Protein AF-A0A4T0W4V2-F1 (afdb_monomer_lite)

InterPro domains:
  IPR001117 Multicopper oxidase, second cupredoxin domain [PF00394] (11-134)
  IPR008972 Cupredoxin [G3DSA:2.60.40.420] (7-192)
  IPR008972 Cupredoxin [G3DSA:2.60.40.420] (193-337)
  IPR008972 Cupredoxin [SSF49503] (10-221)
  IPR008972 Cupredoxin [SSF49503] (209-334)
  IPR011706 Multicopper oxidase, C-terminal [PF07731] (234-331)
  IPR018811 MIOREX complex component 11 [PF10306] (399-484)
  IPR018811 MIOREX complex component 11 [PTHR28002] (367-562)

pLDDT: mean 78.16, std 19.05, range [27.28, 97.88]

Radius of gyration: 32.46 Å; chains: 1; bounding box: 94×59×92 Å

Organism: NCBI:txid80884

Sequence (573 aa):
MRSAEKSPRHIIVADWNDQPMDMYLIRFRDTGYIPTCANSLTLNGRGGTRCESARDIEDAGGPGRNERGCLWRIPGHEYTNVEYCTETRPELEIVQAEPGEEWVWINFIHSGAHHSLAISIDEHEFWVVAADGDILVKLDKPPGDYAIRLHSLRFEQMIQGAGILRYATNKALTEHSNRIVPNTKPWLHLNGSVINAADKAMDETKLAPYPHRPPPDKADFTLRFMVNKTGPSTNGSVVDLIIENGAQVDSSHPFHKHNHKVWIIAQGDGGFPWRDVNDAVRNGGAKHFNLVNPPFRDGFTLEAGEGKFVVVRYKIYFPAVSMLHCHMIHHFAGPSARDGPLGQILPELVTSIHEMLPSRAIGRARPFLRPRKPATTRTTTLRTTSTNSSPSTSRAAQRLLDRVPLRFQKYTAGLRKAPLSHVVAFLVLHEITAVVPLLGLFGLFHYTDFLPLGYVTGHWAGYVRDGVGMAERYFSRKGWFGFEAGDRGTMTGELDRSEGSEATGSTEDAADSTQDLMERWQKDAKYKVVVEVAMAWAITKALLPARILVSVWGTPWFAGVMGRARSVFRSRR

Secondary structure (DSSP, 8-state):
-TTGGGS-EEEEEEEE-SS-HHHHHHHHHHH-------SEEEETTB-------HHHHHHTT-TT--TTSB---STTGGGS----------PPPEEEPPTT--EEEEEEEE--SS--EEEEETTB-EEEEETTTEEEEE--SPSSEEEEEEEE--SSB--EEEEEEE----S-GGG--TTS------SB-TTS-BSSTTSPPP-GGG---SS--PPPSS-SEEEE-SSSPPPPPPTT-EEEEEEE--TT--S-EEEEESSS-EEEEEEESS---SSSHHHHHHTTGGGG---SS--EESEEEE-SSTT-EEEEEEE--S-EEEEEEESSHHHHH---TTT--SEEEEEE----SSS-S--------PPPP--------------------PPPPPHHHHHHHTTS-TTTHHHHGGGGG--HHHHHHHHHHHHHHHHHHHHHHHHHHHHSS---HHHHHHHHHHHHHHHHHHHHHHHHHHTGGG--GGGTTHHHHHHHHHHHT-TTS-TTHHHHHHHHHHHHHHTSTTTHHHHHHHHHHHHHHHTHHHHHHHHHHHHHHHHHHHHHHHHHHHTT-

Foldseek 3Di:
DVVQVVPAAEKEKAFAAPDDVVVQQVLCQPQVQHPQAGQAIAIVNDWKGAFADQVLCVVLVQPCAHRSQANQPDGRSVVDDDDDGDTDFTFAAEAEDDVPDQKHKYFYAYLYQHFDKQKDKFPWDWDDPDPRGIIMTGPPDDFAKIWIKIFGLDSRGQHMTIHIYGYDDPDPCVVPDSRDGDPGHDQARSNRDGPDPVDDDDDQFPDFDPVGDFDPPDFPEEDEDDPDADDAAAAFGKYKYKYWDAPPFFDKFKKFKPPWWKFFFAKDAPADPAPGVVRCVVVVNNVRTDRGTGDTGGIDMQHGDHRIMTMIMTHHNDFDFMKMAGSRNCLQSPCPPVRGRRIDTHGNHHPDPPPPDDDPDPDDDDDDDDDDDDDDDDDDDDDDDDDDDDDDDDPVVVVVLVPDDPVCCVLCVVVVRDPPLLVVLLVVLLVCLLPVLLVVQLCCVVVPVDDPLLVLLLPQVVLLLVLLLVLLVVCCVVCPLNHHVVSHCVLSVVLVVQVVVPPPDDSRVNSVSSSVSLVVLCPDSSSVSSSSSSRSRSVSVVCSVVSSSVSSVCSVVSSVVVVVVVVVVVVPD

Structure (mmCIF, N/CA/C/O backbone):
data_AF-A0A4T0W4V2-F1
#
_entry.id   AF-A0A4T0W4V2-F1
#
loop_
_atom_site.group_PDB
_atom_site.id
_atom_site.type_symbol
_atom_site.label_atom_id
_atom_site.label_alt_id
_atom_site.label_comp_id
_atom_site.label_asym_id
_atom_site.label_entity_id
_atom_site.label_seq_id
_atom_site.pdbx_PDB_ins_code
_atom_site.Cartn_x
_atom_site.Cartn_y
_atom_site.Cartn_z
_atom_site.occupancy
_atom_site.B_iso_or_equiv
_atom_site.auth_seq_id
_atom_site.auth_comp_id
_atom_site.auth_asym_id
_atom_site.auth_atom_id
_atom_site.pdbx_PDB_model_num
ATOM 1 N N . MET A 1 1 ? -22.626 -13.522 11.890 1.00 81.69 1 MET A N 1
ATOM 2 C CA . MET A 1 1 ? -21.922 -13.270 10.607 1.00 81.69 1 MET A CA 1
ATOM 3 C C . MET A 1 1 ? -22.827 -12.688 9.518 1.00 81.69 1 MET A C 1
ATOM 5 O O . MET A 1 1 ? -22.693 -11.505 9.268 1.00 81.69 1 MET A O 1
ATOM 9 N N . ARG A 1 2 ? -23.788 -13.418 8.914 1.00 87.06 2 ARG A N 1
ATOM 10 C CA . ARG A 1 2 ? -24.638 -12.874 7.814 1.00 87.06 2 ARG A CA 1
ATOM 11 C C . ARG A 1 2 ? -25.413 -11.592 8.155 1.00 87.06 2 ARG A C 1
ATOM 13 O O . ARG A 1 2 ? -25.722 -10.807 7.272 1.00 87.06 2 ARG A O 1
ATOM 20 N N . SER A 1 3 ? -25.760 -11.388 9.427 1.00 89.81 3 SER A N 1
ATOM 21 C CA . SER A 1 3 ? -26.384 -10.131 9.861 1.00 89.81 3 SER A CA 1
ATOM 22 C C . SER A 1 3 ? -25.413 -8.947 9.789 1.00 89.81 3 SER A C 1
ATOM 24 O O . SER A 1 3 ? -25.815 -7.869 9.371 1.00 89.81 3 SER A O 1
ATOM 26 N N . ALA A 1 4 ? -24.138 -9.162 10.130 1.00 91.25 4 ALA A N 1
ATOM 27 C CA . ALA A 1 4 ? -23.103 -8.127 10.133 1.00 91.25 4 ALA A CA 1
ATOM 28 C C . ALA A 1 4 ? -22.789 -7.617 8.717 1.00 91.25 4 ALA A C 1
ATOM 30 O O . ALA A 1 4 ? -22.539 -6.434 8.531 1.00 91.25 4 ALA A O 1
ATOM 31 N N . GLU A 1 5 ? -22.900 -8.483 7.704 1.00 90.19 5 GLU A N 1
ATOM 32 C CA . GLU A 1 5 ? -22.748 -8.118 6.285 1.00 90.19 5 GLU A CA 1
ATOM 33 C C . GLU A 1 5 ? -23.751 -7.041 5.832 1.00 90.19 5 GLU A C 1
ATOM 35 O O . GLU A 1 5 ? -23.474 -6.272 4.919 1.00 90.19 5 GLU A O 1
ATOM 40 N N . LYS A 1 6 ? -24.919 -6.943 6.481 1.00 92.12 6 LYS A N 1
ATOM 41 C CA . LYS A 1 6 ? -25.937 -5.935 6.142 1.00 92.12 6 LYS A CA 1
ATOM 42 C C . LYS A 1 6 ? -25.603 -4.539 6.665 1.00 92.12 6 LYS A C 1
ATOM 44 O O . LYS A 1 6 ? -26.256 -3.583 6.259 1.00 92.12 6 LYS A O 1
ATOM 49 N N . SER A 1 7 ? -24.653 -4.433 7.591 1.00 93.19 7 SER A N 1
ATOM 50 C CA . SER A 1 7 ? -24.299 -3.186 8.264 1.00 93.19 7 SER A CA 1
ATOM 51 C C . SER A 1 7 ? -22.781 -3.115 8.495 1.00 93.19 7 SER A C 1
ATOM 53 O O . SER A 1 7 ? -22.323 -3.156 9.637 1.00 93.19 7 SER A O 1
ATOM 55 N N . PRO A 1 8 ? -21.962 -3.059 7.429 1.00 94.12 8 PRO A N 1
ATOM 56 C CA . PRO A 1 8 ? -20.520 -2.906 7.573 1.00 94.12 8 PRO A CA 1
ATOM 57 C C . PRO A 1 8 ? -20.162 -1.523 8.134 1.00 94.12 8 PRO A C 1
ATOM 59 O O . PRO A 1 8 ? -20.767 -0.508 7.787 1.00 94.12 8 PRO A O 1
ATOM 62 N N . ARG A 1 9 ? -19.162 -1.480 9.016 1.00 96.25 9 ARG A N 1
ATOM 63 C CA . ARG A 1 9 ? -18.582 -0.250 9.567 1.00 96.25 9 ARG A CA 1
ATOM 64 C C . ARG A 1 9 ? -17.349 0.105 8.738 1.00 96.25 9 ARG A C 1
ATOM 66 O O . ARG A 1 9 ? -16.371 -0.637 8.737 1.00 96.25 9 ARG A O 1
ATOM 73 N N . HIS A 1 10 ? -17.406 1.211 8.005 1.00 95.94 10 HIS A N 1
ATOM 74 C CA . HIS A 1 10 ? -16.310 1.651 7.140 1.00 95.94 10 HIS A CA 1
ATOM 75 C C . HIS A 1 10 ? -15.393 2.622 7.882 1.00 95.94 10 HIS A C 1
ATOM 77 O O . HIS A 1 10 ? -15.858 3.608 8.457 1.00 95.94 10 HIS A O 1
ATOM 83 N N . ILE A 1 11 ? -14.093 2.342 7.858 1.00 96.94 11 ILE A N 1
ATOM 84 C CA . ILE A 1 11 ? -13.072 3.112 8.562 1.00 96.94 11 ILE A CA 1
ATOM 85 C C . ILE A 1 11 ? -11.968 3.468 7.582 1.00 96.94 11 ILE A C 1
ATOM 87 O O . ILE A 1 11 ? -11.237 2.602 7.111 1.00 96.94 11 ILE A O 1
ATOM 91 N N . ILE A 1 12 ? -11.811 4.756 7.312 1.00 96.56 12 ILE A N 1
ATOM 92 C CA . ILE A 1 12 ? -10.664 5.269 6.572 1.00 96.56 12 ILE A CA 1
ATOM 93 C C . ILE A 1 12 ? -9.524 5.483 7.561 1.00 96.56 12 ILE A C 1
ATOM 95 O O . ILE A 1 12 ? -9.669 6.255 8.507 1.00 96.56 12 ILE A O 1
ATOM 99 N N . VAL A 1 13 ? -8.398 4.814 7.344 1.00 96.38 13 VAL A N 1
ATOM 100 C CA . VAL A 1 13 ? -7.168 5.034 8.106 1.00 96.38 13 VAL A CA 1
ATOM 101 C C . VAL A 1 13 ? -6.190 5.852 7.278 1.00 96.38 13 VAL A C 1
ATOM 103 O O . VAL A 1 13 ? -6.019 5.605 6.083 1.00 96.38 13 VAL A O 1
ATOM 106 N N . ALA A 1 14 ? -5.563 6.840 7.904 1.00 94.62 14 ALA A N 1
ATOM 107 C CA . ALA A 1 14 ? -4.607 7.716 7.239 1.00 94.62 14 ALA A CA 1
ATOM 108 C C . ALA A 1 14 ? -3.583 8.267 8.229 1.00 94.62 14 ALA A C 1
ATOM 110 O O . ALA A 1 14 ? -3.898 8.502 9.399 1.00 94.62 14 ALA A O 1
ATOM 111 N N . ASP A 1 15 ? -2.378 8.517 7.732 1.00 94.12 15 ASP A N 1
ATOM 112 C CA . ASP A 1 15 ? -1.460 9.450 8.362 1.00 94.12 15 ASP A CA 1
ATOM 113 C C . ASP A 1 15 ? -1.964 10.888 8.177 1.00 94.12 15 ASP A C 1
ATOM 115 O O . ASP A 1 15 ? -2.644 11.232 7.207 1.00 94.12 15 ASP A O 1
ATOM 119 N N . TRP A 1 16 ? -1.673 11.736 9.154 1.00 93.56 16 TRP A N 1
ATOM 120 C CA . TRP A 1 16 ? -2.079 13.131 9.139 1.00 93.56 16 TRP A CA 1
ATOM 121 C C . TRP A 1 16 ? -0.922 14.021 9.566 1.00 93.56 16 TRP A C 1
ATOM 123 O O . TRP A 1 16 ? -0.173 13.679 10.483 1.00 93.56 16 TRP A O 1
ATOM 133 N N . ASN A 1 17 ? -0.807 15.172 8.908 1.00 90.88 17 ASN A N 1
ATOM 134 C CA . ASN A 1 17 ? 0.193 16.188 9.195 1.00 90.88 17 ASN A CA 1
ATOM 135 C C . ASN A 1 17 ? -0.453 17.544 9.460 1.00 90.88 17 ASN A C 1
ATOM 137 O O . ASN A 1 17 ? -1.504 17.857 8.901 1.00 90.88 17 ASN A O 1
ATOM 141 N N . ASP A 1 18 ? 0.213 18.365 10.271 1.00 88.44 18 ASP A N 1
ATOM 142 C CA . ASP A 1 18 ? -0.231 19.729 10.572 1.00 88.44 18 ASP A CA 1
ATOM 143 C C . ASP A 1 18 ? -0.019 20.698 9.401 1.00 88.44 18 ASP A C 1
ATOM 145 O O . ASP A 1 18 ? -0.695 21.724 9.320 1.00 88.44 18 ASP A O 1
ATOM 149 N N . GLN A 1 19 ? 0.882 20.354 8.477 1.00 89.00 19 GLN A N 1
ATOM 150 C CA . GLN A 1 19 ? 1.078 21.064 7.218 1.00 89.00 19 GLN A CA 1
ATOM 151 C C . GLN A 1 19 ? 0.486 20.275 6.041 1.00 89.00 19 GLN A C 1
ATOM 153 O O . GLN A 1 19 ? 0.468 19.040 6.048 1.00 89.00 19 GLN A O 1
ATOM 158 N N . PRO A 1 20 ? 0.010 20.962 4.994 1.00 89.69 20 PRO A N 1
ATOM 159 C CA . PRO A 1 20 ? -0.483 20.289 3.803 1.00 89.69 20 PRO A CA 1
ATOM 160 C C . PRO A 1 20 ? 0.671 19.650 3.006 1.00 89.69 20 PRO A C 1
ATOM 162 O O . PRO A 1 20 ? 1.829 20.066 3.071 1.00 89.69 20 PRO A O 1
ATOM 165 N N . MET A 1 21 ? 0.359 18.590 2.255 1.00 86.31 21 MET A N 1
ATOM 166 C CA . MET A 1 21 ? 1.364 17.774 1.556 1.00 86.31 21 MET A CA 1
ATOM 167 C C . MET A 1 21 ? 2.124 18.538 0.459 1.00 86.31 21 MET A C 1
ATOM 169 O O . MET A 1 21 ? 3.278 18.233 0.186 1.00 86.31 21 MET A O 1
ATOM 173 N N . ASP A 1 22 ? 1.518 19.551 -0.156 1.00 86.00 22 ASP A N 1
ATOM 174 C CA . ASP A 1 22 ? 2.187 20.439 -1.113 1.00 86.00 22 ASP A CA 1
ATOM 175 C C . ASP A 1 22 ? 3.382 21.170 -0.482 1.00 86.00 22 ASP A C 1
ATOM 177 O O . ASP A 1 22 ? 4.443 21.240 -1.101 1.00 86.00 22 ASP A O 1
ATOM 181 N N . MET A 1 23 ? 3.265 21.611 0.773 1.00 89.19 23 MET A N 1
ATOM 182 C CA . MET A 1 23 ? 4.377 22.206 1.520 1.00 89.19 23 MET A CA 1
ATOM 183 C C . MET A 1 23 ? 5.498 21.197 1.784 1.00 89.19 23 MET A C 1
ATOM 185 O O . MET A 1 23 ? 6.674 21.529 1.627 1.00 89.19 23 MET A O 1
ATOM 189 N N . TYR A 1 24 ? 5.159 19.955 2.138 1.00 87.06 24 TYR A N 1
ATOM 190 C CA . TYR A 1 24 ? 6.152 18.893 2.322 1.00 87.06 24 TYR A CA 1
ATOM 191 C C . TYR A 1 24 ? 6.850 18.505 1.019 1.00 87.06 24 TYR A C 1
ATOM 193 O O . TYR A 1 24 ? 8.058 18.289 1.019 1.00 87.06 24 TYR A O 1
ATOM 201 N N . LEU A 1 25 ? 6.123 18.450 -0.097 1.00 83.94 25 LEU A N 1
ATOM 202 C CA . LEU A 1 25 ? 6.702 18.145 -1.406 1.00 83.94 25 LEU A CA 1
ATOM 203 C C . LEU A 1 25 ? 7.602 19.279 -1.913 1.00 83.94 25 LEU A C 1
ATOM 205 O O . LEU A 1 25 ? 8.640 19.001 -2.511 1.00 83.94 25 LEU A O 1
ATOM 209 N N . ILE A 1 26 ? 7.249 20.542 -1.647 1.00 85.88 26 ILE A N 1
ATOM 210 C CA . ILE A 1 26 ? 8.120 21.694 -1.929 1.00 85.88 26 ILE A CA 1
ATOM 211 C C . ILE A 1 26 ? 9.388 21.617 -1.074 1.00 85.88 26 ILE A C 1
ATOM 213 O O . ILE A 1 26 ? 10.485 21.712 -1.619 1.00 85.88 26 ILE A O 1
ATOM 217 N N . ARG A 1 27 ? 9.251 21.365 0.238 1.00 86.25 27 ARG A N 1
ATOM 218 C CA . ARG A 1 27 ? 10.389 21.157 1.147 1.00 86.25 27 ARG A CA 1
ATOM 219 C C . ARG A 1 27 ? 11.296 20.041 0.630 1.00 86.25 27 ARG A C 1
ATOM 221 O O . ARG A 1 27 ? 12.495 20.245 0.510 1.00 86.25 27 ARG A O 1
ATOM 228 N N . PHE A 1 28 ? 10.722 18.902 0.251 1.00 86.62 28 PHE A N 1
ATOM 229 C CA . PHE A 1 28 ? 11.483 17.776 -0.273 1.00 86.62 28 PHE A CA 1
ATOM 230 C C . PHE A 1 28 ? 12.244 18.124 -1.555 1.00 86.62 28 PHE A C 1
ATOM 232 O O . PHE A 1 28 ? 13.428 17.820 -1.664 1.00 86.62 28 PHE A O 1
ATOM 239 N N . ARG A 1 29 ? 11.592 18.798 -2.509 1.00 83.56 29 ARG A N 1
ATOM 240 C CA . ARG A 1 29 ? 12.229 19.237 -3.758 1.00 83.56 29 ARG A CA 1
ATOM 241 C C . ARG A 1 29 ? 13.401 20.188 -3.504 1.00 83.56 29 ARG A C 1
ATOM 243 O O . ARG A 1 29 ? 14.420 20.059 -4.173 1.00 83.56 29 ARG A O 1
ATOM 250 N N . ASP A 1 30 ? 13.236 21.139 -2.588 1.00 86.94 30 ASP A N 1
ATOM 251 C CA . ASP A 1 30 ? 14.189 22.240 -2.410 1.00 86.94 30 ASP A CA 1
ATOM 252 C C . ASP A 1 30 ? 15.335 21.889 -1.450 1.00 86.94 30 ASP A C 1
ATOM 254 O O . ASP A 1 30 ? 16.436 22.409 -1.607 1.00 86.94 30 ASP A O 1
ATOM 258 N N . THR A 1 31 ? 15.103 21.006 -0.472 1.00 87.75 31 THR A N 1
ATOM 259 C CA . THR A 1 31 ? 16.099 20.671 0.562 1.00 87.75 31 THR A CA 1
ATOM 260 C C . THR A 1 31 ? 16.562 19.218 0.538 1.00 87.75 31 THR A C 1
ATOM 262 O O . THR A 1 31 ? 17.518 18.872 1.228 1.00 87.75 31 THR A O 1
ATOM 265 N N . GLY A 1 32 ? 15.877 18.343 -0.202 1.00 84.19 32 GLY A N 1
ATOM 266 C CA . GLY A 1 32 ? 16.093 16.897 -0.148 1.00 84.19 32 GLY A CA 1
ATOM 267 C C . GLY A 1 32 ? 15.502 16.214 1.092 1.00 84.19 32 GLY A C 1
ATOM 268 O O . GLY A 1 32 ? 15.628 14.998 1.216 1.00 84.19 32 GLY A O 1
ATOM 269 N N . TYR A 1 33 ? 14.822 16.950 1.984 1.00 87.25 33 TYR A N 1
ATOM 270 C CA . TYR A 1 33 ? 14.225 16.386 3.197 1.00 87.25 33 TYR A CA 1
ATOM 271 C C . TYR A 1 33 ? 12.950 15.591 2.893 1.00 87.25 33 TYR A C 1
ATOM 273 O O . TYR A 1 33 ? 11.905 16.162 2.565 1.00 87.25 33 TYR A O 1
ATOM 281 N N . ILE A 1 34 ? 13.033 14.266 3.001 1.00 85.50 34 ILE A N 1
ATOM 282 C CA . ILE A 1 34 ? 11.941 13.351 2.648 1.00 85.50 34 ILE A CA 1
ATOM 283 C C . ILE A 1 34 ? 10.836 13.409 3.723 1.00 85.50 34 ILE A C 1
ATOM 285 O O . ILE A 1 34 ? 11.139 13.276 4.908 1.00 85.50 34 ILE A O 1
ATOM 289 N N . PRO A 1 35 ? 9.546 13.554 3.355 1.00 87.06 35 PRO A N 1
ATOM 290 C CA . PRO A 1 35 ? 8.447 13.620 4.316 1.00 87.06 35 PRO A CA 1
ATOM 291 C C . PRO A 1 35 ? 8.029 12.216 4.777 1.00 87.06 35 PRO A C 1
ATOM 293 O O . PRO A 1 35 ? 6.995 11.689 4.365 1.00 87.06 35 PRO A O 1
ATOM 296 N N . THR A 1 36 ? 8.869 11.591 5.600 1.00 86.62 36 THR A N 1
ATOM 297 C CA . THR A 1 36 ? 8.682 10.218 6.103 1.00 86.62 36 THR A CA 1
ATOM 298 C C . THR A 1 36 ? 7.944 10.138 7.438 1.00 86.62 36 THR A C 1
ATOM 300 O O . THR A 1 36 ? 7.598 9.045 7.878 1.00 86.62 36 THR A O 1
ATOM 303 N N . CYS A 1 37 ? 7.697 11.277 8.086 1.00 90.75 37 CYS A N 1
ATOM 304 C CA . CYS A 1 37 ? 7.097 11.330 9.413 1.00 90.75 37 CYS A CA 1
ATOM 305 C C . CYS A 1 37 ? 5.738 12.036 9.408 1.00 90.75 37 CYS A C 1
ATOM 307 O O . CYS A 1 37 ? 5.580 13.095 8.801 1.00 90.75 37 CYS A O 1
ATOM 309 N N . ALA A 1 38 ? 4.784 11.444 10.127 1.00 93.00 38 ALA A N 1
ATOM 310 C CA . ALA A 1 38 ? 3.425 11.913 10.349 1.00 93.00 38 ALA A CA 1
ATOM 311 C C . ALA A 1 38 ? 3.230 12.543 11.742 1.00 93.00 38 ALA A C 1
ATOM 313 O O . ALA A 1 38 ? 3.987 12.264 12.680 1.00 93.00 38 ALA A O 1
ATOM 314 N N . ASN A 1 39 ? 2.224 13.404 11.928 1.00 92.88 39 ASN A N 1
ATOM 315 C CA . ASN A 1 39 ? 1.829 13.932 13.249 1.00 92.88 39 ASN A CA 1
ATOM 316 C C . ASN A 1 39 ? 0.934 12.954 14.005 1.00 92.88 39 ASN A C 1
ATOM 318 O O . ASN A 1 39 ? 1.065 12.818 15.220 1.00 92.88 39 ASN A O 1
ATOM 322 N N . SER A 1 40 ? 0.037 12.271 13.302 1.00 94.50 40 SER A N 1
ATOM 323 C CA . SER A 1 40 ? -0.861 11.287 13.897 1.00 94.50 40 SER A CA 1
ATOM 324 C C . SER A 1 40 ? -1.285 10.231 12.882 1.00 94.50 40 SER A C 1
ATOM 326 O O . SER A 1 40 ? -1.210 10.436 11.670 1.00 94.50 40 SER A O 1
ATOM 328 N N . LEU A 1 41 ? -1.750 9.093 13.395 1.00 96.31 41 LEU A N 1
ATOM 329 C CA . LEU A 1 41 ? -2.534 8.126 12.635 1.00 96.31 41 LEU A CA 1
ATOM 330 C C . LEU A 1 41 ? -4.001 8.285 13.036 1.00 96.31 41 LEU A C 1
ATOM 332 O O . LEU A 1 41 ? -4.331 8.301 14.225 1.00 96.31 41 LEU A O 1
ATOM 336 N N . THR A 1 42 ? -4.880 8.411 12.049 1.00 96.25 42 THR A N 1
ATOM 337 C CA . THR A 1 42 ? -6.296 8.741 12.248 1.00 96.25 42 THR A CA 1
ATOM 338 C C . THR A 1 42 ? -7.211 7.637 11.731 1.00 96.25 42 THR A C 1
ATOM 340 O O . THR A 1 42 ? -6.856 6.906 10.808 1.00 96.25 42 THR A O 1
ATOM 343 N N . LEU A 1 43 ? -8.398 7.534 12.329 1.00 97.56 43 LEU A N 1
ATOM 344 C CA . LEU A 1 43 ? -9.516 6.702 11.893 1.00 97.56 43 LEU A CA 1
ATOM 345 C C . LEU A 1 43 ? -10.689 7.638 11.572 1.00 97.56 43 LEU A C 1
ATOM 347 O O . LEU A 1 43 ? -11.102 8.406 12.434 1.00 97.56 43 LEU A O 1
ATOM 351 N N . ASN A 1 44 ? -11.205 7.636 10.341 1.00 96.25 44 ASN A N 1
ATOM 352 C CA . ASN A 1 44 ? -12.252 8.555 9.865 1.00 96.25 44 ASN A CA 1
ATOM 353 C C . ASN A 1 44 ? -11.961 10.042 10.182 1.00 96.25 44 ASN A C 1
ATOM 355 O O . ASN A 1 44 ? -12.859 10.819 10.507 1.00 96.25 44 ASN A O 1
ATOM 359 N N . GLY A 1 45 ? -10.685 10.441 10.110 1.00 94.50 45 GLY A N 1
ATOM 360 C CA . GLY A 1 45 ? -10.228 11.801 10.428 1.00 94.50 45 GLY A CA 1
ATOM 361 C C . GLY A 1 45 ? -10.170 12.128 11.926 1.00 94.50 45 GLY A C 1
ATOM 362 O O . GLY A 1 45 ? -9.924 13.276 12.291 1.00 94.50 45 GLY A O 1
ATOM 363 N N . ARG A 1 46 ? -10.381 11.139 12.801 1.00 95.38 46 ARG A N 1
ATOM 364 C CA . ARG A 1 46 ? -10.274 11.253 14.259 1.00 95.38 46 ARG A CA 1
ATOM 365 C C . ARG A 1 46 ? -9.000 10.577 14.754 1.00 95.38 46 ARG A C 1
ATOM 367 O O . ARG A 1 46 ? -8.730 9.425 14.428 1.00 95.38 46 ARG A O 1
ATOM 374 N N . GLY A 1 47 ? -8.210 11.292 15.544 1.00 90.31 47 GLY A N 1
ATOM 375 C CA . GLY A 1 47 ? -6.946 10.799 16.089 1.00 90.31 47 GLY A CA 1
ATOM 376 C C . GLY A 1 47 ? -6.059 11.953 16.542 1.00 90.31 47 GLY A C 1
ATOM 377 O O . GLY A 1 47 ? -6.075 13.023 15.938 1.00 90.31 47 GLY A O 1
ATOM 378 N N . GLY A 1 48 ? -5.338 11.758 17.643 1.00 91.25 48 GLY A N 1
ATOM 379 C CA . GLY A 1 48 ? -4.460 12.766 18.237 1.00 91.25 48 GLY A CA 1
ATOM 380 C C . GLY A 1 48 ? -2.984 12.473 18.013 1.00 91.25 48 GLY A C 1
ATOM 381 O O . GLY A 1 48 ? -2.595 11.331 17.772 1.00 91.25 48 GLY A O 1
ATOM 382 N N . THR A 1 49 ? -2.165 13.510 18.135 1.00 92.38 49 THR A N 1
ATOM 383 C CA . THR A 1 49 ? -0.708 13.402 18.231 1.00 92.38 49 THR A CA 1
ATOM 384 C C . THR A 1 49 ? -0.359 12.768 19.569 1.00 92.38 49 THR A C 1
ATOM 386 O O . THR A 1 49 ? -0.756 13.284 20.617 1.00 92.38 49 THR A O 1
ATOM 389 N N . ARG A 1 50 ? 0.403 11.676 19.542 1.00 90.12 50 ARG A N 1
ATOM 390 C CA . ARG A 1 50 ? 0.977 11.045 20.734 1.00 90.12 50 ARG A CA 1
ATOM 391 C C . ARG A 1 50 ? 2.479 11.268 20.766 1.00 90.12 50 ARG A C 1
ATOM 393 O O . ARG A 1 50 ? 3.144 11.105 19.748 1.00 90.12 50 ARG A O 1
ATOM 400 N N . CYS A 1 51 ? 2.974 11.646 21.938 1.00 92.06 51 CYS A N 1
ATOM 401 C CA . CYS A 1 51 ? 4.396 11.810 22.195 1.00 92.06 51 CYS A CA 1
ATOM 402 C C . CYS A 1 51 ? 4.871 10.596 22.980 1.00 92.06 51 CYS A C 1
ATOM 404 O O . CYS A 1 51 ? 4.447 10.393 24.118 1.00 92.06 51 CYS A O 1
ATOM 406 N N . GLU A 1 52 ? 5.692 9.771 22.343 1.00 89.94 52 GLU A N 1
ATOM 407 C CA . GLU A 1 52 ? 6.207 8.547 22.947 1.00 89.94 52 GLU A CA 1
ATOM 408 C C . GLU A 1 52 ? 7.436 8.880 23.795 1.00 89.94 52 GLU A C 1
ATOM 410 O O . GLU A 1 52 ? 8.229 9.764 23.450 1.00 89.94 52 GLU A O 1
ATOM 415 N N . SER A 1 53 ? 7.605 8.186 24.922 1.00 90.56 53 SER A N 1
ATOM 416 C CA . SER A 1 53 ? 8.795 8.395 25.740 1.00 90.56 53 SER A CA 1
ATOM 417 C C . SER A 1 53 ? 10.029 7.827 25.035 1.00 90.56 53 SER A C 1
ATOM 419 O O . SER A 1 53 ? 9.947 6.837 24.305 1.00 90.56 53 SER A O 1
ATOM 421 N N . ALA A 1 54 ? 11.201 8.419 25.284 1.00 88.94 54 ALA A N 1
ATOM 422 C CA . ALA A 1 54 ? 12.460 7.906 24.736 1.00 88.94 54 ALA A CA 1
ATOM 423 C C . ALA A 1 54 ? 12.676 6.425 25.094 1.00 88.94 54 ALA A C 1
ATOM 425 O O . ALA A 1 54 ? 13.145 5.651 24.266 1.00 88.94 54 ALA A O 1
ATOM 426 N N . ARG A 1 55 ? 12.251 6.022 26.298 1.00 91.12 55 ARG A N 1
ATOM 427 C CA . ARG A 1 55 ? 12.320 4.636 26.756 1.00 91.12 55 ARG A CA 1
ATOM 428 C C . ARG A 1 55 ? 11.412 3.713 25.948 1.00 91.12 55 ARG A C 1
ATOM 430 O O . ARG A 1 55 ? 11.875 2.667 25.523 1.00 91.12 55 ARG A O 1
ATOM 437 N N . ASP A 1 56 ? 10.158 4.094 25.706 1.00 90.75 56 ASP A N 1
ATOM 438 C CA . ASP A 1 56 ? 9.222 3.254 24.941 1.00 90.75 56 ASP A CA 1
ATOM 439 C C . ASP A 1 56 ? 9.692 3.069 23.490 1.00 90.75 56 ASP A C 1
ATOM 441 O O . ASP A 1 56 ? 9.567 1.989 22.915 1.00 90.75 56 ASP A O 1
ATOM 445 N N . ILE A 1 57 ? 10.280 4.119 22.910 1.00 92.00 57 ILE A N 1
ATOM 446 C CA . ILE A 1 57 ? 10.906 4.080 21.586 1.00 92.00 57 ILE A CA 1
ATOM 447 C C . ILE A 1 57 ? 12.119 3.139 21.582 1.00 92.00 57 ILE A C 1
ATOM 449 O O . ILE A 1 57 ? 12.259 2.318 20.674 1.00 92.00 57 ILE A O 1
ATOM 453 N N . GLU A 1 58 ? 13.010 3.253 22.568 1.00 91.06 58 GLU A N 1
ATOM 454 C CA . GLU A 1 58 ? 14.197 2.398 22.687 1.00 91.06 58 GLU A CA 1
ATOM 455 C C . GLU A 1 58 ? 13.822 0.929 22.915 1.00 91.06 58 GLU A C 1
ATOM 457 O O . GLU A 1 58 ? 14.325 0.061 22.199 1.00 91.06 58 GLU A O 1
ATOM 462 N N . ASP A 1 59 ? 12.885 0.660 23.828 1.00 89.50 59 ASP A N 1
ATOM 463 C CA . ASP A 1 59 ? 12.369 -0.678 24.137 1.00 89.50 59 ASP A CA 1
ATOM 464 C C . ASP A 1 59 ? 11.688 -1.314 22.906 1.00 89.50 59 ASP A C 1
ATOM 466 O O . ASP A 1 59 ? 11.734 -2.531 22.718 1.00 89.50 59 ASP A O 1
ATOM 470 N N . ALA A 1 60 ? 11.116 -0.500 22.010 1.00 87.38 60 ALA A N 1
ATOM 471 C CA . ALA A 1 60 ? 10.565 -0.943 20.729 1.00 87.38 60 ALA A CA 1
ATOM 472 C C . ALA A 1 60 ? 11.624 -1.164 19.623 1.00 87.38 60 ALA A C 1
ATOM 474 O O . ALA A 1 60 ? 11.266 -1.505 18.490 1.00 87.38 60 ALA A O 1
ATOM 475 N N . GLY A 1 61 ? 12.917 -0.996 19.925 1.00 87.88 61 GLY A N 1
ATOM 476 C CA . GLY A 1 61 ? 14.026 -1.158 18.979 1.00 87.88 61 GLY A CA 1
ATOM 477 C C . GLY A 1 61 ? 14.266 0.072 18.103 1.00 87.88 61 GLY A C 1
ATOM 478 O O . GLY A 1 61 ? 14.723 -0.048 16.965 1.00 87.88 61 GLY A O 1
ATOM 479 N N . GLY A 1 62 ? 13.912 1.258 18.604 1.00 86.31 62 GLY A N 1
ATOM 480 C CA . GLY A 1 62 ? 13.837 2.491 17.833 1.00 86.31 62 GLY A CA 1
ATOM 481 C C . GLY A 1 62 ? 14.874 3.583 18.129 1.00 86.31 62 GLY A C 1
ATOM 482 O O . GLY A 1 62 ? 14.500 4.752 17.997 1.00 86.31 62 GLY A O 1
ATOM 483 N N . PRO A 1 63 ? 16.146 3.303 18.477 1.00 87.88 63 PRO A N 1
ATOM 484 C CA . PRO A 1 63 ? 17.071 4.344 18.926 1.00 87.88 63 PRO A CA 1
ATOM 485 C C . PRO A 1 63 ? 17.279 5.446 17.873 1.00 87.88 63 PRO A C 1
ATOM 487 O O . PRO A 1 63 ? 17.187 5.207 16.666 1.00 87.88 63 PRO A O 1
ATOM 490 N N . GLY A 1 64 ? 17.570 6.666 18.336 1.00 87.38 64 GLY A N 1
ATOM 491 C CA . GLY A 1 64 ? 17.856 7.822 17.473 1.00 87.38 64 GLY A CA 1
ATOM 492 C C . GLY A 1 64 ? 16.627 8.563 16.928 1.00 87.38 64 GLY A C 1
ATOM 493 O O . GLY A 1 64 ? 16.783 9.506 16.151 1.00 87.38 64 GLY A O 1
ATOM 494 N N . ARG A 1 65 ? 15.417 8.170 17.337 1.00 91.31 65 ARG A N 1
ATOM 495 C CA . ARG A 1 65 ? 14.160 8.863 17.015 1.00 91.31 65 ARG A CA 1
ATOM 496 C C . ARG A 1 65 ? 13.858 9.974 18.030 1.00 91.31 65 ARG A C 1
ATOM 498 O O . ARG A 1 65 ? 14.297 9.907 19.175 1.00 91.31 65 ARG A O 1
ATOM 505 N N . ASN A 1 66 ? 13.139 11.013 17.604 1.00 90.56 66 ASN A N 1
ATOM 506 C CA . ASN A 1 66 ? 12.650 12.075 18.499 1.00 90.56 66 ASN A CA 1
ATOM 507 C C . ASN A 1 66 ? 11.358 11.658 19.235 1.00 90.56 66 ASN A C 1
ATOM 509 O O . ASN A 1 66 ? 10.862 10.554 19.049 1.00 90.56 66 ASN A O 1
ATOM 513 N N . GLU A 1 67 ? 10.772 12.566 20.020 1.00 89.88 67 GLU A N 1
ATOM 514 C CA . GLU A 1 67 ? 9.528 12.351 20.791 1.00 89.88 67 GLU A CA 1
ATOM 515 C C . GLU A 1 67 ? 8.293 12.015 19.929 1.00 89.88 67 GLU A C 1
ATOM 517 O O . GLU A 1 67 ? 7.307 11.482 20.433 1.00 89.88 67 GLU A O 1
ATOM 522 N N . ARG A 1 68 ? 8.333 12.296 18.618 1.00 89.62 68 ARG A N 1
ATOM 523 C CA . ARG A 1 68 ? 7.305 11.873 17.644 1.00 89.62 68 ARG A CA 1
ATOM 524 C C . ARG A 1 68 ? 7.570 10.467 17.088 1.00 89.62 68 ARG A C 1
ATOM 526 O O . ARG A 1 68 ? 6.945 10.067 16.105 1.00 89.62 68 ARG A O 1
ATOM 533 N N . GLY A 1 69 ? 8.575 9.777 17.626 1.00 92.19 69 GLY A N 1
ATOM 534 C CA . GLY A 1 69 ? 9.095 8.519 17.114 1.00 92.19 69 GLY A CA 1
ATOM 535 C C . GLY A 1 69 ? 9.727 8.632 15.729 1.00 92.19 69 GLY A C 1
ATOM 536 O O . GLY A 1 69 ? 9.834 7.622 15.049 1.00 92.19 69 GLY A O 1
ATOM 537 N N . CYS A 1 70 ? 10.133 9.823 15.279 1.00 92.12 70 CYS A N 1
ATOM 538 C CA . CYS A 1 70 ? 10.624 10.075 13.921 1.00 92.12 70 CYS A CA 1
ATOM 539 C C . CYS A 1 70 ? 12.158 10.066 13.837 1.00 92.12 70 CYS A C 1
ATOM 541 O O . CYS A 1 70 ? 12.837 10.709 14.648 1.00 92.12 70 CYS A O 1
ATOM 543 N N . LEU A 1 71 ? 12.708 9.401 12.815 1.00 90.44 71 LEU A N 1
ATOM 544 C CA . LEU A 1 71 ? 14.100 9.567 12.391 1.00 90.44 71 LEU A CA 1
ATOM 545 C C . LEU A 1 71 ? 14.248 10.897 11.648 1.00 90.44 71 LEU A C 1
ATOM 547 O O . LEU A 1 71 ? 14.106 10.984 10.434 1.00 90.44 71 LEU A O 1
ATOM 551 N N . TRP A 1 72 ? 14.536 11.951 12.405 1.00 87.56 72 TRP A N 1
ATOM 552 C CA . TRP A 1 72 ? 14.560 13.315 11.880 1.00 87.56 72 TRP A CA 1
ATOM 553 C C . TRP A 1 72 ? 15.916 13.736 11.295 1.00 87.56 72 TRP A C 1
ATOM 555 O O . TRP A 1 72 ? 15.959 14.660 10.488 1.00 87.56 72 TRP A O 1
ATOM 565 N N . ARG A 1 73 ? 17.023 13.080 11.679 1.00 88.81 73 ARG A N 1
ATOM 566 C CA . ARG A 1 73 ? 18.387 13.368 11.186 1.00 88.81 73 ARG A CA 1
ATOM 567 C C . ARG A 1 73 ? 18.678 12.655 9.867 1.00 88.81 73 ARG A C 1
ATOM 569 O O . ARG A 1 73 ? 19.572 11.817 9.783 1.00 88.81 73 ARG A O 1
ATOM 576 N N . ILE A 1 74 ? 17.883 12.975 8.858 1.00 86.56 74 ILE A N 1
ATOM 577 C CA . ILE A 1 74 ? 18.043 12.492 7.483 1.00 86.56 74 ILE A CA 1
ATOM 578 C C . ILE A 1 74 ? 18.589 13.622 6.592 1.00 86.56 74 ILE A C 1
ATOM 580 O O . ILE A 1 74 ? 18.547 14.784 7.002 1.00 86.56 74 ILE A O 1
ATOM 584 N N . PRO A 1 75 ? 19.117 13.330 5.389 1.00 86.44 75 PRO A N 1
ATOM 585 C CA . PRO A 1 75 ? 19.593 14.371 4.478 1.00 86.44 75 PRO A CA 1
ATOM 586 C C . PRO A 1 75 ? 18.573 15.503 4.286 1.00 86.44 75 PRO A C 1
ATOM 588 O O . PRO A 1 75 ? 17.378 15.250 4.128 1.00 86.44 75 PRO A O 1
ATOM 591 N N . GLY A 1 76 ? 19.042 16.750 4.342 1.00 87.38 76 GLY A N 1
ATOM 592 C CA . GLY A 1 76 ? 18.203 17.941 4.218 1.00 87.38 76 GLY A CA 1
ATOM 593 C C . GLY A 1 76 ? 17.600 18.452 5.531 1.00 87.38 76 GLY A C 1
ATOM 594 O O . GLY A 1 76 ? 16.964 19.508 5.524 1.00 87.38 76 GLY A O 1
ATOM 595 N N . HIS A 1 77 ? 17.786 17.745 6.656 1.00 88.56 77 HIS A N 1
ATOM 596 C CA . HIS A 1 77 ? 17.245 18.145 7.964 1.00 88.56 77 HIS A CA 1
ATOM 597 C C . HIS A 1 77 ? 17.765 19.502 8.452 1.00 88.56 77 HIS A C 1
ATOM 599 O O . HIS A 1 77 ? 17.050 20.224 9.142 1.00 88.56 77 HIS A O 1
ATOM 605 N N . GLU A 1 78 ? 18.981 19.875 8.059 1.00 91.00 78 GLU A N 1
ATOM 606 C CA . GLU A 1 78 ? 19.639 21.141 8.375 1.00 91.00 78 GLU A CA 1
ATOM 607 C C . GLU A 1 78 ? 18.893 22.366 7.823 1.00 91.00 78 GLU A C 1
ATOM 609 O O . GLU A 1 78 ? 19.054 23.472 8.334 1.00 91.00 78 GLU A O 1
ATOM 614 N N . TYR A 1 79 ? 18.034 22.161 6.821 1.00 90.12 79 TYR A N 1
ATOM 615 C CA . TYR A 1 79 ? 17.181 23.189 6.224 1.00 90.12 79 TYR A CA 1
ATOM 616 C C . TYR A 1 79 ? 15.749 23.167 6.778 1.00 90.12 79 TYR A C 1
ATOM 618 O O . TYR A 1 79 ? 14.860 23.831 6.240 1.00 90.12 79 TYR A O 1
ATOM 626 N N . THR A 1 80 ? 15.495 22.382 7.828 1.00 84.94 80 THR A N 1
ATOM 627 C CA . THR A 1 80 ? 14.171 22.230 8.439 1.00 84.94 80 THR A CA 1
ATOM 628 C C . THR A 1 80 ? 14.154 22.730 9.876 1.00 84.94 80 THR A C 1
ATOM 630 O O . THR A 1 80 ? 15.165 22.725 10.576 1.00 84.94 80 THR A O 1
ATOM 633 N N . ASN A 1 81 ? 12.981 23.174 10.326 1.00 85.12 81 ASN A N 1
ATOM 634 C CA . ASN A 1 81 ? 12.786 23.523 11.727 1.00 85.12 81 ASN A CA 1
ATOM 635 C C . ASN A 1 81 ? 12.740 22.253 12.576 1.00 85.12 81 ASN A C 1
ATOM 637 O O . ASN A 1 81 ? 12.180 21.241 12.157 1.00 85.12 81 ASN A O 1
ATOM 641 N N . VAL A 1 82 ? 13.263 22.338 13.799 1.00 80.50 82 VAL A N 1
ATOM 642 C CA . VAL A 1 82 ? 13.100 21.272 14.790 1.00 80.50 82 VAL A CA 1
ATOM 643 C C . VAL A 1 82 ? 11.611 21.105 15.087 1.00 80.50 82 VAL A C 1
ATOM 645 O O . VAL A 1 82 ? 10.944 22.046 15.520 1.00 80.50 82 VAL A O 1
ATOM 648 N N . GLU A 1 83 ? 11.093 19.906 14.846 1.00 79.50 83 GLU A N 1
ATOM 649 C CA . GLU A 1 83 ? 9.702 19.567 15.125 1.00 79.50 83 GLU A CA 1
ATOM 650 C C . GLU A 1 83 ? 9.581 19.015 16.550 1.00 79.50 83 GLU A C 1
ATOM 652 O O . GLU A 1 83 ? 10.090 17.936 16.861 1.00 79.50 83 GLU A O 1
ATOM 657 N N . TYR A 1 84 ? 8.906 19.768 17.416 1.00 83.88 84 TYR A N 1
ATOM 658 C CA . TYR A 1 84 ? 8.591 19.351 18.783 1.00 83.88 84 TYR A CA 1
ATOM 659 C C . TYR A 1 84 ? 7.289 18.553 18.820 1.00 83.88 84 TYR A C 1
ATOM 661 O O . TYR A 1 84 ? 6.398 18.759 17.990 1.00 83.88 84 TYR A O 1
ATOM 669 N N . CYS A 1 85 ? 7.156 17.657 19.798 1.00 90.75 85 CYS A N 1
ATOM 670 C CA . CYS A 1 85 ? 5.921 16.918 19.998 1.00 90.75 85 CYS A CA 1
ATOM 671 C C . CYS A 1 85 ? 5.024 17.617 21.024 1.00 90.75 85 CYS A C 1
ATOM 673 O O . CYS A 1 85 ? 5.408 17.807 22.174 1.00 90.75 85 CYS A O 1
ATOM 675 N N . THR A 1 86 ? 3.800 17.952 20.616 1.00 91.88 86 THR A N 1
ATOM 676 C CA . THR A 1 86 ? 2.748 18.410 21.531 1.00 91.88 86 THR A CA 1
ATOM 677 C C . THR A 1 86 ? 1.607 17.408 21.487 1.00 91.88 86 THR A C 1
ATOM 679 O O . THR A 1 86 ? 0.956 17.253 20.452 1.00 91.88 86 THR A O 1
ATOM 682 N N . GLU A 1 87 ? 1.366 16.722 22.605 1.00 92.69 87 GLU A N 1
ATOM 683 C CA . GLU A 1 87 ? 0.318 15.706 22.693 1.00 92.69 87 GLU A CA 1
ATOM 684 C C . GLU A 1 87 ? -1.069 16.344 22.515 1.00 92.69 87 GLU A C 1
ATOM 686 O O . GLU A 1 87 ? -1.375 17.387 23.101 1.00 92.69 87 GLU A O 1
ATOM 691 N N . THR A 1 88 ? -1.939 15.706 21.730 1.00 92.81 88 THR A N 1
ATOM 692 C CA . THR A 1 88 ? -3.331 16.135 21.555 1.00 92.81 88 THR A CA 1
ATOM 693 C C . THR A 1 88 ? -4.292 14.985 21.837 1.00 92.81 88 THR A C 1
ATOM 695 O O . THR A 1 88 ? -4.001 13.820 21.579 1.00 92.81 88 THR A O 1
ATOM 698 N N . ARG A 1 89 ? -5.465 15.307 22.398 1.00 92.00 89 ARG A N 1
ATOM 699 C CA . ARG A 1 89 ? -6.483 14.316 22.797 1.00 92.00 89 ARG A CA 1
ATOM 700 C C . ARG A 1 89 ? -7.866 14.658 22.224 1.00 92.00 89 ARG A C 1
ATOM 702 O O . ARG A 1 89 ? -8.770 15.022 22.985 1.00 92.00 89 ARG A O 1
ATOM 709 N N . PRO A 1 90 ? -8.028 14.628 20.886 1.00 92.69 90 PRO A N 1
ATOM 710 C CA . PRO A 1 90 ? -9.332 14.786 20.255 1.00 92.69 90 PRO A CA 1
ATOM 711 C C . PRO A 1 90 ? -10.227 13.574 20.548 1.00 92.69 90 PRO A C 1
ATOM 713 O O . PRO A 1 90 ? -9.817 12.601 21.180 1.00 92.69 90 PRO A O 1
ATOM 716 N N . GLU A 1 91 ? -11.478 13.639 20.100 1.00 94.06 91 GLU A N 1
ATOM 717 C CA . GLU A 1 91 ? -12.347 12.461 20.105 1.00 94.06 91 GLU A CA 1
ATOM 718 C C . GLU A 1 91 ? -11.778 11.372 19.196 1.00 94.06 91 GLU A C 1
ATOM 720 O O . GLU A 1 91 ? -11.283 11.669 18.110 1.00 94.06 91 GLU A O 1
ATOM 725 N N . LEU A 1 92 ? -11.879 10.126 19.645 1.00 95.81 92 LEU A N 1
ATOM 726 C CA . LEU A 1 92 ? -11.497 8.928 18.912 1.00 95.81 92 LEU A CA 1
ATOM 727 C C . LEU A 1 92 ? -12.674 8.427 18.071 1.00 95.81 92 LEU A C 1
ATOM 729 O O . LEU A 1 92 ? -13.836 8.689 18.388 1.00 95.81 92 LEU A O 1
ATOM 733 N N . GLU A 1 93 ? -12.371 7.692 17.005 1.00 96.94 93 GLU A N 1
ATOM 734 C CA . GLU A 1 93 ? -13.399 7.002 16.226 1.00 96.94 93 GLU A CA 1
ATOM 735 C C . GLU A 1 93 ? -13.971 5.825 17.010 1.00 96.94 93 GLU A C 1
ATOM 737 O O . GLU A 1 93 ? -13.223 5.057 17.620 1.00 96.94 93 GLU A O 1
ATOM 742 N N . ILE A 1 94 ? -15.297 5.680 16.977 1.00 95.62 94 ILE A N 1
ATOM 743 C CA . ILE A 1 94 ? -16.015 4.659 17.740 1.00 95.62 94 ILE A CA 1
ATOM 744 C C . ILE A 1 94 ? -16.767 3.744 16.788 1.00 95.62 94 ILE A C 1
ATOM 746 O O . ILE A 1 94 ? -17.719 4.144 16.120 1.00 95.62 94 ILE A O 1
ATOM 750 N N . VAL A 1 95 ? -16.384 2.477 16.807 1.00 96.06 95 VAL A N 1
ATOM 751 C CA . VAL A 1 95 ? -17.109 1.383 16.180 1.00 96.06 95 VAL A CA 1
ATOM 752 C C . VAL A 1 95 ? -18.107 0.848 17.199 1.00 96.06 95 VAL A C 1
ATOM 754 O O . VAL A 1 95 ? -17.766 0.035 18.057 1.00 96.06 95 VAL A O 1
ATOM 757 N N . GLN A 1 96 ? -19.340 1.347 17.132 1.00 93.75 96 GLN A N 1
ATOM 758 C CA . GLN A 1 96 ? -20.421 0.950 18.033 1.00 93.75 96 GLN A CA 1
ATOM 759 C C . GLN A 1 96 ? -21.129 -0.317 17.533 1.00 93.75 96 GLN A C 1
ATOM 761 O O . GLN A 1 96 ? -21.599 -0.370 16.388 1.00 93.75 96 GLN A O 1
ATOM 766 N N . ALA A 1 97 ? -21.239 -1.304 18.422 1.00 94.19 97 ALA A N 1
ATOM 767 C CA . ALA A 1 97 ? -22.099 -2.468 18.258 1.00 94.19 97 ALA A CA 1
ATOM 768 C C . ALA A 1 97 ? -23.528 -2.178 18.740 1.00 94.19 97 ALA A C 1
ATOM 770 O O . ALA A 1 97 ? -23.724 -1.534 19.777 1.00 94.19 97 ALA A O 1
ATOM 771 N N . GLU A 1 98 ? -24.517 -2.689 18.017 1.00 91.62 98 GLU A N 1
ATOM 772 C CA . GLU A 1 98 ? -25.935 -2.564 18.367 1.00 91.62 98 GLU A CA 1
ATOM 773 C C . GLU A 1 98 ? -26.383 -3.652 19.361 1.00 91.62 98 GLU A C 1
ATOM 775 O O . GLU A 1 98 ? -25.796 -4.739 19.411 1.00 91.62 98 GLU A O 1
ATOM 780 N N . PRO A 1 99 ? -27.438 -3.413 20.164 1.00 90.81 99 PRO A N 1
ATOM 781 C CA . PRO A 1 99 ? -27.990 -4.431 21.052 1.00 90.81 99 PRO A CA 1
ATOM 782 C C . PRO A 1 99 ? -28.340 -5.725 20.307 1.00 90.81 99 PRO A C 1
ATOM 784 O O . PRO A 1 99 ? -29.128 -5.728 19.363 1.00 90.81 99 PRO A O 1
ATOM 787 N N . GLY A 1 100 ? -27.764 -6.841 20.757 1.00 89.88 100 GLY A N 1
ATOM 788 C CA . GLY A 1 100 ? -27.956 -8.154 20.135 1.00 89.88 100 GLY A CA 1
ATOM 789 C C . GLY A 1 100 ? -27.056 -8.437 18.926 1.00 89.88 100 GLY A C 1
ATOM 790 O O . GLY A 1 100 ? -27.157 -9.524 18.357 1.00 89.88 100 GLY A O 1
ATOM 791 N N . GLU A 1 101 ? -26.160 -7.524 18.530 1.00 93.38 101 GLU A N 1
ATOM 792 C CA . GLU A 1 101 ? -25.092 -7.862 17.587 1.00 93.38 101 GLU A CA 1
ATOM 793 C C . GLU A 1 101 ? -24.086 -8.820 18.243 1.00 93.38 101 GLU A C 1
ATOM 795 O O . GLU A 1 101 ? -23.545 -8.559 19.312 1.00 93.38 101 GLU A O 1
ATOM 800 N N . GLU A 1 102 ? -23.817 -9.941 17.575 1.00 94.69 102 GLU A N 1
ATOM 801 C CA . GLU A 1 102 ? -22.779 -10.910 17.973 1.00 94.69 102 GLU A CA 1
ATOM 802 C C . GLU A 1 102 ? -21.485 -10.755 17.158 1.00 94.69 102 GLU A C 1
ATOM 804 O O . GLU A 1 102 ? -20.436 -11.292 17.511 1.00 94.69 102 GLU A O 1
ATOM 809 N N . TRP A 1 103 ? -21.577 -10.086 16.009 1.00 96.25 103 TRP A N 1
ATOM 810 C CA . TRP A 1 103 ? -20.502 -9.947 15.034 1.00 96.25 103 TRP A CA 1
ATOM 811 C C . TRP A 1 103 ? -20.521 -8.539 14.465 1.00 96.25 103 TRP A C 1
ATOM 813 O O . TRP A 1 103 ? -21.581 -8.080 14.039 1.00 96.25 103 TRP A O 1
ATOM 823 N N . VAL A 1 104 ? -19.351 -7.919 14.366 1.00 96.88 104 VAL A N 1
ATOM 824 C CA . VAL A 1 104 ? -19.171 -6.623 13.705 1.00 96.88 104 VAL A CA 1
ATOM 825 C C . VAL A 1 104 ? -18.345 -6.833 12.448 1.00 96.88 104 VAL A C 1
ATOM 827 O O . VAL A 1 104 ? -17.287 -7.461 12.489 1.00 96.88 104 VAL A O 1
ATOM 830 N N . TRP A 1 105 ? -18.842 -6.325 11.324 1.00 96.94 105 TRP A N 1
ATOM 831 C CA . TRP A 1 105 ? -18.082 -6.256 10.081 1.00 96.94 105 TRP A CA 1
ATOM 832 C C . TRP A 1 105 ? -17.406 -4.895 10.007 1.00 96.94 105 TRP A C 1
ATOM 834 O O . TRP A 1 105 ? -18.090 -3.873 10.057 1.00 96.94 105 TRP A O 1
ATOM 844 N N . ILE A 1 106 ? -16.083 -4.878 9.874 1.00 97.06 106 ILE A N 1
ATOM 845 C CA . ILE A 1 106 ? -15.296 -3.650 9.753 1.00 97.06 106 ILE A CA 1
ATOM 846 C C . ILE A 1 106 ? -14.535 -3.696 8.434 1.00 97.06 106 ILE A C 1
ATOM 848 O O . ILE A 1 106 ? -13.904 -4.699 8.118 1.00 97.06 106 ILE A O 1
ATOM 852 N N . ASN A 1 107 ? -14.597 -2.613 7.671 1.00 95.56 107 ASN A N 1
ATOM 853 C CA . ASN A 1 107 ? -13.826 -2.435 6.450 1.00 95.56 107 ASN A CA 1
ATOM 854 C C . ASN A 1 107 ? -12.835 -1.288 6.660 1.00 95.56 107 ASN A C 1
ATOM 856 O O . ASN A 1 107 ? -13.250 -0.136 6.813 1.00 95.56 107 ASN A O 1
ATOM 860 N N . PHE A 1 108 ? -11.545 -1.618 6.687 1.00 95.38 108 PHE A N 1
ATOM 861 C CA . PHE A 1 108 ? -10.464 -0.644 6.761 1.00 95.38 108 PHE A CA 1
ATOM 862 C C . PHE A 1 108 ? -10.004 -0.231 5.365 1.00 95.38 108 PHE A C 1
ATOM 864 O O . PHE A 1 108 ? -9.540 -1.056 4.587 1.00 95.38 108 PHE A O 1
ATOM 871 N N . ILE A 1 109 ? -10.042 1.067 5.085 1.00 93.81 109 ILE A N 1
ATOM 872 C CA . ILE A 1 109 ? -9.557 1.654 3.839 1.00 93.81 109 ILE A CA 1
ATOM 873 C C . ILE A 1 109 ? -8.338 2.500 4.169 1.00 93.81 109 ILE A C 1
ATOM 875 O O . ILE A 1 109 ? -8.449 3.516 4.850 1.00 93.81 109 ILE A O 1
ATOM 879 N N . HIS A 1 110 ? -7.170 2.101 3.683 1.00 93.31 110 HIS A N 1
ATOM 880 C CA . HIS A 1 110 ? -5.948 2.851 3.927 1.00 93.31 110 HIS A CA 1
ATOM 881 C C . HIS A 1 110 ? -5.727 3.906 2.841 1.00 93.31 110 HIS A C 1
ATOM 883 O O . HIS A 1 110 ? -5.402 3.576 1.704 1.00 93.31 110 HIS A O 1
ATOM 889 N N . SER A 1 111 ? -5.892 5.179 3.200 1.00 91.12 111 SER A N 1
ATOM 890 C CA . SER A 1 111 ? -5.658 6.326 2.312 1.00 91.12 111 SER A CA 1
ATOM 891 C C . SER A 1 111 ? -4.434 7.153 2.717 1.00 91.12 111 SER A C 1
ATOM 893 O O . SER A 1 111 ? -4.338 8.322 2.345 1.00 91.12 111 SER A O 1
ATOM 895 N N . GLY A 1 112 ? -3.547 6.573 3.527 1.00 89.56 112 GLY A N 1
ATOM 896 C CA . GLY A 1 112 ? -2.327 7.215 4.000 1.00 89.56 112 GLY A CA 1
ATOM 897 C C . GLY A 1 112 ? -1.320 7.456 2.876 1.00 89.56 112 GLY A C 1
ATOM 898 O O . GLY A 1 112 ? -1.343 6.808 1.827 1.00 89.56 112 GLY A O 1
ATOM 899 N N . ALA A 1 113 ? -0.438 8.419 3.099 1.00 86.88 113 ALA A N 1
ATOM 900 C CA . ALA A 1 113 ? 0.527 8.918 2.137 1.00 86.88 113 ALA A CA 1
ATOM 901 C C . ALA A 1 113 ? 1.890 8.210 2.213 1.00 86.88 113 ALA A C 1
ATOM 903 O O . ALA A 1 113 ? 2.601 8.157 1.202 1.00 86.88 113 ALA A O 1
ATOM 904 N N . HIS A 1 114 ? 2.279 7.709 3.389 1.00 87.19 114 HIS A N 1
ATOM 905 C CA . HIS A 1 114 ? 3.610 7.149 3.635 1.00 87.19 114 HIS A CA 1
ATOM 906 C C . HIS A 1 114 ? 3.587 5.832 4.423 1.00 87.19 114 HIS A C 1
ATOM 908 O O . HIS A 1 114 ? 4.288 4.878 4.066 1.00 87.19 114 HIS A O 1
ATOM 914 N N . HIS A 1 115 ? 2.818 5.771 5.509 1.00 91.31 115 HIS A N 1
ATOM 915 C CA . HIS A 1 115 ? 2.911 4.649 6.441 1.00 91.31 115 HIS A CA 1
ATOM 916 C C . HIS A 1 115 ? 2.340 3.359 5.858 1.00 91.31 115 HIS A C 1
ATOM 918 O O . HIS A 1 115 ? 1.407 3.383 5.072 1.00 91.31 115 HIS A O 1
ATOM 924 N N . SER A 1 116 ? 2.904 2.218 6.252 1.00 89.88 116 SER A N 1
ATOM 925 C CA . SER A 1 116 ? 2.245 0.907 6.176 1.00 89.88 116 SER A CA 1
ATOM 926 C C . SER A 1 116 ? 1.794 0.556 7.587 1.00 89.88 116 SER A C 1
ATOM 928 O O . SER A 1 116 ? 2.531 0.842 8.530 1.00 89.88 116 SER A O 1
ATOM 930 N N . LEU A 1 117 ? 0.592 0.004 7.750 1.00 92.44 117 LEU A N 1
ATOM 931 C CA . LEU A 1 117 ? -0.049 -0.097 9.061 1.00 92.44 117 LEU A CA 1
ATOM 932 C C . LEU A 1 117 ? -0.295 -1.547 9.46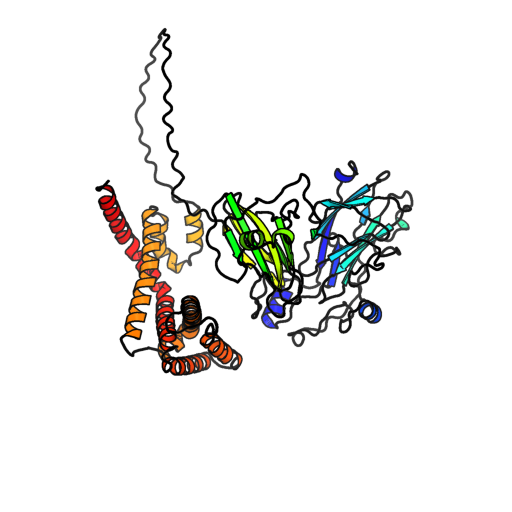9 1.00 92.44 117 LEU A C 1
ATOM 934 O O . LEU A 1 117 ? -0.875 -2.317 8.706 1.00 92.44 117 LEU A O 1
ATOM 938 N N . ALA A 1 118 ? 0.073 -1.876 10.704 1.00 93.94 118 ALA A N 1
ATOM 939 C CA . ALA A 1 118 ? -0.476 -3.013 11.423 1.00 93.94 118 ALA A CA 1
ATOM 940 C C . ALA A 1 118 ? -1.700 -2.560 12.222 1.00 93.94 118 ALA A C 1
ATOM 942 O O . ALA A 1 118 ? -1.674 -1.516 12.880 1.00 93.94 118 ALA A O 1
ATOM 943 N N . ILE A 1 119 ? -2.773 -3.346 12.149 1.00 95.25 119 ILE A N 1
ATOM 944 C CA . ILE A 1 119 ? -4.044 -3.061 12.817 1.00 95.25 119 ILE A CA 1
ATOM 945 C C . ILE A 1 119 ? -4.357 -4.203 13.776 1.00 95.25 119 ILE A C 1
ATOM 947 O O . ILE A 1 119 ? -4.327 -5.370 13.384 1.00 95.25 119 ILE A O 1
ATOM 951 N N . SER A 1 120 ? -4.695 -3.867 15.017 1.00 96.75 120 SER A N 1
ATOM 952 C CA . SER A 1 120 ? -5.161 -4.831 16.015 1.00 96.75 120 SER A CA 1
ATOM 953 C C . SER A 1 120 ? -6.366 -4.302 16.779 1.00 96.75 120 SER A C 1
ATOM 955 O O . SER A 1 120 ? -6.539 -3.094 16.929 1.00 96.75 120 SER A O 1
ATOM 957 N N . ILE A 1 121 ? -7.182 -5.209 17.306 1.00 97.69 121 ILE A N 1
ATOM 958 C CA . ILE A 1 121 ? -8.246 -4.881 18.255 1.00 97.69 121 ILE A CA 1
ATOM 959 C C . ILE A 1 121 ? -7.890 -5.589 19.551 1.00 97.69 121 ILE A C 1
ATOM 961 O O . ILE A 1 121 ? -7.828 -6.817 19.577 1.00 97.69 121 ILE A O 1
ATOM 965 N N . ASP A 1 122 ? -7.615 -4.822 20.600 1.00 97.50 122 ASP A N 1
ATOM 966 C CA . ASP A 1 122 ? -7.165 -5.352 21.883 1.00 97.50 122 ASP A CA 1
ATOM 967 C C . ASP A 1 122 ? -8.084 -6.484 22.357 1.00 97.50 122 ASP A C 1
ATOM 969 O O . ASP A 1 122 ? -9.310 -6.373 22.308 1.00 97.50 122 ASP A O 1
ATOM 973 N N . GLU A 1 123 ? -7.479 -7.589 22.791 1.00 96.56 123 GLU A N 1
ATOM 974 C CA . GLU A 1 123 ? -8.140 -8.811 23.275 1.00 96.56 123 GLU A CA 1
ATOM 975 C C . GLU A 1 123 ? -8.971 -9.596 22.240 1.00 96.56 123 GLU A C 1
ATOM 977 O O . GLU A 1 123 ? -9.378 -10.723 22.532 1.00 96.56 123 GLU A O 1
ATOM 982 N N . HIS A 1 124 ? -9.194 -9.069 21.032 1.00 97.12 124 HIS A N 1
ATOM 983 C CA . HIS A 1 124 ? -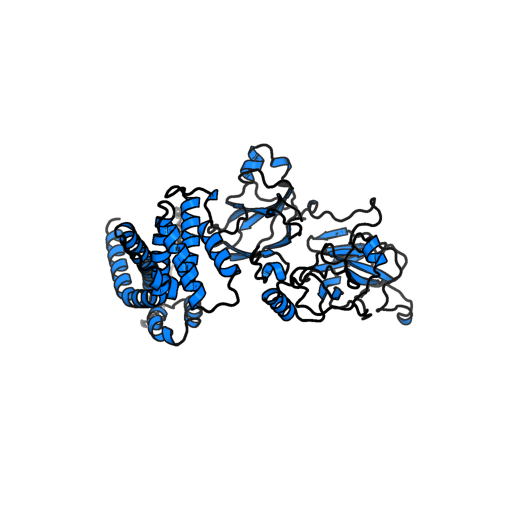10.030 -9.694 20.006 1.00 97.12 124 HIS A CA 1
ATOM 984 C C . HIS A 1 124 ? -9.210 -10.306 18.874 1.00 97.12 124 HIS A C 1
ATOM 986 O O . HIS A 1 124 ? -8.364 -9.651 18.269 1.00 97.12 124 HIS A O 1
ATOM 992 N N . GLU A 1 125 ? -9.550 -11.543 18.527 1.00 95.19 125 GLU A N 1
ATOM 993 C CA . GLU A 1 125 ? -9.210 -12.118 17.229 1.00 95.19 125 GLU A CA 1
ATOM 994 C C . GLU A 1 125 ? -10.253 -11.687 16.188 1.00 95.19 125 GLU A C 1
ATOM 996 O O . GLU A 1 125 ? -11.418 -11.422 16.508 1.00 95.19 125 GLU A O 1
ATOM 1001 N N . PHE A 1 126 ? -9.849 -11.644 14.921 1.00 94.38 126 PHE A N 1
ATOM 1002 C CA . PHE A 1 126 ? -10.753 -11.361 13.814 1.00 94.38 126 PHE A CA 1
ATOM 1003 C C . PHE A 1 126 ? -10.430 -12.210 12.589 1.00 94.38 126 PHE A C 1
ATOM 1005 O O . PHE A 1 126 ? -9.324 -12.721 12.414 1.00 94.38 126 PHE A O 1
ATOM 1012 N N . TRP A 1 127 ? -11.423 -12.347 11.717 1.00 92.81 127 TRP A N 1
ATOM 1013 C CA . TRP A 1 127 ? -11.327 -13.107 10.479 1.00 92.81 127 TRP A CA 1
ATOM 1014 C C . TRP A 1 127 ? -11.261 -12.143 9.307 1.00 92.81 127 TRP A C 1
ATOM 1016 O O . TRP A 1 127 ? -12.180 -11.351 9.114 1.00 92.81 127 TRP A O 1
ATOM 1026 N N . VAL A 1 128 ? -10.207 -12.237 8.502 1.00 92.12 128 VAL A N 1
ATOM 1027 C CA . VAL A 1 128 ? -10.128 -11.522 7.224 1.00 92.12 128 VAL A CA 1
ATOM 1028 C C . VAL A 1 128 ? -11.014 -12.244 6.218 1.00 92.12 128 VAL A C 1
ATOM 1030 O O . VAL A 1 128 ? -10.799 -13.422 5.931 1.00 92.12 128 VAL A O 1
ATOM 1033 N N . VAL A 1 129 ? -12.034 -11.553 5.712 1.00 91.31 129 VAL A N 1
ATOM 1034 C CA . VAL A 1 129 ? -13.066 -12.149 4.844 1.00 91.31 129 VAL A CA 1
ATOM 1035 C C . VAL A 1 129 ? -13.057 -11.610 3.422 1.00 91.31 129 VAL A C 1
ATOM 1037 O O . VAL A 1 129 ? -13.548 -12.285 2.518 1.00 91.31 129 VAL A O 1
ATOM 1040 N N . ALA A 1 130 ? -12.432 -10.455 3.199 1.00 88.88 130 ALA A N 1
ATOM 1041 C CA . ALA A 1 130 ? -12.008 -10.029 1.875 1.00 88.88 130 ALA A CA 1
ATOM 1042 C C . ALA A 1 130 ? -10.602 -9.421 1.936 1.00 88.88 130 ALA A C 1
ATOM 1044 O O . ALA A 1 130 ? -10.170 -8.888 2.958 1.00 88.88 130 ALA A O 1
ATOM 1045 N N . ALA A 1 131 ? -9.877 -9.534 0.824 1.00 82.44 131 ALA A N 1
ATOM 1046 C CA . ALA A 1 131 ? -8.638 -8.791 0.640 1.00 82.44 131 ALA A CA 1
ATOM 1047 C C . ALA A 1 131 ? -8.954 -7.290 0.559 1.00 82.44 131 ALA A C 1
ATOM 1049 O O . ALA A 1 131 ? -10.039 -6.923 0.119 1.00 82.44 131 ALA A O 1
ATOM 1050 N N . ASP A 1 132 ? -7.985 -6.457 0.937 1.00 75.75 132 ASP A N 1
ATOM 1051 C CA . ASP A 1 132 ? -8.085 -4.989 0.949 1.00 75.75 132 ASP A CA 1
ATOM 1052 C C . ASP A 1 132 ? -8.827 -4.378 2.162 1.00 75.75 132 ASP A C 1
ATOM 1054 O O . ASP A 1 132 ? -9.165 -3.202 2.123 1.00 75.75 132 ASP A O 1
ATOM 1058 N N . GLY A 1 133 ? -8.985 -5.127 3.269 1.00 81.06 133 GLY A N 1
ATOM 1059 C CA . GLY A 1 133 ? -9.259 -4.548 4.599 1.00 81.06 133 GLY A CA 1
ATOM 1060 C C . GLY A 1 133 ? -10.557 -4.969 5.299 1.00 81.06 133 GLY A C 1
ATOM 1061 O O . GLY A 1 133 ? -10.844 -4.458 6.382 1.00 81.06 133 GLY A O 1
ATOM 1062 N N . ASP A 1 134 ? -11.336 -5.896 4.734 1.00 92.56 134 ASP A N 1
ATOM 1063 C CA . ASP A 1 134 ? -12.578 -6.385 5.345 1.00 92.56 134 ASP A CA 1
ATOM 1064 C C . ASP A 1 134 ? -12.342 -7.500 6.370 1.00 92.56 134 ASP A C 1
ATOM 1066 O O . ASP A 1 134 ? -11.866 -8.599 6.050 1.00 92.56 134 ASP A O 1
ATOM 1070 N N . ILE A 1 135 ? -12.768 -7.234 7.604 1.00 95.31 135 ILE A N 1
ATOM 1071 C CA . ILE A 1 135 ? -12.675 -8.154 8.730 1.00 95.31 135 ILE A CA 1
ATOM 1072 C C . ILE A 1 135 ? -14.031 -8.376 9.403 1.00 95.31 135 ILE A C 1
ATOM 1074 O O . ILE A 1 135 ? -14.893 -7.497 9.456 1.00 95.31 135 ILE A O 1
ATOM 1078 N N . LEU A 1 136 ? -14.195 -9.560 9.981 1.00 95.81 136 LEU A N 1
ATOM 1079 C CA . LEU A 1 136 ? -15.269 -9.883 10.910 1.00 95.81 136 LEU A CA 1
ATOM 1080 C C . LEU A 1 136 ? -14.693 -10.049 12.309 1.00 95.81 136 LEU A C 1
ATOM 1082 O O . LEU A 1 136 ? -13.775 -10.837 12.511 1.00 95.81 136 LEU A O 1
ATOM 1086 N N . VAL A 1 137 ? -15.269 -9.342 13.273 1.00 97.00 137 VAL A N 1
ATOM 1087 C CA . VAL A 1 137 ? -14.896 -9.402 14.687 1.00 97.00 137 VAL A CA 1
ATOM 1088 C C . VAL A 1 137 ? -16.042 -10.045 15.451 1.00 97.00 137 VAL A C 1
ATOM 1090 O O . VAL A 1 137 ? -17.201 -9.660 15.271 1.00 97.00 137 VAL A O 1
ATOM 1093 N N . LYS A 1 138 ? -15.737 -11.032 16.292 1.00 96.81 138 LYS A N 1
ATOM 1094 C CA . LYS A 1 138 ? -16.732 -11.644 17.175 1.00 96.81 138 LYS A CA 1
ATOM 1095 C C . LYS A 1 138 ? -16.820 -10.853 18.473 1.00 96.81 138 LYS A C 1
ATOM 1097 O O . LYS A 1 138 ? -15.793 -10.550 19.069 1.00 96.81 138 LYS A O 1
ATOM 1102 N N . LEU A 1 139 ? -18.034 -10.558 18.923 1.00 96.06 139 LEU A N 1
ATOM 1103 C CA . LEU A 1 139 ? -18.281 -9.860 20.181 1.00 96.06 139 LEU A CA 1
ATOM 1104 C C . LEU A 1 139 ? -18.431 -10.860 21.335 1.00 96.06 139 LEU A C 1
ATOM 1106 O O . LEU A 1 139 ? -19.525 -11.062 21.857 1.00 96.06 139 LEU A O 1
ATOM 1110 N N . ASP A 1 140 ? -17.347 -11.554 21.682 1.00 95.56 140 ASP A N 1
ATOM 1111 C CA . ASP A 1 140 ? -17.342 -12.613 22.702 1.00 95.56 140 ASP A CA 1
ATOM 1112 C C . ASP A 1 140 ? -16.642 -12.235 24.016 1.00 95.56 140 ASP A C 1
ATOM 1114 O O . ASP A 1 140 ? -16.454 -13.087 24.891 1.00 95.56 140 ASP A O 1
ATOM 1118 N N . LYS A 1 141 ? -16.286 -10.960 24.179 1.00 94.94 141 LYS A N 1
ATOM 1119 C CA . LYS A 1 141 ? -15.710 -10.422 25.414 1.00 94.94 141 LYS A CA 1
ATOM 1120 C C . LYS A 1 141 ? -16.787 -9.797 26.304 1.00 94.94 141 LYS A C 1
ATOM 1122 O O . LYS A 1 141 ? -17.903 -9.546 25.844 1.00 94.94 141 LYS A O 1
ATOM 1127 N N . PRO A 1 142 ? -16.492 -9.564 27.598 1.00 93.06 142 PRO A N 1
ATOM 1128 C CA . PRO A 1 142 ? -17.394 -8.815 28.462 1.00 93.06 142 PRO A CA 1
ATOM 1129 C C . PRO A 1 142 ? -17.775 -7.461 27.834 1.00 93.06 142 PRO A C 1
ATOM 1131 O O . PRO A 1 142 ? -16.897 -6.779 27.311 1.00 93.06 142 PRO A O 1
ATOM 1134 N N . PRO A 1 143 ? -19.051 -7.037 27.890 1.00 91.31 143 PRO A N 1
ATOM 1135 C CA . PRO A 1 143 ? -19.459 -5.755 27.324 1.00 91.31 143 PRO A CA 1
ATOM 1136 C C . PRO A 1 143 ? -18.641 -4.584 27.888 1.00 91.31 143 PRO A C 1
ATOM 1138 O O . PRO A 1 143 ? -18.663 -4.326 29.093 1.00 91.31 143 PRO A O 1
ATOM 1141 N N . GLY A 1 144 ? -17.934 -3.875 27.008 1.00 91.69 144 GLY A N 1
ATOM 1142 C CA . GLY A 1 144 ? -17.055 -2.761 27.351 1.00 91.69 144 GLY A CA 1
ATOM 1143 C C . GLY A 1 144 ? -16.478 -2.052 26.122 1.00 91.69 144 GLY A C 1
ATOM 1144 O O . GLY A 1 144 ? -16.909 -2.295 24.991 1.00 91.69 144 GLY A O 1
ATOM 1145 N N . ASP A 1 145 ? -15.503 -1.176 26.375 1.00 94.19 145 ASP A N 1
ATOM 1146 C CA . ASP A 1 145 ? -14.741 -0.455 25.353 1.00 94.19 145 ASP A CA 1
ATOM 1147 C C . ASP A 1 145 ? -13.365 -1.105 25.182 1.00 94.19 145 ASP A C 1
ATOM 1149 O O . ASP A 1 145 ? -12.640 -1.292 26.160 1.00 94.19 145 ASP A O 1
ATOM 1153 N N . TYR A 1 146 ? -12.996 -1.398 23.938 1.00 96.88 146 TYR A N 1
ATOM 1154 C CA . TYR A 1 146 ? -11.722 -2.013 23.568 1.00 96.88 146 TYR A CA 1
ATOM 1155 C C . TYR A 1 146 ? -10.964 -1.133 22.585 1.00 96.88 146 TYR A C 1
ATOM 1157 O O . TYR A 1 146 ? -11.569 -0.548 21.686 1.00 96.88 146 TYR A O 1
ATOM 1165 N N . ALA A 1 147 ? -9.645 -1.014 22.740 1.00 97.50 147 ALA A N 1
ATOM 1166 C CA . ALA A 1 147 ? -8.859 -0.189 21.832 1.00 97.50 147 ALA A CA 1
ATOM 1167 C C . ALA A 1 147 ? -8.686 -0.874 20.466 1.00 97.50 147 ALA A C 1
ATOM 1169 O O . ALA A 1 147 ? -8.262 -2.025 20.373 1.00 97.50 147 ALA A O 1
ATOM 1170 N N . ILE A 1 148 ? -8.974 -0.135 19.398 1.00 97.88 148 ILE A N 1
ATOM 1171 C CA . ILE A 1 148 ? -8.509 -0.445 18.043 1.00 97.88 148 ILE A CA 1
ATOM 1172 C C . ILE A 1 148 ? -7.187 0.296 17.880 1.00 97.88 148 ILE A C 1
ATOM 1174 O O . ILE A 1 148 ? -7.158 1.507 18.080 1.00 97.88 148 ILE A O 1
ATOM 1178 N N . ARG A 1 149 ? -6.100 -0.391 17.539 1.00 96.69 149 ARG A N 1
ATOM 1179 C CA . ARG A 1 149 ? -4.762 0.204 17.439 1.00 96.69 149 ARG A CA 1
ATOM 1180 C C . ARG A 1 149 ? -4.249 0.164 16.014 1.00 96.69 149 ARG A C 1
ATOM 1182 O O . ARG A 1 149 ? -4.390 -0.847 15.330 1.00 96.69 149 ARG A O 1
ATOM 1189 N N . LEU A 1 150 ? -3.635 1.268 15.606 1.00 96.81 150 LEU A N 1
ATOM 1190 C CA . LEU A 1 150 ? -2.869 1.393 14.372 1.00 96.81 150 LEU A CA 1
ATOM 1191 C C . LEU A 1 150 ? -1.404 1.560 14.752 1.00 96.81 150 LEU A C 1
ATOM 1193 O O . LEU A 1 150 ? -1.100 2.426 15.567 1.00 96.81 150 LEU A O 1
ATOM 1197 N N . HIS A 1 151 ? -0.511 0.786 14.149 1.00 95.44 151 HIS A N 1
ATOM 1198 C CA . HIS A 1 151 ? 0.932 0.914 14.333 1.00 95.44 151 HIS A CA 1
ATOM 1199 C C . HIS A 1 151 ? 1.618 1.056 12.983 1.00 95.44 151 HIS A C 1
ATOM 1201 O O . HIS A 1 151 ? 1.328 0.303 12.054 1.00 95.44 151 HIS A O 1
ATOM 1207 N N . SER A 1 152 ? 2.540 2.007 12.877 1.00 93.94 152 SER A N 1
ATOM 1208 C CA . SER A 1 152 ? 3.418 2.111 11.715 1.00 93.94 152 SER A CA 1
ATOM 1209 C C . SER A 1 152 ? 4.390 0.931 11.670 1.00 93.94 152 SER A C 1
ATOM 1211 O O . SER A 1 152 ? 5.112 0.681 12.630 1.00 93.94 152 SER A O 1
ATOM 1213 N N . LEU A 1 153 ? 4.443 0.251 10.527 1.00 90.38 153 LEU A N 1
ATOM 1214 C CA . LEU A 1 153 ? 5.442 -0.771 10.193 1.00 90.38 153 LEU A CA 1
ATOM 1215 C C . LEU A 1 153 ? 6.700 -0.173 9.546 1.00 90.38 153 LEU A C 1
ATOM 1217 O O . LEU A 1 153 ? 7.581 -0.899 9.090 1.00 90.38 153 LEU A O 1
ATOM 1221 N N . ARG A 1 154 ? 6.768 1.157 9.443 1.00 87.38 154 ARG A N 1
ATOM 1222 C CA . ARG A 1 154 ? 7.877 1.866 8.809 1.00 87.38 154 ARG A CA 1
ATOM 1223 C C . ARG A 1 154 ? 9.037 2.022 9.767 1.00 87.38 154 ARG A C 1
ATOM 1225 O O . ARG A 1 154 ? 8.855 2.392 10.924 1.00 87.38 154 ARG A O 1
ATOM 1232 N N . PHE A 1 155 ? 10.240 1.799 9.251 1.00 86.12 155 PHE A N 1
ATOM 1233 C CA . PHE A 1 155 ? 11.454 2.034 10.014 1.00 86.12 155 PHE A CA 1
ATOM 1234 C C . PHE A 1 155 ? 11.604 3.525 10.334 1.00 86.12 155 PHE A C 1
ATOM 1236 O O . PHE A 1 155 ? 11.984 3.892 11.436 1.00 86.12 155 PHE A O 1
ATOM 1243 N N . GLU A 1 156 ? 11.245 4.404 9.411 1.00 88.62 156 GLU A N 1
ATOM 1244 C CA . GLU A 1 156 ? 11.466 5.844 9.509 1.00 88.62 156 GLU A CA 1
ATOM 1245 C C . GLU A 1 156 ? 10.757 6.482 10.709 1.00 88.62 156 GLU A C 1
ATOM 1247 O O . GLU A 1 156 ? 11.289 7.415 11.315 1.00 88.62 156 GLU A O 1
ATOM 1252 N N . GLN A 1 157 ? 9.598 5.946 11.108 1.00 92.31 157 GLN A N 1
ATOM 1253 C CA . GLN A 1 157 ? 8.878 6.443 12.270 1.00 92.31 157 GLN A CA 1
ATOM 1254 C C . GLN A 1 157 ? 8.066 5.369 13.003 1.00 92.31 157 GLN A C 1
ATOM 1256 O O . GLN A 1 157 ? 7.236 4.666 12.419 1.00 92.31 157 GLN A O 1
ATOM 1261 N N . MET A 1 158 ? 8.247 5.344 14.326 1.00 93.62 158 MET A N 1
ATOM 1262 C CA . MET A 1 158 ? 7.429 4.602 15.283 1.00 93.62 158 MET A CA 1
ATOM 1263 C C . MET A 1 158 ? 6.290 5.488 15.778 1.00 93.62 158 MET A C 1
ATOM 1265 O O . MET A 1 158 ? 6.491 6.378 16.596 1.00 93.62 158 MET A O 1
ATOM 1269 N N . ILE A 1 159 ? 5.090 5.260 15.259 1.00 93.88 159 ILE A N 1
ATOM 1270 C CA . ILE A 1 159 ? 3.899 6.037 15.603 1.00 93.88 159 ILE A CA 1
ATOM 1271 C C . ILE A 1 159 ? 2.702 5.104 15.748 1.00 93.88 159 ILE A C 1
ATOM 1273 O O . ILE A 1 159 ? 2.593 4.104 15.029 1.00 93.88 159 ILE A O 1
ATOM 1277 N N . GLN A 1 160 ? 1.805 5.448 16.672 1.00 94.44 160 GLN A N 1
ATOM 1278 C CA . GLN A 1 160 ? 0.556 4.733 16.900 1.00 94.44 160 GLN A CA 1
ATOM 1279 C C . GLN A 1 160 ? -0.669 5.651 16.826 1.00 94.44 160 GLN A C 1
ATOM 1281 O O . GLN A 1 160 ? -0.614 6.831 17.172 1.00 94.44 160 GLN A O 1
ATOM 1286 N N . GLY A 1 161 ? -1.794 5.079 16.406 1.00 95.00 161 GLY A N 1
ATOM 1287 C CA . GLY A 1 161 ? -3.128 5.680 16.450 1.00 95.00 161 GLY A CA 1
ATOM 1288 C C . GLY A 1 161 ? -4.105 4.777 17.190 1.00 95.00 161 GLY A C 1
ATOM 1289 O O . GLY A 1 161 ? -3.844 3.586 17.371 1.00 95.00 161 GLY A O 1
ATOM 1290 N N . ALA A 1 162 ? -5.236 5.336 17.622 1.00 96.06 162 ALA A N 1
ATOM 1291 C CA . ALA A 1 162 ? -6.232 4.585 18.375 1.00 96.06 162 ALA A CA 1
ATOM 1292 C C . ALA A 1 162 ? -7.676 4.951 18.005 1.00 96.06 162 ALA A C 1
ATOM 1294 O O . ALA A 1 162 ? -7.997 6.115 17.773 1.00 96.06 162 ALA A O 1
ATOM 1295 N N . GLY A 1 163 ? -8.542 3.944 18.019 1.00 96.81 163 GLY A N 1
ATOM 1296 C CA . GLY A 1 163 ? -9.999 4.041 18.003 1.00 96.81 163 GLY A CA 1
ATOM 1297 C C . GLY A 1 163 ? -10.606 3.157 19.092 1.00 96.81 163 GLY A C 1
ATOM 1298 O O . GLY A 1 163 ? -9.886 2.549 19.886 1.00 96.81 163 GLY A O 1
ATOM 1299 N N . ILE A 1 164 ? -11.932 3.074 19.135 1.00 97.00 164 ILE A N 1
ATOM 1300 C CA . ILE A 1 164 ? -12.671 2.321 20.153 1.00 97.00 164 ILE A CA 1
ATOM 1301 C C . ILE A 1 164 ? -13.633 1.349 19.470 1.00 97.00 164 ILE A C 1
ATOM 1303 O O . ILE A 1 164 ? -14.472 1.765 18.677 1.00 97.00 164 ILE A O 1
ATOM 1307 N N . LEU A 1 165 ? -13.560 0.066 19.816 1.00 97.12 165 LEU A N 1
ATOM 1308 C CA . LEU A 1 165 ? -14.639 -0.896 19.606 1.00 97.12 165 LEU A CA 1
ATOM 1309 C C . LEU A 1 165 ? -15.518 -0.893 20.859 1.00 97.12 165 LEU A C 1
ATOM 1311 O O . LEU A 1 165 ? -15.058 -1.276 21.935 1.00 97.12 165 LEU A O 1
ATOM 1315 N N . ARG A 1 166 ? -16.771 -0.457 20.727 1.00 94.75 166 ARG A N 1
ATOM 1316 C CA . ARG A 1 166 ? -17.712 -0.332 21.846 1.00 94.75 166 ARG A CA 1
ATOM 1317 C C . ARG A 1 166 ? -18.827 -1.356 21.724 1.00 94.75 166 ARG A C 1
ATOM 1319 O O . ARG A 1 166 ? -19.582 -1.356 20.753 1.00 94.75 166 ARG A O 1
ATOM 1326 N N . TYR A 1 167 ? -18.951 -2.202 22.739 1.00 94.38 167 TYR A N 1
ATOM 1327 C CA . TYR A 1 167 ? -20.058 -3.148 22.849 1.00 94.38 167 TYR A CA 1
ATOM 1328 C C . TYR A 1 167 ? -21.377 -2.417 23.124 1.00 94.38 167 TYR A C 1
ATOM 1330 O O . TYR A 1 167 ? -21.401 -1.303 23.656 1.00 94.38 167 TYR A O 1
ATOM 1338 N N . ALA A 1 168 ? -22.496 -3.064 22.804 1.00 90.00 168 ALA A N 1
ATOM 1339 C CA . ALA A 1 168 ? -23.803 -2.571 23.210 1.00 90.00 168 ALA A CA 1
ATOM 1340 C C . ALA A 1 168 ? -23.893 -2.532 24.744 1.00 90.00 168 ALA A C 1
ATOM 1342 O O . ALA A 1 168 ? -23.650 -3.533 25.420 1.00 90.00 168 ALA A O 1
ATOM 1343 N N . THR A 1 169 ? -24.243 -1.374 25.301 1.00 76.62 169 THR A N 1
ATOM 1344 C CA . THR A 1 169 ? -24.364 -1.177 26.748 1.00 76.62 169 THR A CA 1
ATOM 1345 C C . THR A 1 169 ? -25.635 -0.409 27.084 1.00 76.62 169 THR A C 1
ATOM 1347 O O . THR A 1 169 ? -26.021 0.518 26.379 1.00 76.62 169 THR A O 1
ATOM 1350 N N . ASN A 1 170 ? -26.274 -0.800 28.188 1.00 66.88 170 ASN A N 1
ATOM 1351 C CA . ASN A 1 170 ? -27.410 -0.083 28.776 1.00 66.88 170 ASN A CA 1
ATOM 1352 C C . ASN A 1 170 ? -26.960 0.926 29.848 1.00 66.88 170 ASN A C 1
ATOM 1354 O O . ASN A 1 170 ? -27.795 1.610 30.439 1.00 66.88 170 ASN A O 1
ATOM 1358 N N . LYS A 1 171 ? -25.655 0.987 30.155 1.00 64.56 171 LYS A N 1
ATOM 1359 C CA . LYS A 1 171 ? -25.103 1.974 31.089 1.00 64.56 171 LYS A CA 1
ATOM 1360 C C . LYS A 1 171 ? -25.091 3.347 30.426 1.00 64.56 171 LYS A C 1
ATOM 1362 O O . LYS A 1 171 ? -24.853 3.460 29.226 1.00 64.56 171 LYS A O 1
ATOM 1367 N N . ALA A 1 172 ? -25.349 4.391 31.210 1.00 58.78 172 ALA A N 1
ATOM 1368 C CA . ALA A 1 172 ? -25.316 5.757 30.712 1.00 58.78 172 ALA A CA 1
ATOM 1369 C C . ALA A 1 172 ? -23.939 6.054 30.089 1.00 58.78 172 ALA A C 1
ATOM 1371 O O . ALA A 1 172 ? -22.907 5.898 30.741 1.00 58.78 172 ALA A O 1
ATOM 1372 N N . LEU A 1 173 ? -23.929 6.516 28.832 1.00 58.03 173 LEU A N 1
ATOM 1373 C CA . LEU A 1 173 ? -22.723 6.882 28.068 1.00 58.03 173 LEU A CA 1
ATOM 1374 C C . LEU A 1 173 ? -21.852 7.951 28.763 1.00 58.03 173 LEU A C 1
ATOM 1376 O O . LEU A 1 173 ? -20.742 8.219 28.325 1.00 58.03 173 LEU A O 1
ATOM 1380 N N . THR A 1 174 ? -22.333 8.547 29.856 1.00 52.06 174 THR A N 1
ATOM 1381 C CA . THR A 1 174 ? -21.624 9.514 30.698 1.00 52.06 174 THR A CA 1
ATOM 1382 C C . THR A 1 174 ? -20.417 8.937 31.445 1.00 52.06 174 THR A C 1
ATOM 1384 O O . THR A 1 174 ? -19.554 9.711 31.842 1.00 52.06 174 THR A O 1
ATOM 1387 N N . GLU A 1 175 ? -20.320 7.613 31.627 1.00 58.25 175 GLU A N 1
ATOM 1388 C CA . GLU A 1 175 ? -19.127 6.968 32.216 1.00 58.25 175 GLU A CA 1
ATOM 1389 C C . GLU A 1 175 ? -18.035 6.642 31.178 1.00 58.25 175 GLU A C 1
ATOM 1391 O O . GLU A 1 175 ? -16.906 6.321 31.545 1.00 58.25 175 GLU A O 1
ATOM 1396 N N . HIS A 1 176 ? -18.342 6.746 29.880 1.00 68.38 176 HIS A N 1
ATOM 1397 C CA . HIS A 1 176 ? -17.439 6.359 28.800 1.00 68.38 176 HIS A CA 1
ATOM 1398 C C . HIS A 1 176 ? -16.800 7.589 28.143 1.00 68.38 176 HIS A C 1
ATOM 1400 O O . HIS A 1 176 ? -17.475 8.421 27.538 1.00 68.38 176 HIS A O 1
ATOM 1406 N N . SER A 1 177 ? -15.472 7.709 28.231 1.00 80.56 177 SER A N 1
ATOM 1407 C CA . SER A 1 177 ? -14.746 8.795 27.569 1.00 80.56 177 SER A CA 1
ATOM 1408 C C . SER A 1 177 ? -14.455 8.450 26.114 1.00 80.56 177 SER A C 1
ATOM 1410 O O . SER A 1 177 ? -13.713 7.519 25.822 1.00 80.56 177 SER A O 1
ATOM 1412 N N . ASN A 1 178 ? -14.952 9.272 25.193 1.00 88.56 178 ASN A N 1
ATOM 1413 C CA . ASN A 1 178 ? -14.638 9.158 23.765 1.00 88.56 178 ASN A CA 1
ATOM 1414 C C . ASN A 1 178 ? -13.246 9.719 23.410 1.00 88.56 178 ASN A C 1
ATOM 1416 O O . ASN A 1 178 ? -12.890 9.772 22.239 1.00 88.56 178 ASN A O 1
ATOM 1420 N N . ARG A 1 179 ? -12.475 10.197 24.395 1.00 90.50 179 ARG A N 1
ATOM 1421 C CA . ARG A 1 179 ? -11.157 10.834 24.197 1.00 90.50 179 ARG A CA 1
ATOM 1422 C C . ARG A 1 179 ? -10.002 10.047 24.806 1.00 90.50 179 ARG A C 1
ATOM 1424 O O . ARG A 1 179 ? -8.845 10.405 24.607 1.00 90.50 179 ARG A O 1
ATOM 1431 N N . ILE A 1 180 ? -10.305 9.025 25.600 1.00 90.38 180 ILE A N 1
ATOM 1432 C CA . ILE A 1 180 ? -9.307 8.230 26.310 1.00 90.38 180 ILE A CA 1
ATOM 1433 C C . ILE A 1 180 ? -9.259 6.861 25.651 1.00 90.38 180 ILE A C 1
ATOM 1435 O O . ILE A 1 180 ? -10.289 6.226 25.448 1.00 90.38 180 ILE A O 1
ATOM 1439 N N . VAL A 1 181 ? -8.050 6.413 25.321 1.00 92.69 181 VAL A N 1
ATOM 1440 C CA . VAL A 1 181 ? -7.846 5.059 24.808 1.00 92.69 181 VAL A CA 1
ATOM 1441 C C . VAL A 1 181 ? -8.150 4.063 25.930 1.00 92.69 181 VAL A C 1
ATOM 1443 O O . VAL A 1 181 ? -7.586 4.218 27.017 1.00 92.69 181 VAL A O 1
ATOM 1446 N N . PRO A 1 182 ? -9.019 3.062 25.699 1.00 93.38 182 PRO A N 1
ATOM 1447 C CA . PRO A 1 182 ? -9.342 2.061 26.706 1.00 93.38 182 PRO A CA 1
ATOM 1448 C C . PRO A 1 182 ? -8.093 1.354 27.243 1.00 93.38 182 PRO A C 1
ATOM 1450 O O . PRO A 1 182 ? -7.160 1.051 26.496 1.00 93.38 182 PRO A O 1
ATOM 1453 N N . ASN A 1 183 ? -8.078 1.087 28.550 1.00 93.81 183 ASN A N 1
ATOM 1454 C CA . ASN A 1 183 ? -7.003 0.333 29.191 1.00 93.81 183 ASN A CA 1
ATOM 1455 C C . ASN A 1 183 ? -7.233 -1.175 29.002 1.00 93.81 183 ASN A C 1
ATOM 1457 O O . ASN A 1 183 ? -7.708 -1.858 29.909 1.00 93.81 183 ASN A O 1
ATOM 1461 N N . THR A 1 184 ? -6.946 -1.659 27.796 1.00 95.94 184 THR A N 1
ATOM 1462 C CA . THR A 1 184 ? -7.111 -3.055 27.363 1.00 95.94 184 THR A CA 1
ATOM 1463 C C . THR A 1 184 ? -5.779 -3.679 26.959 1.00 95.94 184 THR A C 1
ATOM 1465 O O . THR A 1 184 ? -4.782 -2.971 26.799 1.00 95.94 184 THR A O 1
ATOM 1468 N N . LYS A 1 185 ? -5.727 -5.013 26.841 1.00 96.38 185 LYS A N 1
ATOM 1469 C CA . LYS A 1 185 ? -4.475 -5.722 26.529 1.00 96.38 185 LYS A CA 1
ATOM 1470 C C . LYS A 1 185 ? -4.156 -5.672 25.024 1.00 96.38 185 LYS A C 1
ATOM 1472 O O . LYS A 1 185 ? -4.922 -6.237 24.238 1.00 96.38 185 LYS A O 1
ATOM 1477 N N . PRO A 1 186 ? -3.033 -5.051 24.617 1.00 95.75 186 PRO A N 1
ATOM 1478 C CA . PRO A 1 186 ? -2.645 -4.972 23.215 1.00 95.75 186 PRO A CA 1
ATOM 1479 C C . PRO A 1 186 ? -2.119 -6.304 22.678 1.00 95.75 186 PRO A C 1
ATOM 1481 O O . PRO A 1 186 ? -1.605 -7.131 23.430 1.00 95.75 186 PRO A O 1
ATOM 1484 N N . TRP A 1 187 ? -2.193 -6.465 21.355 1.00 95.69 187 TRP A N 1
ATOM 1485 C CA . TRP A 1 187 ? -1.541 -7.557 20.617 1.00 95.69 187 TRP A CA 1
ATOM 1486 C C . TRP A 1 187 ? -0.169 -7.168 20.054 1.00 95.69 187 TRP A C 1
ATOM 1488 O O . TRP A 1 187 ? 0.646 -8.041 19.760 1.00 95.69 187 TRP A O 1
ATOM 1498 N N . LEU A 1 188 ? 0.075 -5.866 19.878 1.00 94.12 188 LEU A N 1
ATOM 1499 C CA . LEU A 1 188 ? 1.226 -5.329 19.157 1.00 94.12 188 LEU A CA 1
ATOM 1500 C C . LEU A 1 188 ? 2.089 -4.439 20.057 1.00 94.12 188 LEU A C 1
ATOM 1502 O O . LEU A 1 188 ? 1.577 -3.664 20.867 1.00 94.12 188 LEU A O 1
ATOM 1506 N N . HIS A 1 189 ? 3.404 -4.532 19.877 1.00 92.31 189 HIS A N 1
ATOM 1507 C CA . HIS A 1 189 ? 4.367 -3.551 20.363 1.00 92.31 189 HIS A CA 1
ATOM 1508 C C . HIS A 1 189 ? 4.242 -2.234 19.581 1.00 92.31 189 HIS A C 1
ATOM 1510 O O . HIS A 1 189 ? 3.633 -2.180 18.513 1.00 92.31 189 HIS A O 1
ATOM 1516 N N . LEU A 1 190 ? 4.880 -1.164 20.072 1.00 91.69 190 LEU A N 1
ATOM 1517 C CA . LEU A 1 190 ? 4.868 0.147 19.410 1.00 91.69 190 LEU A CA 1
ATOM 1518 C C . LEU A 1 190 ? 5.378 0.086 17.957 1.00 91.69 190 LEU A C 1
ATOM 1520 O O . LEU A 1 190 ? 4.830 0.770 17.097 1.00 91.69 190 LEU A O 1
ATOM 1524 N N . ASN A 1 191 ? 6.353 -0.784 17.678 1.00 90.75 191 ASN A N 1
ATOM 1525 C CA . ASN A 1 191 ? 6.905 -1.031 16.340 1.00 90.75 191 ASN A CA 1
ATOM 1526 C C . ASN A 1 191 ? 6.016 -1.912 15.430 1.00 90.75 191 ASN A C 1
ATOM 1528 O O . ASN A 1 191 ? 6.434 -2.274 14.334 1.00 90.75 191 ASN A O 1
ATOM 1532 N N . GLY A 1 192 ? 4.826 -2.312 15.893 1.00 91.12 192 GLY A N 1
ATOM 1533 C CA . GLY A 1 192 ? 3.878 -3.141 15.146 1.00 91.12 192 GLY A CA 1
ATOM 1534 C C . GLY A 1 192 ? 4.177 -4.645 15.142 1.00 91.12 192 GLY A C 1
ATOM 1535 O O . GLY A 1 192 ? 3.413 -5.401 14.545 1.00 91.12 192 GLY A O 1
ATOM 1536 N N . SER A 1 193 ? 5.243 -5.103 15.808 1.00 90.38 193 SER A N 1
ATOM 1537 C CA . SER A 1 193 ? 5.501 -6.536 16.002 1.00 90.38 193 SER A CA 1
ATOM 1538 C C . SER A 1 193 ? 4.556 -7.143 17.040 1.00 90.38 193 SER A C 1
ATOM 1540 O O . SER A 1 193 ? 4.081 -6.462 17.948 1.00 90.38 193 SER A O 1
ATOM 1542 N N . VAL A 1 194 ? 4.267 -8.435 16.904 1.00 92.88 194 VAL A N 1
ATOM 1543 C CA . VAL A 1 194 ? 3.357 -9.157 17.801 1.00 92.88 194 VAL A CA 1
ATOM 1544 C C . VAL A 1 194 ? 4.024 -9.390 19.159 1.00 92.88 194 VAL A C 1
ATOM 1546 O O . VAL A 1 194 ? 5.169 -9.835 19.207 1.00 92.88 194 VAL A O 1
ATOM 1549 N N . ILE A 1 195 ? 3.309 -9.116 20.256 1.00 93.00 195 ILE A N 1
ATOM 1550 C CA . ILE A 1 195 ? 3.847 -9.220 21.626 1.00 93.00 195 ILE A CA 1
ATOM 1551 C C . ILE A 1 195 ? 4.176 -10.663 22.005 1.00 93.00 195 ILE A C 1
ATOM 1553 O O . ILE A 1 195 ? 5.214 -10.946 22.601 1.00 93.00 195 ILE A O 1
ATOM 1557 N N . ASN A 1 196 ? 3.281 -11.591 21.680 1.00 91.88 196 ASN A N 1
ATOM 1558 C CA . ASN A 1 196 ? 3.481 -13.005 21.941 1.00 91.88 196 ASN A CA 1
ATOM 1559 C C . ASN A 1 196 ? 3.721 -13.736 20.619 1.00 91.88 196 ASN A C 1
ATOM 1561 O O . ASN A 1 196 ? 2.866 -13.763 19.740 1.00 91.88 196 ASN A O 1
ATOM 1565 N N . ALA A 1 197 ? 4.882 -14.379 20.498 1.00 86.88 197 ALA A N 1
ATOM 1566 C CA . ALA A 1 197 ? 5.289 -15.096 19.290 1.00 86.88 197 ALA A CA 1
ATOM 1567 C C . ALA A 1 197 ? 4.366 -16.274 18.909 1.00 86.88 197 ALA A C 1
ATOM 1569 O O . ALA A 1 197 ? 4.453 -16.775 17.789 1.00 86.88 197 ALA A O 1
ATOM 1570 N N . ALA A 1 198 ? 3.509 -16.741 19.825 1.00 89.00 198 ALA A N 1
ATOM 1571 C CA . ALA A 1 198 ? 2.501 -17.761 19.536 1.00 89.00 198 ALA A CA 1
ATOM 1572 C C . ALA A 1 198 ? 1.266 -17.209 18.798 1.00 89.00 198 ALA A C 1
ATOM 1574 O O . ALA A 1 198 ? 0.525 -17.988 18.188 1.00 89.00 198 ALA A O 1
ATOM 1575 N N . ASP A 1 199 ? 1.040 -15.894 18.849 1.00 89.50 199 ASP A N 1
ATOM 1576 C CA . ASP A 1 199 ? -0.106 -15.255 18.214 1.00 89.50 199 ASP A CA 1
ATOM 1577 C C . ASP A 1 199 ? 0.128 -15.101 16.706 1.00 89.50 199 ASP A C 1
ATOM 1579 O O . ASP A 1 199 ? 1.254 -14.991 16.212 1.00 89.50 199 ASP A O 1
ATOM 1583 N N . LYS A 1 200 ? -0.962 -15.124 15.937 1.00 87.62 200 LYS A N 1
ATOM 1584 C CA . LYS A 1 200 ? -0.899 -15.162 14.474 1.00 87.62 200 LYS A CA 1
ATOM 1585 C C . LYS A 1 200 ? -1.097 -13.773 13.883 1.00 87.62 200 LYS A C 1
ATOM 1587 O O . LYS A 1 200 ? -2.193 -13.224 13.949 1.00 87.62 200 LYS A O 1
ATOM 1592 N N . ALA A 1 201 ? -0.070 -13.264 13.210 1.00 88.62 201 ALA A N 1
ATOM 1593 C CA . ALA A 1 201 ? -0.232 -12.174 12.256 1.00 88.62 201 ALA A CA 1
ATOM 1594 C C . ALA A 1 201 ? -0.853 -12.692 10.946 1.00 88.62 201 ALA A C 1
ATOM 1596 O O . ALA A 1 201 ? -0.644 -13.842 10.544 1.00 88.62 201 ALA A O 1
ATOM 1597 N N . MET A 1 202 ? -1.621 -11.835 10.277 1.00 87.75 202 MET A N 1
ATOM 1598 C CA . MET A 1 202 ? -2.154 -12.128 8.951 1.00 87.75 202 MET A CA 1
ATOM 1599 C C . MET A 1 202 ? -1.013 -12.164 7.927 1.00 87.75 202 MET A C 1
ATOM 1601 O O . MET A 1 202 ? -0.198 -11.250 7.861 1.00 87.75 202 MET A O 1
ATOM 1605 N N . ASP A 1 203 ? -0.968 -13.237 7.138 1.00 86.94 203 ASP A N 1
ATOM 1606 C CA . ASP A 1 203 ? -0.001 -13.432 6.059 1.00 86.94 203 ASP A CA 1
ATOM 1607 C C . ASP A 1 203 ? -0.708 -13.224 4.718 1.00 86.94 203 ASP A C 1
ATOM 1609 O O . ASP A 1 203 ? -1.520 -14.055 4.291 1.00 86.94 203 ASP A O 1
ATOM 1613 N N . GLU A 1 204 ? -0.420 -12.101 4.060 1.00 84.44 204 GLU A N 1
ATOM 1614 C CA . GLU A 1 204 ? -1.096 -11.720 2.820 1.00 84.44 204 GLU A CA 1
ATOM 1615 C C . GLU A 1 204 ? -0.825 -12.684 1.657 1.00 84.44 204 GLU A C 1
ATOM 1617 O O . GLU A 1 204 ? -1.661 -12.816 0.760 1.00 84.44 204 GLU A O 1
ATOM 1622 N N . THR A 1 205 ? 0.286 -13.427 1.699 1.00 84.06 205 THR A N 1
ATOM 1623 C CA . THR A 1 205 ? 0.662 -14.397 0.658 1.00 84.06 205 THR A CA 1
ATOM 1624 C C . THR A 1 205 ? -0.234 -15.635 0.659 1.00 84.06 205 THR A C 1
ATOM 1626 O O . THR A 1 205 ? -0.364 -16.324 -0.355 1.00 84.06 205 THR A O 1
ATOM 1629 N N . LYS A 1 206 ? -0.898 -15.899 1.792 1.00 87.62 206 LYS A N 1
ATOM 1630 C CA . LYS A 1 206 ? -1.821 -17.025 1.984 1.00 87.62 206 LYS A CA 1
ATOM 1631 C C . LYS A 1 206 ? -3.268 -16.690 1.623 1.00 87.62 206 LYS A C 1
ATOM 1633 O O . LYS A 1 206 ? -4.132 -17.563 1.726 1.00 87.62 206 LYS A O 1
ATOM 1638 N N . LEU A 1 207 ? -3.557 -15.453 1.216 1.00 89.88 207 LEU A N 1
ATOM 1639 C CA . LEU A 1 207 ? -4.892 -15.076 0.765 1.00 89.88 207 LEU A CA 1
ATOM 1640 C C . LEU A 1 207 ? -5.264 -15.814 -0.523 1.00 89.88 207 LEU A C 1
ATOM 1642 O O . LEU A 1 207 ? -4.471 -15.919 -1.453 1.00 89.88 207 LEU A O 1
ATOM 1646 N N . ALA A 1 208 ? -6.514 -16.263 -0.605 1.00 91.94 208 ALA A N 1
ATOM 1647 C CA . ALA A 1 208 ? -7.054 -16.902 -1.796 1.00 91.94 208 ALA A CA 1
ATOM 1648 C C . ALA A 1 208 ? -8.434 -16.315 -2.133 1.00 91.94 208 ALA A C 1
ATOM 1650 O O . ALA A 1 208 ? -9.257 -16.122 -1.234 1.00 91.94 208 ALA A O 1
ATOM 1651 N N . PRO A 1 209 ? -8.723 -16.030 -3.415 1.00 91.38 209 PRO A N 1
ATOM 1652 C CA . PRO A 1 209 ? -10.013 -15.487 -3.818 1.00 91.38 209 PRO A CA 1
ATOM 1653 C C . PRO A 1 209 ? -11.141 -16.512 -3.643 1.00 91.38 209 PRO A C 1
ATOM 1655 O O . PRO A 1 209 ? -10.990 -17.689 -3.980 1.00 91.38 209 PRO A O 1
ATOM 1658 N N . TYR A 1 210 ? -12.305 -16.032 -3.196 1.00 88.62 210 TYR A N 1
ATOM 1659 C CA . TYR A 1 210 ? -13.562 -16.777 -3.212 1.00 88.62 210 TYR A CA 1
ATOM 1660 C C . TYR A 1 210 ? -14.599 -16.065 -4.108 1.00 88.62 210 TYR A C 1
ATOM 1662 O O . TYR A 1 210 ? -14.843 -14.872 -3.921 1.00 88.62 210 TYR A O 1
ATOM 1670 N N . PRO A 1 211 ? -15.222 -16.750 -5.087 1.00 90.00 211 PRO A N 1
ATOM 1671 C CA . PRO A 1 211 ? -14.915 -18.114 -5.519 1.00 90.00 211 PRO A CA 1
ATOM 1672 C C . PRO A 1 211 ? -13.497 -18.217 -6.100 1.00 90.00 211 PRO A C 1
ATOM 1674 O O . PRO A 1 211 ? -12.905 -17.208 -6.483 1.00 90.00 211 PRO A O 1
ATOM 1677 N N . HIS A 1 212 ? -12.975 -19.442 -6.173 1.00 89.06 212 HIS A N 1
ATOM 1678 C CA . HIS A 1 212 ? -11.638 -19.737 -6.689 1.00 89.06 212 HIS A CA 1
ATOM 1679 C C . HIS A 1 212 ? -11.423 -19.152 -8.099 1.00 89.06 212 HIS A C 1
ATOM 1681 O O . HIS A 1 212 ? -12.242 -19.368 -8.996 1.00 89.06 212 HIS A O 1
ATOM 1687 N N . ARG A 1 213 ? -10.324 -18.410 -8.297 1.00 87.00 213 ARG A N 1
ATOM 1688 C CA . ARG A 1 213 ? -9.976 -17.716 -9.554 1.00 87.00 213 ARG A CA 1
ATOM 1689 C C . ARG A 1 213 ? -8.489 -17.911 -9.885 1.00 87.00 213 ARG A C 1
ATOM 1691 O O . ARG A 1 213 ? -7.697 -17.021 -9.574 1.00 87.00 213 ARG A O 1
ATOM 1698 N N . PRO A 1 214 ? -8.105 -19.044 -10.496 1.00 87.50 214 PRO A N 1
ATOM 1699 C CA . PRO A 1 214 ? -6.714 -19.298 -10.850 1.00 87.50 214 PRO A CA 1
ATOM 1700 C C . PRO A 1 214 ? -6.256 -18.345 -11.969 1.00 87.50 214 PRO A C 1
ATOM 1702 O O . PRO A 1 214 ? -7.073 -17.968 -12.821 1.00 87.50 214 PRO A O 1
ATOM 1705 N N . PRO A 1 215 ? -4.973 -17.946 -11.998 1.00 87.50 215 PRO A N 1
ATOM 1706 C CA . PRO A 1 215 ? -4.407 -17.235 -13.135 1.00 87.50 215 PRO A CA 1
ATOM 1707 C C . PRO A 1 215 ? -4.383 -18.130 -14.389 1.00 87.50 215 PRO A C 1
ATOM 1709 O O . PRO A 1 215 ? -4.364 -19.354 -14.276 1.00 87.50 215 PRO A O 1
ATOM 1712 N N . PRO A 1 216 ? -4.320 -17.549 -15.601 1.00 86.25 216 PRO A N 1
ATOM 1713 C CA . PRO A 1 216 ? -4.033 -18.317 -16.811 1.00 86.25 216 PRO A CA 1
ATOM 1714 C C . PRO A 1 216 ? -2.668 -19.013 -16.721 1.00 86.25 216 PRO A C 1
ATOM 1716 O O . PRO A 1 216 ? -1.723 -18.427 -16.191 1.00 86.25 216 PRO A O 1
ATOM 1719 N N . ASP A 1 217 ? -2.540 -20.213 -17.294 1.00 82.81 217 ASP A N 1
ATOM 1720 C CA . ASP A 1 217 ? -1.337 -21.055 -17.165 1.00 82.81 217 ASP A CA 1
ATOM 1721 C C . ASP A 1 217 ? -0.058 -20.392 -17.705 1.00 82.81 217 ASP A C 1
ATOM 1723 O O . ASP A 1 217 ? 1.026 -20.543 -17.136 1.00 82.81 217 ASP A O 1
ATOM 1727 N N . LYS A 1 218 ? -0.175 -19.628 -18.798 1.00 80.38 218 LYS A N 1
ATOM 1728 C CA . LYS A 1 218 ? 0.948 -18.984 -19.494 1.00 80.38 218 LYS A CA 1
ATOM 1729 C C . LYS A 1 218 ? 0.696 -17.495 -19.679 1.00 80.38 218 LYS A C 1
ATOM 1731 O O . LYS A 1 218 ? -0.433 -17.086 -19.943 1.00 80.38 218 LYS A O 1
ATOM 1736 N N . ALA A 1 219 ? 1.768 -16.715 -19.587 1.00 77.50 219 ALA A N 1
ATOM 1737 C CA . ALA A 1 219 ? 1.773 -15.329 -20.029 1.00 77.50 219 ALA A CA 1
ATOM 1738 C C . ALA A 1 219 ? 2.201 -15.218 -21.495 1.00 77.50 219 ALA A C 1
ATOM 1740 O O . ALA A 1 219 ? 3.111 -15.926 -21.936 1.00 77.50 219 ALA A O 1
ATOM 1741 N N . ASP A 1 220 ? 1.558 -14.300 -22.214 1.00 75.88 220 ASP A N 1
ATOM 1742 C CA . ASP A 1 220 ? 1.907 -13.906 -23.579 1.00 75.88 220 ASP A CA 1
ATOM 1743 C C . ASP A 1 220 ? 3.097 -12.939 -23.583 1.00 75.88 220 ASP A C 1
ATOM 1745 O O . ASP A 1 220 ? 3.934 -12.969 -24.485 1.00 75.88 220 ASP A O 1
ATOM 1749 N N . PHE A 1 221 ? 3.195 -12.100 -22.546 1.00 76.81 221 PHE A N 1
ATOM 1750 C CA . PHE A 1 221 ? 4.273 -11.131 -22.372 1.00 76.81 221 PHE A CA 1
ATOM 1751 C C . PHE A 1 221 ? 4.828 -11.193 -20.955 1.00 76.81 221 PHE A C 1
ATOM 1753 O O . PHE A 1 221 ? 4.072 -11.250 -19.989 1.00 76.81 221 PHE A O 1
ATOM 1760 N N . THR A 1 222 ? 6.148 -11.107 -20.824 1.00 72.81 222 THR A N 1
ATOM 1761 C CA . THR A 1 222 ? 6.810 -10.909 -19.534 1.00 72.81 222 THR A CA 1
ATOM 1762 C C . THR A 1 222 ? 7.570 -9.597 -19.567 1.00 72.81 222 THR A C 1
ATOM 1764 O O . THR A 1 222 ? 8.369 -9.344 -20.470 1.00 72.81 222 THR A O 1
ATOM 1767 N N . LEU A 1 223 ? 7.303 -8.755 -18.579 1.00 71.25 223 LEU A N 1
ATOM 1768 C CA . LEU A 1 223 ? 7.925 -7.459 -18.396 1.00 71.25 223 LEU A CA 1
ATOM 1769 C C . LEU A 1 223 ? 8.760 -7.521 -17.120 1.00 71.25 223 LEU A C 1
ATOM 1771 O O . LEU A 1 223 ? 8.222 -7.690 -16.029 1.00 71.25 223 LEU A O 1
ATOM 1775 N N . ARG A 1 224 ? 10.079 -7.384 -17.258 1.00 64.94 224 ARG A N 1
ATOM 1776 C CA . ARG A 1 224 ? 10.965 -7.149 -16.116 1.00 64.94 224 ARG A CA 1
ATOM 1777 C C . ARG A 1 224 ? 11.072 -5.648 -15.911 1.00 64.94 224 ARG A C 1
ATOM 1779 O O . ARG A 1 224 ? 11.384 -4.923 -16.858 1.00 64.94 224 ARG A O 1
ATOM 1786 N N . PHE A 1 225 ? 10.780 -5.189 -14.704 1.00 57.94 225 PHE A N 1
ATOM 1787 C CA . PHE A 1 225 ? 10.800 -3.775 -14.372 1.00 57.94 225 PHE A CA 1
ATOM 1788 C C . PHE A 1 225 ? 12.251 -3.280 -14.315 1.00 57.94 225 PHE A C 1
ATOM 1790 O O . PHE A 1 225 ? 12.926 -3.346 -13.301 1.00 57.94 225 PHE A O 1
ATOM 1797 N N . MET A 1 226 ? 12.743 -2.812 -15.459 1.00 47.78 226 MET A N 1
ATOM 1798 C CA . MET A 1 226 ? 13.851 -1.868 -15.571 1.00 47.78 226 MET A CA 1
ATOM 1799 C C . MET A 1 226 ? 13.279 -0.680 -16.334 1.00 47.78 226 MET A C 1
ATOM 1801 O O . MET A 1 226 ? 12.737 -0.903 -17.417 1.00 47.78 226 MET A O 1
ATOM 1805 N N . VAL A 1 227 ? 13.340 0.538 -15.780 1.00 36.91 227 VAL A N 1
ATOM 1806 C CA . VAL A 1 227 ? 12.695 1.762 -16.306 1.00 36.91 227 VAL A CA 1
ATOM 1807 C C . VAL A 1 227 ? 12.907 1.903 -17.825 1.00 36.91 227 VAL A C 1
ATOM 1809 O O . VAL A 1 227 ? 13.919 2.414 -18.301 1.00 36.91 227 VAL A O 1
ATOM 1812 N N . ASN A 1 228 ? 11.968 1.388 -18.623 1.00 31.33 228 ASN A N 1
ATOM 1813 C CA . ASN A 1 228 ? 12.043 1.375 -20.081 1.00 31.33 228 ASN A CA 1
ATOM 1814 C C . ASN A 1 228 ? 10.636 1.257 -20.673 1.00 31.33 228 ASN A C 1
ATOM 1816 O O . ASN A 1 228 ? 9.772 0.588 -20.107 1.00 31.33 228 ASN A O 1
ATOM 1820 N N . LYS A 1 229 ? 10.391 1.908 -21.816 1.00 36.19 229 LYS A N 1
ATOM 1821 C CA . LYS A 1 229 ? 9.073 1.910 -22.472 1.00 36.19 229 LYS A CA 1
ATOM 1822 C C . LYS A 1 229 ? 8.648 0.480 -22.816 1.00 36.19 229 LYS A C 1
ATOM 1824 O O . LYS A 1 229 ? 9.325 -0.197 -23.589 1.00 36.19 229 LYS A O 1
ATOM 1829 N N . THR A 1 230 ? 7.517 0.049 -22.271 1.00 51.25 230 THR A N 1
ATOM 1830 C CA . THR A 1 230 ? 6.880 -1.224 -22.612 1.00 51.25 230 THR A CA 1
ATOM 1831 C C . THR A 1 230 ? 6.145 -1.081 -23.951 1.00 51.25 230 THR A C 1
ATOM 1833 O O . THR A 1 230 ? 5.604 -0.021 -24.274 1.00 51.25 230 THR A O 1
ATOM 1836 N N . GLY A 1 231 ? 6.216 -2.116 -24.795 1.00 49.25 231 GLY A N 1
ATOM 1837 C CA . GLY A 1 231 ? 5.505 -2.144 -26.076 1.00 49.25 231 GLY A CA 1
ATOM 1838 C C . GLY A 1 231 ? 3.989 -2.300 -25.883 1.00 49.25 231 GLY A C 1
ATOM 1839 O O . GLY A 1 231 ? 3.564 -2.739 -24.816 1.00 49.25 231 GLY A O 1
ATOM 1840 N N . PRO A 1 232 ? 3.169 -1.956 -26.892 1.00 52.44 232 PRO A N 1
ATOM 1841 C CA . PRO A 1 232 ? 1.721 -2.134 -26.824 1.00 52.44 232 PRO A CA 1
ATOM 1842 C C . PRO A 1 232 ? 1.357 -3.617 -26.696 1.00 52.44 232 PRO A C 1
ATOM 1844 O O . PRO A 1 232 ? 1.822 -4.446 -27.481 1.00 52.44 232 PRO A O 1
ATOM 1847 N N . SER A 1 233 ? 0.515 -3.941 -25.720 1.00 61.72 233 SER A N 1
ATOM 1848 C CA . SER A 1 233 ? -0.066 -5.269 -25.522 1.00 61.72 233 SER A CA 1
ATOM 1849 C C . SER A 1 233 ? -1.486 -5.331 -26.092 1.00 61.72 233 SER A C 1
ATOM 1851 O O . SER A 1 233 ? -2.256 -4.371 -26.042 1.00 61.72 233 SER A O 1
ATOM 1853 N N . THR A 1 234 ? -1.840 -6.471 -26.685 1.00 68.38 234 THR A N 1
ATOM 1854 C CA . THR A 1 234 ? -3.168 -6.695 -27.272 1.00 68.38 234 THR A CA 1
ATOM 1855 C C . THR A 1 234 ? -4.218 -7.026 -26.211 1.00 68.38 234 THR A C 1
ATOM 1857 O O . THR A 1 234 ? -3.908 -7.534 -25.135 1.00 68.38 234 THR A O 1
ATOM 1860 N N . ASN A 1 235 ? -5.490 -6.757 -26.518 1.00 72.94 235 ASN A N 1
ATOM 1861 C CA . ASN A 1 235 ? -6.593 -7.171 -25.655 1.00 72.94 235 ASN A CA 1
ATOM 1862 C C . ASN A 1 235 ? -6.647 -8.706 -25.542 1.00 72.94 235 ASN A C 1
ATOM 1864 O O . ASN A 1 235 ? -6.434 -9.404 -26.531 1.00 72.94 235 ASN A O 1
ATOM 1868 N N . GLY A 1 236 ? -6.958 -9.222 -24.356 1.00 76.88 236 GLY A N 1
ATOM 1869 C CA . GLY A 1 236 ? -6.965 -10.650 -24.048 1.00 76.88 236 GLY A CA 1
ATOM 1870 C C . GLY A 1 236 ? -5.611 -11.212 -23.619 1.00 76.88 236 GLY A C 1
ATOM 1871 O O . GLY A 1 236 ? -5.589 -12.326 -23.093 1.00 76.88 236 GLY A O 1
ATOM 1872 N N . SER A 1 237 ? -4.523 -10.455 -23.786 1.00 83.56 237 SER A N 1
ATOM 1873 C CA . SER A 1 237 ? -3.181 -10.913 -23.441 1.00 83.56 237 SER A CA 1
ATOM 1874 C C . SER A 1 237 ? -2.976 -11.044 -21.939 1.00 83.56 237 SER A C 1
ATOM 1876 O O . SER A 1 237 ? -3.458 -10.227 -21.146 1.00 83.56 237 SER A O 1
ATOM 1878 N N . VAL A 1 238 ? -2.215 -12.062 -21.561 1.00 88.62 238 VAL A N 1
ATOM 1879 C CA . VAL A 1 238 ? -1.764 -12.325 -20.199 1.00 88.62 238 VAL A CA 1
ATOM 1880 C C . VAL A 1 238 ? -0.350 -11.781 -20.044 1.00 88.62 238 VAL A C 1
ATOM 1882 O O . VAL A 1 238 ? 0.538 -12.088 -20.839 1.00 88.62 238 VAL A O 1
ATOM 1885 N N . VAL A 1 239 ? -0.141 -10.955 -19.028 1.00 89.25 239 VAL A N 1
ATOM 1886 C CA . VAL A 1 239 ? 1.120 -10.266 -18.778 1.00 89.25 239 VAL A CA 1
ATOM 1887 C C . VAL A 1 239 ? 1.660 -10.682 -17.421 1.00 89.25 239 VAL A C 1
ATOM 1889 O O . VAL A 1 239 ? 0.961 -10.562 -16.417 1.00 89.25 239 VAL A O 1
ATOM 1892 N N . ASP A 1 240 ? 2.913 -11.123 -17.405 1.00 92.38 240 ASP A N 1
ATOM 1893 C CA . ASP A 1 240 ? 3.720 -11.237 -16.197 1.00 92.38 240 ASP A CA 1
ATOM 1894 C C . ASP A 1 240 ? 4.536 -9.973 -15.997 1.00 92.38 240 ASP A C 1
ATOM 1896 O O . ASP A 1 240 ? 5.174 -9.470 -16.924 1.00 92.38 240 ASP A O 1
ATOM 1900 N N . LEU A 1 241 ? 4.548 -9.493 -14.768 1.00 90.69 241 LEU A N 1
ATOM 1901 C CA . LEU A 1 241 ? 5.334 -8.365 -14.329 1.00 90.69 241 LEU A CA 1
ATOM 1902 C C . LEU A 1 241 ? 6.234 -8.823 -13.183 1.00 90.69 241 LEU A C 1
ATOM 1904 O O . LEU A 1 241 ? 5.746 -9.262 -12.144 1.00 90.69 241 LEU A O 1
ATOM 1908 N N . ILE A 1 242 ? 7.542 -8.724 -13.397 1.00 90.50 242 ILE A N 1
ATOM 1909 C CA . ILE A 1 242 ? 8.577 -9.046 -12.414 1.00 90.50 242 ILE A CA 1
ATOM 1910 C C . ILE A 1 242 ? 9.173 -7.724 -11.946 1.00 90.50 242 ILE A C 1
ATOM 1912 O O . ILE A 1 242 ? 9.767 -7.004 -12.755 1.00 90.50 242 ILE A O 1
ATOM 1916 N N . ILE A 1 243 ? 9.003 -7.407 -10.667 1.00 88.56 243 ILE A N 1
ATOM 1917 C CA . ILE A 1 243 ? 9.563 -6.209 -10.036 1.00 88.56 243 ILE A CA 1
ATOM 1918 C C . ILE A 1 243 ? 10.561 -6.672 -8.985 1.00 88.56 243 ILE A C 1
ATOM 1920 O O . ILE A 1 243 ? 10.270 -7.584 -8.217 1.00 88.56 243 ILE A O 1
ATOM 1924 N N . GLU A 1 244 ? 11.735 -6.057 -8.978 1.00 86.00 244 GLU A N 1
ATOM 1925 C CA . GLU A 1 244 ? 12.866 -6.441 -8.143 1.00 86.00 244 GLU A CA 1
ATOM 1926 C C . GLU A 1 244 ? 13.526 -5.183 -7.581 1.00 86.00 244 GLU A C 1
ATOM 1928 O O . GLU A 1 244 ? 13.673 -4.189 -8.296 1.00 86.00 244 GLU A O 1
ATOM 1933 N N . ASN A 1 245 ? 13.910 -5.235 -6.309 1.00 80.88 245 ASN A N 1
ATOM 1934 C CA . ASN A 1 245 ? 14.678 -4.183 -5.662 1.00 80.88 245 ASN A CA 1
ATOM 1935 C C . ASN A 1 245 ? 16.114 -4.160 -6.187 1.00 80.88 245 ASN A C 1
ATOM 1937 O O . ASN A 1 245 ? 16.776 -5.195 -6.276 1.00 80.88 245 ASN A O 1
ATOM 1941 N N . GLY A 1 246 ? 16.601 -2.956 -6.487 1.00 74.38 246 GLY A N 1
ATOM 1942 C CA . GLY A 1 246 ? 18.004 -2.723 -6.810 1.00 74.38 246 GLY A CA 1
ATOM 1943 C C . GLY A 1 246 ? 18.929 -2.873 -5.598 1.00 74.38 246 GLY A C 1
ATOM 1944 O O . GLY A 1 246 ? 18.498 -3.181 -4.484 1.00 74.38 246 GLY A O 1
ATOM 1945 N N . ALA A 1 247 ? 20.219 -2.626 -5.827 1.00 66.31 247 ALA A N 1
ATOM 1946 C CA . ALA A 1 247 ? 21.211 -2.592 -4.757 1.00 66.31 247 ALA A CA 1
ATOM 1947 C C . ALA A 1 247 ? 20.870 -1.498 -3.736 1.00 66.31 247 ALA A C 1
ATOM 1949 O O . ALA A 1 247 ? 20.473 -0.400 -4.126 1.00 66.31 247 ALA A O 1
ATOM 1950 N N . GLN A 1 248 ? 21.070 -1.790 -2.446 1.00 63.59 248 GLN A N 1
ATOM 1951 C CA . GLN A 1 248 ? 20.888 -0.829 -1.343 1.00 63.59 248 GLN A CA 1
ATOM 1952 C C . GLN A 1 248 ? 19.458 -0.273 -1.167 1.00 63.59 248 GLN A C 1
ATOM 1954 O O . GLN A 1 248 ? 19.285 0.771 -0.546 1.00 63.59 248 GLN A O 1
ATOM 1959 N N . VAL A 1 249 ? 18.430 -0.964 -1.673 1.00 70.75 249 VAL A N 1
ATOM 1960 C CA . VAL A 1 249 ? 17.026 -0.628 -1.383 1.00 70.75 249 VAL A CA 1
ATOM 1961 C C . VAL A 1 249 ? 16.581 -1.360 -0.117 1.00 70.75 249 VAL A C 1
ATOM 1963 O O . VAL A 1 249 ? 16.429 -2.582 -0.108 1.00 70.75 249 VAL A O 1
ATOM 1966 N N . ASP A 1 250 ? 16.365 -0.610 0.959 1.00 67.69 250 ASP A N 1
ATOM 1967 C CA . ASP A 1 250 ? 16.014 -1.100 2.298 1.00 67.69 250 ASP A CA 1
ATOM 1968 C C . ASP A 1 250 ? 14.581 -0.734 2.729 1.00 67.69 250 ASP A C 1
ATOM 1970 O O . ASP A 1 250 ? 14.179 -0.999 3.861 1.00 67.69 250 ASP A O 1
ATOM 1974 N N . SER A 1 251 ? 13.787 -0.180 1.811 1.00 71.88 251 SER A N 1
ATOM 1975 C CA . SER A 1 251 ? 12.390 0.192 2.032 1.00 71.88 251 SER A CA 1
ATOM 1976 C C . SER A 1 251 ? 11.443 -0.733 1.271 1.00 71.88 251 SER A C 1
ATOM 1978 O O . SER A 1 251 ? 11.760 -1.201 0.177 1.00 71.88 251 SER A O 1
ATOM 1980 N N . SER A 1 252 ? 10.268 -1.006 1.841 1.00 84.31 252 SER A N 1
ATOM 1981 C CA . SER A 1 252 ? 9.205 -1.709 1.125 1.00 84.31 252 SER A CA 1
ATOM 1982 C C . SER A 1 252 ? 8.443 -0.740 0.218 1.00 84.31 252 SER A C 1
ATOM 1984 O O . SER A 1 252 ? 8.386 0.466 0.461 1.00 84.31 252 SER A O 1
ATOM 1986 N N . HIS A 1 253 ? 7.840 -1.251 -0.853 1.00 86.00 253 HIS A N 1
ATOM 1987 C CA . HIS A 1 253 ? 7.093 -0.454 -1.824 1.00 86.00 253 HIS A CA 1
ATOM 1988 C C . HIS A 1 253 ? 5.719 -1.086 -2.099 1.00 86.00 253 HIS A C 1
ATOM 1990 O O . HIS A 1 253 ? 5.645 -2.113 -2.778 1.00 86.00 253 HIS A O 1
ATOM 1996 N N . PRO A 1 254 ? 4.610 -0.495 -1.613 1.00 89.19 254 PRO A N 1
ATOM 1997 C CA . PRO A 1 254 ? 3.272 -0.928 -1.970 1.00 89.19 254 PRO A CA 1
ATOM 1998 C C . PRO A 1 254 ? 2.966 -0.403 -3.371 1.00 89.19 254 PRO A C 1
ATOM 2000 O O . PRO A 1 254 ? 2.836 0.799 -3.582 1.00 89.19 254 PRO A O 1
ATOM 2003 N N . PHE A 1 255 ? 2.865 -1.286 -4.351 1.00 90.69 255 PHE A N 1
ATOM 2004 C CA . PHE A 1 255 ? 2.451 -0.935 -5.701 1.00 90.69 255 PHE A CA 1
ATOM 2005 C C . PHE A 1 255 ? 0.941 -1.044 -5.842 1.00 90.69 255 PHE A C 1
ATOM 2007 O O . PHE A 1 255 ? 0.327 -1.967 -5.319 1.00 90.69 255 PHE A O 1
ATOM 2014 N N . HIS A 1 256 ? 0.355 -0.132 -6.611 1.00 90.50 256 HIS A N 1
ATOM 2015 C CA . HIS A 1 256 ? -1.042 -0.177 -7.016 1.00 90.50 256 HIS A CA 1
ATOM 2016 C C . HIS A 1 256 ? -1.146 -0.140 -8.542 1.00 90.50 256 HIS A C 1
ATOM 2018 O O . HIS A 1 256 ? -0.516 0.695 -9.206 1.00 90.50 256 HIS A O 1
ATOM 2024 N N . LYS A 1 257 ? -1.949 -1.051 -9.103 1.00 89.25 257 LYS A N 1
ATOM 2025 C CA . LYS A 1 257 ? -2.244 -1.109 -10.536 1.00 89.25 257 LYS A CA 1
ATOM 2026 C C . LYS A 1 257 ? -3.684 -0.688 -10.808 1.00 89.25 257 LYS A C 1
ATOM 2028 O O . LYS A 1 257 ? -4.638 -1.274 -10.309 1.00 89.25 257 LYS A O 1
ATOM 2033 N N . HIS A 1 258 ? -3.838 0.271 -11.712 1.00 89.75 258 HIS A N 1
ATOM 2034 C CA . HIS A 1 258 ? -5.143 0.732 -12.177 1.00 89.75 258 HIS A CA 1
ATOM 2035 C C . HIS A 1 258 ? -5.791 -0.288 -13.129 1.00 89.75 258 HIS A C 1
ATOM 2037 O O . HIS A 1 258 ? -5.110 -1.108 -13.750 1.00 89.75 258 HIS A O 1
ATOM 2043 N N . ASN A 1 259 ? -7.113 -0.187 -13.306 1.00 87.56 259 ASN A N 1
ATOM 2044 C CA . ASN A 1 259 ? -7.960 -0.927 -14.263 1.00 87.56 259 ASN A CA 1
ATOM 2045 C C . ASN A 1 259 ? -8.079 -2.450 -14.067 1.00 87.56 259 ASN A C 1
ATOM 2047 O O . ASN A 1 259 ? -9.162 -3.003 -14.253 1.00 87.56 259 ASN A O 1
ATOM 2051 N N . HIS A 1 260 ? -6.990 -3.134 -13.723 1.00 86.62 260 HIS A N 1
ATOM 2052 C CA . HIS A 1 260 ? -6.908 -4.587 -13.660 1.00 86.62 260 HIS A CA 1
ATOM 2053 C C . HIS A 1 260 ? -6.307 -5.022 -12.324 1.00 86.62 260 HIS A C 1
ATOM 2055 O O . HIS A 1 260 ? -5.186 -4.635 -12.001 1.00 86.62 260 HIS A O 1
ATOM 2061 N N . LYS A 1 261 ? -7.023 -5.894 -11.605 1.00 91.81 261 LYS A N 1
ATOM 2062 C CA . LYS A 1 261 ? -6.448 -6.664 -10.498 1.00 91.81 261 LYS A CA 1
ATOM 2063 C C . LYS A 1 261 ? -5.370 -7.611 -11.023 1.00 91.81 261 LYS A C 1
ATOM 2065 O O . LYS A 1 261 ? -5.424 -8.060 -12.173 1.00 91.81 261 LYS A O 1
ATOM 2070 N N . VAL A 1 262 ? -4.421 -7.929 -10.159 1.00 93.62 262 VAL A N 1
ATOM 2071 C CA . VAL A 1 262 ? -3.302 -8.818 -10.435 1.00 93.62 262 VAL A CA 1
ATOM 2072 C C . VAL A 1 262 ? -3.374 -10.052 -9.541 1.00 93.62 262 VAL A C 1
ATOM 2074 O O . VAL A 1 262 ? -3.864 -9.995 -8.414 1.00 93.62 262 VAL A O 1
ATOM 2077 N N . TRP A 1 263 ? -2.886 -11.173 -10.057 1.00 96.06 263 TRP A N 1
ATOM 2078 C CA . TRP A 1 263 ? -2.543 -12.350 -9.272 1.00 96.06 263 TRP A CA 1
ATOM 2079 C C . TRP A 1 263 ? -1.113 -12.201 -8.769 1.00 96.06 263 TRP A C 1
ATOM 2081 O O . TRP A 1 263 ? -0.205 -12.033 -9.581 1.00 96.06 263 TRP A O 1
ATOM 2091 N N . ILE A 1 264 ? -0.903 -12.284 -7.460 1.00 95.50 264 ILE A N 1
ATOM 2092 C CA . ILE A 1 264 ? 0.436 -12.257 -6.859 1.00 95.50 264 ILE A CA 1
ATOM 2093 C C . ILE A 1 264 ? 0.954 -13.694 -6.853 1.00 95.50 264 ILE A C 1
ATOM 2095 O O . ILE A 1 264 ? 0.571 -14.496 -6.007 1.00 95.50 264 ILE A O 1
ATOM 2099 N N . ILE A 1 265 ? 1.749 -14.048 -7.864 1.00 95.50 265 ILE A N 1
ATOM 2100 C CA . ILE A 1 265 ? 2.101 -15.448 -8.135 1.00 95.50 265 ILE A CA 1
ATOM 2101 C C . ILE A 1 265 ? 3.414 -15.875 -7.488 1.00 95.50 265 ILE A C 1
ATOM 2103 O O . ILE A 1 265 ? 3.601 -17.069 -7.293 1.00 95.50 265 ILE A O 1
ATOM 2107 N N . ALA A 1 266 ? 4.311 -14.948 -7.148 1.00 93.88 266 ALA A N 1
ATOM 2108 C CA . ALA A 1 266 ? 5.521 -15.259 -6.389 1.00 93.88 266 ALA A CA 1
ATOM 2109 C C . ALA A 1 266 ? 6.073 -14.024 -5.670 1.00 93.88 266 ALA A C 1
ATOM 2111 O O . ALA A 1 266 ? 5.960 -12.905 -6.169 1.00 93.88 266 ALA A O 1
ATOM 2112 N N . GLN A 1 267 ? 6.732 -14.259 -4.541 1.00 92.62 267 GLN A N 1
ATOM 2113 C CA . GLN A 1 267 ? 7.624 -13.323 -3.862 1.00 92.62 267 GLN A CA 1
ATOM 2114 C C . GLN A 1 267 ? 8.874 -14.097 -3.437 1.00 92.62 267 GLN A C 1
ATOM 2116 O O . GLN A 1 267 ? 8.794 -15.295 -3.151 1.00 92.62 267 GLN A O 1
ATOM 2121 N N . GLY A 1 268 ? 10.026 -13.439 -3.417 1.00 89.75 268 GLY A N 1
ATOM 2122 C CA . GLY A 1 268 ? 11.279 -14.085 -3.039 1.00 89.75 268 GLY A CA 1
ATOM 2123 C C . GLY A 1 268 ? 12.414 -13.101 -2.806 1.00 89.75 268 GLY A C 1
ATOM 2124 O O . GLY A 1 268 ? 12.226 -11.885 -2.854 1.00 89.75 268 GLY A O 1
ATOM 2125 N N . ASP A 1 269 ? 13.591 -13.648 -2.526 1.00 88.19 269 ASP A N 1
ATOM 2126 C CA . ASP A 1 269 ? 14.847 -12.934 -2.315 1.00 88.19 269 ASP A CA 1
ATOM 2127 C C . ASP A 1 269 ? 15.969 -13.463 -3.213 1.00 88.19 269 ASP A C 1
ATOM 2129 O O . ASP A 1 269 ? 15.802 -14.443 -3.939 1.00 88.19 269 ASP A O 1
ATOM 2133 N N . GLY A 1 270 ? 17.113 -12.772 -3.187 1.00 82.25 270 GLY A N 1
ATOM 2134 C CA . GLY A 1 270 ? 18.297 -13.153 -3.962 1.00 82.25 270 GLY A CA 1
ATOM 2135 C C . GLY A 1 270 ? 18.216 -12.818 -5.455 1.00 82.25 270 GLY A C 1
ATOM 2136 O O . GLY A 1 270 ? 19.024 -13.316 -6.236 1.00 82.25 270 GLY A O 1
ATOM 2137 N N . GLY A 1 271 ? 17.262 -11.971 -5.844 1.00 84.56 271 GLY A N 1
ATOM 2138 C CA . GLY A 1 271 ? 16.985 -11.567 -7.217 1.00 84.56 271 GLY A CA 1
ATOM 2139 C C . GLY A 1 271 ? 16.178 -12.605 -7.991 1.00 84.56 271 GLY A C 1
ATOM 2140 O O . GLY A 1 271 ? 16.070 -13.763 -7.590 1.00 84.56 271 GLY A O 1
ATOM 2141 N N . PHE A 1 272 ? 15.584 -12.205 -9.120 1.00 87.62 272 PHE A N 1
ATOM 2142 C CA . PHE A 1 272 ? 14.852 -13.142 -9.975 1.00 87.62 272 PHE A CA 1
ATOM 2143 C C . PHE A 1 272 ? 15.821 -13.846 -10.948 1.00 87.62 272 PHE A C 1
ATOM 2145 O O . PHE A 1 272 ? 16.321 -13.200 -11.876 1.00 87.62 272 PHE A O 1
ATOM 2152 N N . PRO A 1 273 ? 16.097 -15.159 -10.791 1.00 87.12 273 PRO A N 1
ATOM 2153 C CA . PRO A 1 273 ? 17.209 -15.810 -11.489 1.00 87.12 273 PRO A CA 1
ATOM 2154 C C . PRO A 1 273 ? 16.861 -16.289 -12.906 1.00 87.12 273 PRO A C 1
ATOM 2156 O O . PRO A 1 273 ? 17.754 -16.634 -13.679 1.00 87.12 273 PRO A O 1
ATOM 2159 N N . TRP A 1 274 ? 15.575 -16.348 -13.261 1.00 88.06 274 TRP A N 1
ATOM 2160 C CA . TRP A 1 274 ? 15.120 -16.855 -14.558 1.00 88.06 274 TRP A CA 1
ATOM 2161 C C . TRP A 1 274 ? 14.914 -15.735 -15.572 1.00 88.06 274 TRP A C 1
ATOM 2163 O O . TRP A 1 274 ? 14.750 -14.566 -15.228 1.00 88.06 274 TRP A O 1
ATOM 2173 N N . ARG A 1 275 ? 14.858 -16.094 -16.858 1.00 85.38 275 ARG A N 1
ATOM 2174 C CA . ARG A 1 275 ? 14.567 -15.108 -17.908 1.00 85.38 275 ARG A CA 1
ATOM 2175 C C . ARG A 1 275 ? 13.132 -14.581 -17.827 1.00 85.38 275 ARG A C 1
ATOM 2177 O O . ARG A 1 275 ? 12.888 -13.398 -18.040 1.00 85.38 275 ARG A O 1
ATOM 2184 N N . ASP A 1 276 ? 12.189 -15.484 -17.583 1.00 87.44 276 ASP A N 1
ATOM 2185 C CA . ASP A 1 276 ? 10.754 -15.226 -17.508 1.00 87.44 276 ASP A CA 1
ATOM 2186 C C . ASP A 1 276 ? 10.069 -16.316 -16.660 1.00 87.44 276 ASP A C 1
ATOM 2188 O O . ASP A 1 276 ? 10.688 -17.323 -16.308 1.00 87.44 276 ASP A O 1
ATOM 2192 N N . VAL A 1 277 ? 8.791 -16.138 -16.312 1.00 89.50 277 VAL A N 1
ATOM 2193 C CA . VAL A 1 277 ? 8.053 -17.117 -15.487 1.00 89.50 277 VAL A CA 1
ATOM 2194 C C . VAL A 1 277 ? 7.919 -18.464 -16.198 1.00 89.50 277 VAL A C 1
ATOM 2196 O O . VAL A 1 277 ? 8.037 -19.513 -15.569 1.00 89.50 277 VAL A O 1
ATOM 2199 N N . ASN A 1 278 ? 7.717 -18.468 -17.520 1.00 88.19 278 ASN A N 1
ATOM 2200 C CA . ASN A 1 278 ? 7.617 -19.717 -18.277 1.00 88.19 278 ASN A CA 1
ATOM 2201 C C . ASN A 1 278 ? 8.949 -20.489 -18.245 1.00 88.19 278 ASN A C 1
ATOM 2203 O O . ASN A 1 278 ? 8.954 -21.718 -18.211 1.00 88.19 278 ASN A O 1
ATOM 2207 N N . ASP A 1 279 ? 10.074 -19.779 -18.261 1.00 89.81 279 ASP A N 1
ATOM 2208 C CA . ASP A 1 279 ? 11.412 -20.330 -18.093 1.00 89.81 279 ASP A CA 1
ATOM 2209 C C . ASP A 1 279 ? 11.627 -20.899 -16.693 1.00 89.81 279 ASP A C 1
ATOM 2211 O O . ASP A 1 279 ? 12.114 -22.021 -16.560 1.00 89.81 279 ASP A O 1
ATOM 2215 N N . ALA A 1 280 ? 11.160 -20.196 -15.663 1.00 90.62 280 ALA A N 1
ATOM 2216 C CA . ALA A 1 280 ? 11.177 -20.705 -14.300 1.00 90.62 280 ALA A CA 1
ATOM 2217 C C . ALA A 1 280 ? 10.393 -22.020 -14.175 1.00 90.62 280 ALA A C 1
ATOM 2219 O O . ALA A 1 280 ? 10.908 -23.003 -13.646 1.00 90.62 280 ALA A O 1
ATOM 2220 N N . VAL A 1 281 ? 9.181 -22.086 -14.737 1.00 89.94 281 VAL A N 1
ATOM 2221 C CA . VAL A 1 281 ? 8.352 -23.303 -14.712 1.00 89.94 281 VAL A CA 1
ATOM 2222 C C . VAL A 1 281 ? 9.022 -24.463 -15.462 1.00 89.94 281 VAL A C 1
ATOM 2224 O O . VAL A 1 281 ? 9.023 -25.584 -14.955 1.00 89.94 281 VAL A O 1
ATOM 2227 N N . ARG A 1 282 ? 9.635 -24.216 -16.630 1.00 89.94 282 ARG A N 1
ATOM 2228 C CA . ARG A 1 282 ? 10.342 -25.258 -17.405 1.00 89.94 282 ARG A CA 1
ATOM 2229 C C . ARG A 1 282 ? 11.576 -25.805 -16.690 1.00 89.94 282 ARG A C 1
ATOM 2231 O O . ARG A 1 282 ? 11.841 -26.997 -16.787 1.00 89.94 282 ARG A O 1
ATOM 2238 N N . ASN A 1 283 ? 12.309 -24.956 -15.974 1.00 89.88 283 ASN A N 1
ATOM 2239 C CA . ASN A 1 283 ? 13.564 -25.317 -15.310 1.00 89.88 283 ASN A CA 1
ATOM 2240 C C . ASN A 1 283 ? 13.366 -25.742 -13.840 1.00 89.88 283 ASN A C 1
ATOM 2242 O O . ASN A 1 283 ? 14.257 -25.570 -13.012 1.00 89.88 283 ASN A O 1
ATOM 2246 N N . GLY A 1 284 ? 12.190 -26.278 -13.487 1.00 85.19 284 GLY A N 1
ATOM 2247 C CA . GLY A 1 284 ? 11.918 -26.822 -12.148 1.00 85.19 284 GLY A CA 1
ATOM 2248 C C . GLY A 1 284 ? 11.657 -25.780 -11.050 1.00 85.19 284 GLY A C 1
ATOM 2249 O O . GLY A 1 284 ? 11.497 -26.141 -9.883 1.00 85.19 284 GLY A O 1
ATOM 2250 N N . GLY A 1 285 ? 11.557 -24.498 -11.404 1.00 86.94 285 GLY A N 1
ATOM 2251 C CA . GLY A 1 285 ? 11.221 -23.393 -10.504 1.00 86.94 285 GLY A CA 1
ATOM 2252 C C . GLY A 1 285 ? 9.729 -23.272 -10.180 1.00 86.94 285 GLY A C 1
ATOM 2253 O O . GLY A 1 285 ? 9.362 -22.450 -9.348 1.00 86.94 285 GLY A O 1
ATOM 2254 N N . ALA A 1 286 ? 8.862 -24.099 -10.778 1.00 87.00 286 ALA A N 1
ATOM 2255 C CA . ALA A 1 286 ? 7.402 -24.037 -10.616 1.00 87.00 286 ALA A CA 1
ATOM 2256 C C . ALA A 1 286 ? 6.928 -24.034 -9.148 1.00 87.00 286 ALA A C 1
ATOM 2258 O O . ALA A 1 286 ? 5.944 -23.382 -8.825 1.00 87.00 286 ALA A O 1
ATOM 2259 N N . LYS A 1 287 ? 7.659 -24.706 -8.248 1.00 88.81 287 LYS A N 1
ATOM 2260 C CA . LYS A 1 287 ? 7.378 -24.751 -6.800 1.00 88.81 287 LYS A CA 1
ATOM 2261 C C . LYS A 1 287 ? 7.439 -23.388 -6.095 1.00 88.81 287 LYS A C 1
ATOM 2263 O O . LYS A 1 287 ? 6.910 -23.260 -4.999 1.00 88.81 287 LYS A O 1
ATOM 2268 N N . HIS A 1 288 ? 8.092 -22.398 -6.703 1.00 89.75 288 HIS A N 1
ATOM 2269 C CA . HIS A 1 288 ? 8.197 -21.035 -6.177 1.00 89.75 288 HIS A CA 1
ATOM 2270 C C . HIS A 1 288 ? 7.032 -20.138 -6.615 1.00 89.75 288 HIS A C 1
ATOM 2272 O O . HIS A 1 288 ? 6.984 -18.978 -6.221 1.00 89.75 288 HIS A O 1
ATOM 2278 N N . PHE A 1 289 ? 6.102 -20.661 -7.423 1.00 92.94 289 PHE A N 1
ATOM 2279 C CA . PHE A 1 289 ? 4.959 -19.913 -7.930 1.00 92.94 289 PHE A CA 1
ATOM 2280 C C . PHE A 1 289 ? 3.650 -20.526 -7.438 1.00 92.94 289 PHE A C 1
ATOM 2282 O O . PHE A 1 289 ? 3.384 -21.712 -7.645 1.00 92.94 289 PHE A O 1
ATOM 2289 N N . ASN A 1 290 ? 2.782 -19.703 -6.855 1.00 93.94 290 ASN A N 1
ATOM 2290 C CA . ASN A 1 290 ? 1.395 -20.071 -6.620 1.00 93.94 290 ASN A CA 1
ATOM 2291 C C . ASN A 1 290 ? 0.575 -19.797 -7.889 1.00 93.94 290 ASN A C 1
ATOM 2293 O O . ASN A 1 290 ? 0.130 -18.679 -8.136 1.00 93.94 290 ASN A O 1
ATOM 2297 N N . LEU A 1 291 ? 0.383 -20.832 -8.709 1.00 91.12 291 LEU A N 1
ATOM 2298 C CA . LEU A 1 291 ? -0.447 -20.771 -9.921 1.00 91.12 291 LEU A CA 1
ATOM 2299 C C . LEU A 1 291 ? -1.835 -21.396 -9.729 1.00 91.12 291 LEU A C 1
ATOM 2301 O O . LEU A 1 291 ? -2.628 -21.419 -10.665 1.00 91.12 291 LEU A O 1
ATOM 2305 N N . VAL A 1 292 ? -2.133 -21.904 -8.531 1.00 91.25 292 VAL A N 1
ATOM 2306 C CA . VAL A 1 292 ? -3.413 -22.555 -8.235 1.00 91.25 292 VAL A CA 1
ATOM 2307 C C . VAL A 1 292 ? -4.381 -21.531 -7.664 1.00 91.25 292 VAL A C 1
ATOM 2309 O O . VAL A 1 292 ? -5.399 -21.241 -8.280 1.00 91.25 292 VAL A O 1
ATOM 2312 N N . ASN A 1 293 ? -4.047 -20.931 -6.525 1.00 91.62 293 ASN A N 1
ATOM 2313 C CA . ASN A 1 293 ? -4.932 -20.026 -5.796 1.00 91.62 293 ASN A CA 1
ATOM 2314 C C . ASN A 1 293 ? -4.209 -18.777 -5.251 1.00 91.62 293 ASN A C 1
ATOM 2316 O O . ASN A 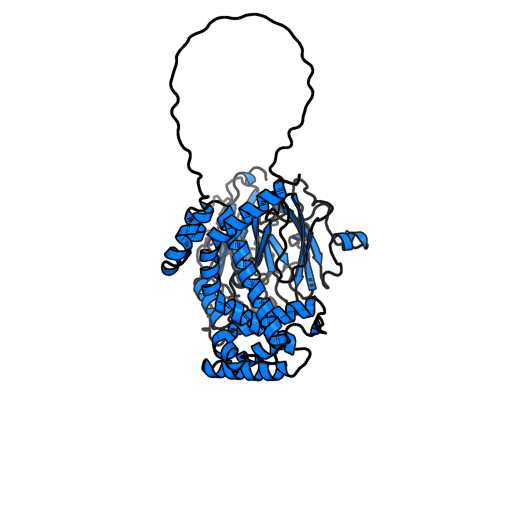1 293 ? -4.355 -18.476 -4.066 1.00 91.62 293 ASN A O 1
ATOM 2320 N N . PRO A 1 294 ? -3.439 -18.042 -6.075 1.00 95.00 294 PRO A N 1
ATOM 2321 C CA . PRO A 1 294 ? -2.740 -16.847 -5.615 1.00 95.00 294 PRO A CA 1
ATOM 2322 C C . PRO A 1 294 ? -3.704 -15.727 -5.195 1.00 95.00 294 PRO A C 1
ATOM 2324 O O . PRO A 1 294 ? -4.808 -15.629 -5.755 1.00 95.00 294 PRO A O 1
ATOM 2327 N N . PRO A 1 295 ? -3.277 -14.831 -4.283 1.00 94.69 295 PRO A N 1
ATOM 2328 C CA . PRO A 1 295 ? -4.016 -13.616 -3.959 1.00 94.69 295 PRO A CA 1
ATOM 2329 C C . PRO A 1 295 ? -4.373 -12.820 -5.222 1.00 94.69 295 PRO A C 1
ATOM 2331 O O . PRO A 1 295 ? -3.539 -12.668 -6.117 1.00 94.69 295 PRO A O 1
ATOM 2334 N N . PHE A 1 296 ? -5.603 -12.296 -5.294 1.00 93.88 296 PHE A N 1
ATOM 2335 C CA . PHE A 1 296 ? -6.108 -11.547 -6.452 1.00 93.88 296 PHE A CA 1
ATOM 2336 C C . PHE A 1 296 ? -6.672 -10.177 -6.048 1.00 93.88 296 PHE A C 1
ATOM 2338 O O . PHE A 1 296 ? -7.810 -10.076 -5.581 1.00 93.88 296 PHE A O 1
ATOM 2345 N N . ARG A 1 297 ? -5.875 -9.122 -6.237 1.00 92.44 297 ARG A N 1
ATOM 2346 C CA . ARG A 1 297 ? -6.121 -7.759 -5.723 1.00 92.44 297 ARG A CA 1
ATOM 2347 C C . ARG A 1 297 ? -5.440 -6.696 -6.594 1.00 92.44 297 ARG A C 1
ATOM 2349 O O . ARG A 1 297 ? -4.750 -7.050 -7.543 1.00 92.44 297 ARG A O 1
ATOM 2356 N N . ASP A 1 298 ? -5.689 -5.412 -6.356 1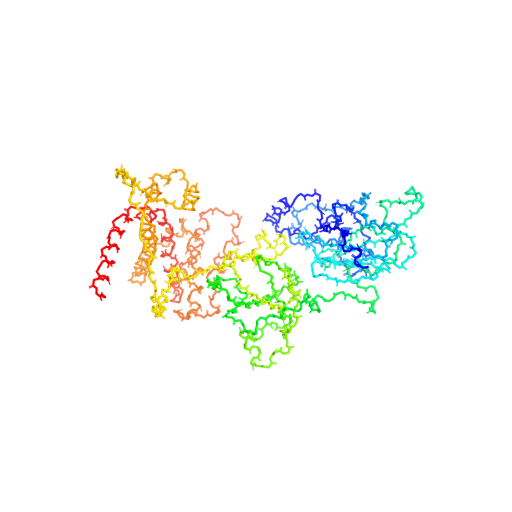.00 91.38 298 ASP A N 1
ATOM 2357 C CA . ASP A 1 298 ? -5.093 -4.319 -7.155 1.00 91.38 298 ASP A CA 1
ATOM 2358 C C . ASP A 1 298 ? -3.788 -3.745 -6.574 1.00 91.38 298 ASP A C 1
ATOM 2360 O O . ASP A 1 298 ? -3.001 -3.156 -7.321 1.00 91.38 298 ASP A O 1
ATOM 2364 N N . GLY A 1 299 ? -3.540 -3.957 -5.278 1.00 90.00 299 GLY A N 1
ATOM 2365 C CA . GLY A 1 299 ? -2.321 -3.559 -4.579 1.00 90.00 299 GLY A CA 1
ATOM 2366 C C . GLY A 1 299 ? -1.451 -4.747 -4.164 1.00 90.00 299 GLY A C 1
ATOM 2367 O O . GLY A 1 299 ? -1.971 -5.805 -3.816 1.00 90.00 299 GLY A O 1
ATOM 2368 N N . PHE A 1 300 ? -0.130 -4.594 -4.193 1.00 91.62 300 PHE A N 1
ATOM 2369 C CA . PHE A 1 300 ? 0.817 -5.627 -3.760 1.00 91.62 300 PHE A CA 1
ATOM 2370 C C . PHE A 1 300 ? 2.118 -5.016 -3.236 1.00 91.62 300 PHE A C 1
ATOM 2372 O O . PHE A 1 300 ? 2.549 -3.969 -3.716 1.00 91.62 300 PHE A O 1
ATOM 2379 N N . THR A 1 301 ? 2.760 -5.682 -2.278 1.00 90.06 301 THR A N 1
ATOM 2380 C CA . THR A 1 301 ? 3.984 -5.184 -1.642 1.00 90.06 301 THR A CA 1
ATOM 2381 C C . THR A 1 301 ? 5.223 -5.800 -2.285 1.00 90.06 301 THR A C 1
ATOM 2383 O O . THR A 1 301 ? 5.326 -7.018 -2.459 1.00 90.06 301 THR A O 1
ATOM 2386 N N . LEU A 1 302 ? 6.177 -4.947 -2.648 1.00 89.88 302 LEU A N 1
ATOM 2387 C CA . LEU A 1 302 ? 7.567 -5.337 -2.836 1.00 89.88 302 LEU A CA 1
ATOM 2388 C C . LEU A 1 302 ? 8.284 -5.135 -1.502 1.00 89.88 302 LEU A C 1
ATOM 2390 O O . LEU A 1 302 ? 8.412 -4.005 -1.037 1.00 89.88 302 LEU A O 1
ATOM 2394 N N . GLU A 1 303 ? 8.685 -6.233 -0.871 1.00 88.56 303 GLU A N 1
ATOM 2395 C CA . GLU A 1 303 ? 9.308 -6.208 0.454 1.00 88.56 303 GLU A CA 1
ATOM 2396 C C . GLU A 1 303 ? 10.653 -5.480 0.463 1.00 88.56 303 GLU A C 1
ATOM 2398 O O . GLU A 1 303 ? 11.346 -5.416 -0.551 1.00 88.56 303 GLU A O 1
ATOM 2403 N N . ALA A 1 304 ? 11.031 -4.962 1.631 1.00 84.06 304 ALA A N 1
ATOM 2404 C CA . ALA A 1 304 ? 12.312 -4.300 1.843 1.00 84.06 304 ALA A CA 1
ATOM 2405 C C . ALA A 1 304 ? 13.495 -5.272 1.698 1.00 84.06 304 ALA A C 1
ATOM 2407 O O . ALA A 1 304 ? 13.459 -6.399 2.206 1.00 84.06 304 ALA A O 1
ATOM 2408 N N . GLY A 1 305 ? 14.571 -4.807 1.063 1.00 80.25 305 GLY A N 1
ATOM 2409 C CA . GLY A 1 305 ? 15.839 -5.525 0.964 1.00 80.25 305 GLY A CA 1
ATOM 2410 C C . GLY A 1 305 ? 16.310 -5.739 -0.471 1.00 80.25 305 GLY A C 1
ATOM 2411 O O . GLY A 1 305 ? 15.517 -5.893 -1.404 1.00 80.25 305 GLY A O 1
ATOM 2412 N N . GLU A 1 306 ? 17.630 -5.787 -0.629 1.00 82.62 306 GLU A N 1
ATOM 2413 C CA . GLU A 1 306 ? 18.295 -6.006 -1.911 1.00 82.62 306 GLU A CA 1
ATOM 2414 C C . GLU A 1 306 ? 17.902 -7.352 -2.534 1.00 82.62 306 GLU A C 1
ATOM 2416 O O . GLU A 1 306 ? 17.858 -8.388 -1.864 1.00 82.62 306 GLU A O 1
ATOM 2421 N N . GLY A 1 307 ? 17.585 -7.334 -3.832 1.00 81.94 307 GLY A N 1
ATOM 2422 C CA . GLY A 1 307 ? 17.195 -8.532 -4.572 1.00 81.94 307 GLY A CA 1
ATOM 2423 C C . GLY A 1 307 ? 15.854 -9.132 -4.138 1.00 81.94 307 GLY A C 1
ATOM 2424 O O . GLY A 1 307 ? 15.497 -10.217 -4.602 1.00 81.94 307 GLY A O 1
ATOM 2425 N N . LYS A 1 308 ? 15.078 -8.472 -3.266 1.00 88.62 308 LYS A N 1
ATOM 2426 C CA . LYS A 1 308 ? 13.676 -8.851 -3.063 1.00 88.62 308 LYS A CA 1
ATOM 2427 C C . LYS A 1 308 ? 12.922 -8.657 -4.366 1.00 88.62 308 LYS A C 1
ATOM 2429 O O . LYS A 1 308 ? 13.117 -7.659 -5.058 1.00 88.62 308 LYS A O 1
ATOM 2434 N N . PHE A 1 309 ? 12.060 -9.606 -4.706 1.00 91.12 309 PHE A N 1
ATOM 2435 C CA . PHE A 1 309 ? 11.245 -9.518 -5.906 1.00 91.12 309 PHE A CA 1
ATOM 2436 C C . PHE A 1 309 ? 9.807 -9.941 -5.647 1.00 91.12 309 PHE A C 1
ATOM 2438 O O . PHE A 1 309 ? 9.514 -10.767 -4.782 1.00 91.12 309 PHE A O 1
ATOM 2445 N N . VAL A 1 310 ? 8.914 -9.400 -6.468 1.00 93.06 310 VAL A N 1
ATOM 2446 C CA . VAL A 1 310 ? 7.517 -9.805 -6.574 1.00 93.06 310 VAL A CA 1
ATOM 2447 C C . VAL A 1 310 ? 7.187 -10.060 -8.038 1.00 93.06 310 VAL A C 1
ATOM 2449 O O . VAL A 1 310 ? 7.605 -9.327 -8.939 1.00 93.06 310 VAL A O 1
ATOM 2452 N N . VAL A 1 311 ? 6.435 -11.127 -8.282 1.00 94.56 311 VAL A N 1
ATOM 2453 C CA . VAL A 1 311 ? 5.932 -11.484 -9.602 1.00 94.56 311 VAL A CA 1
ATOM 2454 C C . VAL A 1 311 ? 4.419 -11.437 -9.566 1.00 94.56 311 VAL A C 1
ATOM 2456 O O . VAL A 1 311 ? 3.775 -12.179 -8.818 1.00 94.56 311 VAL A O 1
ATOM 2459 N N . VAL A 1 312 ? 3.850 -10.584 -10.412 1.00 95.00 312 VAL A N 1
ATOM 2460 C CA . VAL A 1 312 ? 2.405 -10.457 -10.564 1.00 95.00 312 VAL A CA 1
ATOM 2461 C C . VAL A 1 312 ? 1.981 -10.774 -11.991 1.00 95.00 312 VAL A C 1
ATOM 2463 O O . VAL A 1 312 ? 2.636 -10.378 -12.952 1.00 95.00 312 VAL A O 1
ATOM 2466 N N . ARG A 1 313 ? 0.865 -11.482 -12.138 1.00 94.69 313 ARG A N 1
ATOM 2467 C CA . ARG A 1 313 ? 0.252 -11.816 -13.428 1.00 94.69 313 ARG A CA 1
ATOM 2468 C C . ARG A 1 313 ? -1.063 -11.067 -13.564 1.00 94.69 313 ARG A C 1
ATOM 2470 O O . ARG A 1 313 ? -1.817 -10.973 -12.604 1.00 94.69 313 ARG A O 1
ATOM 2477 N N . TYR A 1 314 ? -1.389 -10.559 -14.742 1.00 92.44 314 TYR A N 1
ATOM 2478 C CA . TYR A 1 314 ? -2.714 -9.997 -15.018 1.00 92.44 314 TYR A CA 1
ATOM 2479 C C . TYR A 1 314 ? -3.141 -10.268 -16.453 1.00 92.44 314 TYR A C 1
ATOM 2481 O O . TYR A 1 314 ? -2.324 -10.581 -17.314 1.00 92.44 314 TYR A O 1
ATOM 2489 N N . LYS A 1 315 ? -4.444 -10.164 -16.710 1.00 89.31 315 LYS A N 1
ATOM 2490 C CA . LYS A 1 315 ? -5.019 -10.305 -18.047 1.00 89.31 315 LYS A CA 1
ATOM 2491 C C . LYS A 1 315 ? -5.659 -8.991 -18.459 1.00 89.31 315 LYS A C 1
ATOM 2493 O O . LYS A 1 315 ? -6.419 -8.411 -17.687 1.00 89.31 315 LYS A O 1
ATOM 2498 N N . ILE A 1 316 ? -5.362 -8.550 -19.674 1.00 85.06 316 ILE A N 1
ATOM 2499 C CA . ILE A 1 316 ? -5.948 -7.346 -20.258 1.00 85.06 316 ILE A CA 1
ATOM 2500 C C . ILE A 1 316 ? -7.342 -7.711 -20.762 1.00 85.06 316 ILE A C 1
ATOM 2502 O O . ILE A 1 316 ? -7.475 -8.532 -21.670 1.00 85.06 316 ILE A O 1
ATOM 2506 N N . TYR A 1 317 ? -8.384 -7.138 -20.160 1.00 82.25 317 TYR A N 1
ATOM 2507 C CA . TYR A 1 317 ? -9.778 -7.374 -20.562 1.00 82.25 317 TYR A CA 1
ATOM 2508 C C . TYR A 1 317 ? -10.323 -6.284 -21.481 1.00 82.25 317 TYR A C 1
ATOM 2510 O O . TYR A 1 317 ? -11.240 -6.532 -22.269 1.00 82.25 317 TYR A O 1
ATOM 2518 N N . PHE A 1 318 ? -9.784 -5.073 -21.366 1.00 78.69 318 PHE A N 1
ATOM 2519 C CA . PHE A 1 318 ? -10.175 -3.941 -22.187 1.00 78.69 318 PHE A CA 1
ATOM 2520 C C . PHE A 1 318 ? -8.972 -3.033 -22.461 1.00 78.69 318 PHE A C 1
ATOM 2522 O O . PHE A 1 318 ? -8.090 -2.909 -21.613 1.00 78.69 318 PHE A O 1
ATOM 2529 N N . PRO A 1 319 ? -8.925 -2.386 -23.639 1.00 72.50 319 PRO A N 1
ATOM 2530 C CA . PRO A 1 319 ? -7.849 -1.466 -23.971 1.00 72.50 319 PRO A CA 1
ATOM 2531 C C . PRO A 1 319 ? -7.937 -0.211 -23.104 1.00 72.50 319 PRO A C 1
ATOM 2533 O O . PRO A 1 319 ? -8.922 0.529 -23.172 1.00 72.50 319 PRO A O 1
ATOM 2536 N N . ALA A 1 320 ? -6.896 0.053 -22.322 1.00 72.19 320 ALA A N 1
ATOM 2537 C CA . ALA A 1 320 ? -6.801 1.252 -21.505 1.00 72.19 320 ALA A CA 1
ATOM 2538 C C . ALA A 1 320 ? -5.346 1.676 -21.292 1.00 72.19 320 ALA A C 1
ATOM 2540 O O . ALA A 1 320 ? -4.406 0.898 -21.411 1.00 72.19 320 ALA A O 1
ATOM 2541 N N . VAL A 1 321 ? -5.147 2.944 -20.952 1.00 76.69 321 VAL A N 1
ATOM 2542 C CA . VAL A 1 321 ? -3.877 3.373 -20.370 1.00 76.69 321 VAL A CA 1
ATOM 2543 C C . VAL A 1 321 ? -3.965 3.060 -18.881 1.00 76.69 321 VAL A C 1
ATOM 2545 O O . VAL A 1 321 ? -4.798 3.636 -18.184 1.00 76.69 321 VAL A O 1
ATOM 2548 N N . SER A 1 322 ? -3.163 2.104 -18.415 1.00 80.56 322 SER A N 1
ATOM 2549 C CA . SER A 1 322 ? -3.130 1.688 -17.013 1.00 80.56 322 SER A CA 1
ATOM 2550 C C . SER A 1 322 ? -1.918 2.306 -16.333 1.00 80.56 322 SER A C 1
ATOM 2552 O O . SER A 1 322 ? -0.802 2.192 -16.833 1.00 80.56 322 SER A O 1
ATOM 2554 N N . MET A 1 323 ? -2.113 2.923 -15.173 1.00 82.56 323 MET A N 1
ATOM 2555 C CA . MET A 1 323 ? -0.999 3.324 -14.319 1.00 82.56 323 MET A CA 1
ATOM 2556 C C . MET A 1 323 ? -0.614 2.175 -13.391 1.00 82.56 323 MET A C 1
ATOM 2558 O O . MET A 1 323 ? -1.479 1.462 -12.881 1.00 82.56 323 MET A O 1
ATOM 2562 N N . LEU A 1 324 ? 0.688 2.003 -13.199 1.00 86.56 324 LEU A N 1
ATOM 2563 C CA . LEU A 1 324 ? 1.273 1.222 -12.122 1.00 86.56 324 LEU A CA 1
ATOM 2564 C C . LEU A 1 324 ? 2.213 2.156 -11.371 1.00 86.56 324 LEU A C 1
ATOM 2566 O O . LEU A 1 324 ? 3.105 2.745 -11.985 1.00 86.56 324 LEU A O 1
ATOM 2570 N N . HIS A 1 325 ? 2.016 2.307 -10.069 1.00 85.56 325 HIS A N 1
ATOM 2571 C CA . HIS A 1 325 ? 2.859 3.188 -9.273 1.00 85.56 325 HIS A CA 1
ATOM 2572 C C . HIS A 1 325 ? 2.978 2.712 -7.833 1.00 85.56 325 HIS A C 1
ATOM 2574 O O . HIS A 1 325 ? 2.090 2.030 -7.323 1.00 85.56 325 HIS A O 1
ATOM 2580 N N . CYS A 1 326 ? 4.069 3.105 -7.179 1.00 85.75 326 CYS A N 1
ATOM 2581 C CA . CYS A 1 326 ? 4.155 3.049 -5.728 1.00 85.75 326 CYS A CA 1
ATOM 2582 C C . CYS A 1 326 ? 3.041 3.930 -5.132 1.00 85.75 326 CYS A C 1
ATOM 2584 O O . CYS A 1 326 ? 2.807 5.053 -5.587 1.00 85.75 326 CYS A O 1
ATOM 2586 N N . HIS A 1 327 ? 2.338 3.425 -4.127 1.00 88.44 327 HIS A N 1
ATOM 2587 C CA . HIS A 1 327 ? 1.252 4.102 -3.426 1.00 88.44 327 HIS A CA 1
ATOM 2588 C C . HIS A 1 327 ? 1.765 4.902 -2.214 1.00 88.44 327 HIS A C 1
ATOM 2590 O O . HIS A 1 327 ? 1.049 5.122 -1.243 1.00 88.44 327 HIS A O 1
ATOM 2596 N N . MET A 1 328 ? 3.020 5.356 -2.286 1.00 82.94 328 MET A N 1
ATOM 2597 C CA . MET A 1 328 ? 3.585 6.356 -1.387 1.00 82.94 328 MET A CA 1
ATOM 2598 C C . MET A 1 328 ? 3.745 7.675 -2.133 1.00 82.94 328 MET A C 1
ATOM 2600 O O . MET A 1 328 ? 4.364 7.720 -3.199 1.00 82.94 328 MET A O 1
ATOM 2604 N N . ILE A 1 329 ? 3.230 8.767 -1.571 1.00 79.50 329 ILE A N 1
ATOM 2605 C CA . ILE A 1 329 ? 3.113 10.028 -2.314 1.00 79.50 329 ILE A CA 1
ATOM 2606 C C . ILE A 1 329 ? 4.467 10.617 -2.711 1.00 79.50 329 ILE A C 1
ATOM 2608 O O . ILE A 1 329 ? 4.621 11.100 -3.826 1.00 79.50 329 ILE A O 1
ATOM 2612 N N . HIS A 1 330 ? 5.469 10.526 -1.840 1.00 73.50 330 HIS A N 1
ATOM 2613 C CA . HIS A 1 330 ? 6.817 11.026 -2.098 1.00 73.50 330 HIS A CA 1
ATOM 2614 C C . HIS A 1 330 ? 7.580 10.150 -3.107 1.00 73.50 330 HIS A C 1
ATOM 2616 O O . HIS A 1 330 ? 8.408 10.673 -3.839 1.00 73.50 330 HIS A O 1
ATOM 2622 N N . HIS A 1 331 ? 7.253 8.859 -3.240 1.00 76.62 331 HIS A N 1
ATOM 2623 C CA . HIS A 1 331 ? 7.782 8.011 -4.323 1.00 76.62 331 HIS A CA 1
ATOM 2624 C C . HIS A 1 331 ? 7.058 8.259 -5.653 1.00 76.62 331 HIS A C 1
ATOM 2626 O O . HIS A 1 331 ? 7.638 8.088 -6.722 1.00 76.62 331 HIS A O 1
ATOM 2632 N N . PHE A 1 332 ? 5.785 8.654 -5.601 1.00 74.62 332 PHE A N 1
ATOM 2633 C CA . PHE A 1 332 ? 4.992 8.975 -6.785 1.00 74.62 332 PHE A CA 1
ATOM 2634 C C . PHE A 1 332 ? 5.306 10.369 -7.353 1.00 74.62 332 PHE A C 1
ATOM 2636 O O . PHE A 1 332 ? 5.447 10.524 -8.565 1.00 74.62 332 PHE A O 1
ATOM 2643 N N . ALA A 1 333 ? 5.394 11.380 -6.487 1.00 68.12 333 ALA A N 1
ATOM 2644 C CA . ALA A 1 333 ? 5.515 12.795 -6.845 1.00 68.12 333 ALA A CA 1
ATOM 2645 C C . ALA A 1 333 ? 6.934 13.365 -6.670 1.00 68.12 333 ALA A C 1
ATOM 2647 O O . ALA A 1 333 ? 7.197 14.487 -7.102 1.00 68.12 333 ALA A O 1
ATOM 2648 N N . GLY A 1 334 ? 7.832 12.626 -6.017 1.00 59.66 334 GLY A N 1
ATOM 2649 C CA . GLY A 1 334 ? 9.170 13.087 -5.674 1.00 59.66 334 GLY A CA 1
ATOM 2650 C C . GLY A 1 334 ? 10.130 13.155 -6.863 1.00 59.66 334 GLY A C 1
ATOM 2651 O O . GLY A 1 334 ? 10.179 12.224 -7.671 1.00 59.66 334 GLY A O 1
ATOM 2652 N N . PRO A 1 335 ? 10.953 14.212 -6.959 1.00 48.22 335 PRO A N 1
ATOM 2653 C CA . PRO A 1 335 ? 12.073 14.281 -7.883 1.00 48.22 335 PRO A CA 1
ATOM 2654 C C . PRO A 1 335 ? 13.316 13.642 -7.244 1.00 48.22 335 PRO A C 1
ATOM 2656 O O . PRO A 1 335 ? 14.302 14.323 -6.986 1.00 48.22 335 PRO A O 1
ATOM 2659 N N . SER A 1 336 ? 13.302 12.345 -6.926 1.00 41.41 336 SER A N 1
ATOM 2660 C CA . SER A 1 336 ? 14.525 11.719 -6.404 1.00 41.41 336 SER A CA 1
ATOM 2661 C C . SER A 1 336 ? 15.555 11.568 -7.526 1.00 41.41 336 SER A C 1
ATOM 2663 O O . SER A 1 336 ? 15.332 10.825 -8.478 1.00 41.41 336 SER A O 1
ATOM 2665 N N . ALA A 1 337 ? 16.704 12.237 -7.393 1.00 35.47 337 ALA A N 1
ATOM 2666 C CA . ALA A 1 337 ? 17.831 12.168 -8.330 1.00 35.47 337 ALA A CA 1
ATOM 2667 C C . ALA A 1 337 ? 18.502 10.776 -8.411 1.00 35.47 337 ALA A C 1
ATOM 2669 O O . ALA A 1 337 ? 19.283 10.534 -9.328 1.00 35.47 337 ALA A O 1
ATOM 2670 N N . ARG A 1 338 ? 18.197 9.855 -7.481 1.00 40.41 338 ARG A N 1
ATOM 2671 C CA . ARG A 1 338 ? 18.661 8.454 -7.521 1.00 40.41 338 ARG A CA 1
ATOM 2672 C C . ARG A 1 338 ? 17.632 7.467 -8.088 1.00 40.41 338 ARG A C 1
ATOM 2674 O O . ARG A 1 338 ? 18.043 6.546 -8.782 1.00 40.41 338 ARG A O 1
ATOM 2681 N N . ASP A 1 339 ? 16.332 7.707 -7.888 1.00 41.12 339 ASP A N 1
ATOM 2682 C CA . ASP A 1 339 ? 15.286 6.703 -8.172 1.00 41.12 339 ASP A CA 1
ATOM 2683 C C . ASP A 1 339 ? 14.160 7.170 -9.115 1.00 41.12 339 ASP A C 1
ATOM 2685 O O . ASP A 1 339 ? 13.376 6.350 -9.596 1.00 41.12 339 ASP A O 1
ATOM 2689 N N . GLY A 1 340 ? 14.078 8.466 -9.443 1.00 40.75 340 GLY A N 1
ATOM 2690 C CA . GLY A 1 340 ? 12.962 9.038 -10.204 1.00 40.75 340 GLY A CA 1
ATOM 2691 C C . GLY A 1 340 ? 11.589 8.796 -9.546 1.00 40.75 340 GLY A C 1
ATOM 2692 O O . GLY A 1 340 ? 11.494 8.209 -8.469 1.00 40.75 340 GLY A O 1
ATOM 2693 N N . PRO A 1 341 ? 10.483 9.247 -10.162 1.00 45.75 341 PRO A N 1
ATOM 2694 C CA . PRO A 1 341 ? 9.161 8.808 -9.735 1.00 45.75 341 PRO A CA 1
ATOM 2695 C C . PRO A 1 341 ? 9.011 7.299 -9.998 1.00 45.75 341 PRO A C 1
ATOM 2697 O O . PRO A 1 341 ? 9.144 6.847 -11.140 1.00 45.75 341 PRO A O 1
ATOM 2700 N N . LEU A 1 342 ? 8.664 6.520 -8.966 1.00 49.78 342 LEU A N 1
ATOM 2701 C CA . LEU A 1 342 ? 8.337 5.085 -9.049 1.00 49.78 342 LEU A CA 1
ATOM 2702 C C . LEU A 1 342 ? 6.929 4.882 -9.644 1.00 49.78 342 LEU A C 1
ATOM 2704 O O . LEU A 1 342 ? 6.044 4.264 -9.045 1.00 49.78 342 LEU A O 1
ATOM 2708 N N . GLY A 1 343 ? 6.698 5.449 -10.828 1.00 43.94 343 GLY A N 1
ATOM 2709 C CA . GLY A 1 343 ? 5.438 5.390 -11.558 1.00 43.94 343 GLY A CA 1
ATOM 2710 C C . GLY A 1 343 ? 5.670 5.150 -13.045 1.00 43.94 343 GLY A C 1
ATOM 2711 O O . GLY A 1 343 ? 6.418 5.877 -13.697 1.00 43.94 343 GLY A O 1
ATOM 2712 N N . GLN A 1 344 ? 4.999 4.144 -13.607 1.00 50.38 344 GLN A N 1
ATOM 2713 C CA . GLN A 1 344 ? 5.038 3.857 -15.036 1.00 50.38 344 GLN A CA 1
ATOM 2714 C C . GLN A 1 344 ? 3.632 3.833 -15.638 1.00 50.38 344 GLN A C 1
ATOM 2716 O O . GLN A 1 344 ? 2.687 3.253 -15.101 1.00 50.38 344 GLN A O 1
ATOM 2721 N N . ILE A 1 345 ? 3.511 4.451 -16.812 1.00 52.72 345 ILE A N 1
ATOM 2722 C CA . ILE A 1 345 ? 2.337 4.316 -17.668 1.00 52.72 345 ILE A CA 1
ATOM 2723 C C . ILE A 1 345 ? 2.508 3.035 -18.484 1.00 52.72 345 ILE A C 1
ATOM 2725 O O . ILE A 1 345 ? 3.437 2.938 -19.286 1.00 52.72 345 ILE A O 1
ATOM 2729 N N . LEU A 1 346 ? 1.608 2.071 -18.299 1.00 50.91 346 LEU A N 1
ATOM 2730 C CA . LEU A 1 346 ? 1.523 0.857 -19.104 1.00 50.91 346 LEU A CA 1
ATOM 2731 C C . LEU A 1 346 ? 0.545 1.103 -20.271 1.00 50.91 346 LEU A C 1
ATOM 2733 O O . LEU A 1 346 ? -0.664 1.240 -20.045 1.00 50.91 346 LEU A O 1
ATOM 2737 N N . PRO A 1 347 ? 1.033 1.209 -21.523 1.00 45.66 347 PRO A N 1
ATOM 2738 C CA . PRO A 1 347 ? 0.171 1.362 -22.685 1.00 45.66 347 PRO A CA 1
ATOM 2739 C C . PRO A 1 347 ? -0.446 0.007 -23.070 1.00 45.66 347 PRO A C 1
ATOM 2741 O O . PRO A 1 347 ? 0.142 -0.751 -23.835 1.00 45.66 347 PRO A O 1
ATOM 2744 N N . GLU A 1 348 ? -1.667 -0.284 -22.614 1.00 50.09 348 GLU A N 1
ATOM 2745 C CA . GLU A 1 348 ? -2.449 -1.458 -23.057 1.00 50.09 348 GLU A CA 1
ATOM 2746 C C . GLU A 1 348 ? -3.252 -1.107 -24.336 1.00 50.09 348 GLU A C 1
ATOM 2748 O O . GLU A 1 348 ? -4.466 -1.305 -24.440 1.00 50.09 348 GLU A O 1
ATOM 2753 N N . LEU A 1 349 ? -2.580 -0.471 -25.307 1.00 34.31 349 LEU A N 1
ATOM 2754 C CA . LEU A 1 349 ? -3.180 -0.007 -26.562 1.00 34.31 349 LEU A CA 1
ATOM 2755 C C . LEU A 1 349 ? -3.192 -1.123 -27.614 1.00 34.31 349 LEU A C 1
ATOM 2757 O O . LEU A 1 349 ? -2.153 -1.671 -27.969 1.00 34.31 349 LEU A O 1
ATOM 2761 N N . VAL A 1 350 ? -4.363 -1.374 -28.204 1.00 31.77 350 VAL A N 1
ATOM 2762 C CA . VAL A 1 350 ? -4.531 -2.308 -29.327 1.00 31.77 350 VAL A CA 1
ATOM 2763 C C . VAL A 1 350 ? -3.811 -1.781 -30.572 1.00 31.77 350 VAL A C 1
ATOM 2765 O O . VAL A 1 350 ? -4.260 -0.833 -31.218 1.00 31.77 350 VAL A O 1
ATOM 2768 N N . THR A 1 351 ? -2.730 -2.446 -30.975 1.00 32.91 351 THR A N 1
ATOM 2769 C CA . THR A 1 351 ? -2.148 -2.336 -32.319 1.00 32.91 351 THR A CA 1
ATOM 2770 C C . THR A 1 351 ? -2.947 -3.173 -33.318 1.00 32.91 351 THR A C 1
ATOM 2772 O O . THR A 1 351 ? -2.453 -4.141 -33.880 1.00 32.91 351 THR A O 1
ATOM 2775 N N . SER A 1 352 ? -4.203 -2.806 -33.581 1.00 31.47 352 SER A N 1
ATOM 2776 C CA . SER A 1 352 ? -4.892 -3.271 -34.790 1.00 31.47 352 SER A CA 1
ATOM 2777 C C . SER A 1 352 ? -6.053 -2.355 -35.172 1.00 31.47 352 SER A C 1
ATOM 2779 O O . SER A 1 352 ? -7.170 -2.481 -34.682 1.00 31.47 352 SER A O 1
ATOM 2781 N N . ILE A 1 353 ? -5.799 -1.453 -36.123 1.00 30.03 353 ILE A N 1
ATOM 2782 C CA . ILE A 1 353 ? -6.846 -0.840 -36.965 1.00 30.03 353 ILE A CA 1
ATOM 2783 C C . ILE A 1 353 ? -7.120 -1.751 -38.192 1.00 30.03 353 ILE A C 1
ATOM 2785 O O . ILE A 1 353 ? -7.669 -1.314 -39.202 1.00 30.03 353 ILE A O 1
ATOM 2789 N N . HIS A 1 354 ? -6.756 -3.042 -38.151 1.00 30.73 354 HIS A N 1
ATOM 2790 C CA . HIS A 1 354 ? -6.946 -3.950 -39.291 1.00 30.73 354 HIS A CA 1
ATOM 2791 C C . HIS A 1 354 ? -7.938 -5.099 -39.102 1.00 30.73 354 HIS A C 1
ATOM 2793 O O . HIS A 1 354 ? -8.306 -5.704 -40.103 1.00 30.73 354 HIS A O 1
ATOM 2799 N N . GLU A 1 355 ? -8.487 -5.323 -37.906 1.00 32.22 355 GLU A N 1
ATOM 2800 C CA . GLU A 1 355 ? -9.439 -6.431 -37.687 1.00 32.22 355 GLU A CA 1
ATOM 2801 C C . GLU A 1 355 ? -10.896 -6.019 -37.409 1.00 32.22 355 GLU A C 1
ATOM 2803 O O . GLU A 1 355 ? -11.720 -6.847 -37.037 1.00 32.22 355 GLU A O 1
ATOM 2808 N N . MET A 1 356 ? -11.281 -4.766 -37.678 1.00 28.80 356 MET A N 1
ATOM 2809 C CA . MET A 1 356 ? -12.701 -4.366 -37.731 1.00 28.80 356 MET A CA 1
ATOM 2810 C C . MET A 1 356 ? -13.262 -4.405 -39.162 1.00 28.80 356 MET A C 1
ATOM 2812 O O . MET A 1 356 ? -13.788 -3.414 -39.668 1.00 28.80 356 MET A O 1
ATOM 2816 N N . LEU A 1 357 ? -13.171 -5.556 -39.830 1.00 27.28 357 LEU A N 1
ATOM 2817 C CA . LEU A 1 357 ? -14.012 -5.856 -40.992 1.00 27.28 357 LEU A CA 1
ATOM 2818 C C . LEU A 1 357 ? -14.755 -7.171 -40.728 1.00 27.28 357 LEU A C 1
ATOM 2820 O O . LEU A 1 357 ? -14.108 -8.202 -40.559 1.00 27.28 357 LEU A O 1
ATOM 2824 N N . PRO A 1 358 ? -16.100 -7.173 -40.685 1.00 32.16 358 PRO A N 1
ATOM 2825 C CA . PRO A 1 358 ? -16.850 -8.401 -40.494 1.00 32.16 358 PRO A CA 1
ATOM 2826 C C . PRO A 1 358 ? -16.732 -9.252 -41.760 1.00 32.16 358 PRO A C 1
ATOM 2828 O O . PRO A 1 358 ? -17.265 -8.905 -42.818 1.00 32.16 358 PRO A O 1
ATOM 2831 N N . SER A 1 359 ? -16.040 -10.383 -41.649 1.00 30.67 359 SER A N 1
ATOM 2832 C CA . SER A 1 359 ? -16.074 -11.449 -42.646 1.00 30.67 359 SER A CA 1
ATOM 2833 C C . SER A 1 359 ? -17.516 -11.930 -42.801 1.00 30.67 359 SER A C 1
ATOM 2835 O O . SER A 1 359 ? -18.076 -12.575 -41.916 1.00 30.67 359 SER A O 1
ATOM 2837 N N . ARG A 1 360 ? -18.139 -11.590 -43.935 1.00 31.69 360 ARG A N 1
ATOM 2838 C CA . ARG A 1 360 ? -19.423 -12.154 -44.364 1.00 31.69 360 ARG A CA 1
ATOM 2839 C C . ARG A 1 360 ? -19.272 -13.669 -44.498 1.00 31.69 360 ARG A C 1
ATOM 2841 O O . ARG A 1 360 ? -18.717 -14.154 -45.480 1.00 31.69 360 ARG A O 1
ATOM 2848 N N . ALA A 1 361 ? -19.794 -14.406 -43.525 1.00 30.30 361 ALA A N 1
ATOM 2849 C CA . ALA A 1 361 ? -20.008 -15.837 -43.643 1.00 30.30 361 ALA A CA 1
ATOM 2850 C C . ALA A 1 361 ? -21.122 -16.089 -44.673 1.00 30.30 361 ALA A C 1
ATOM 2852 O O . ALA A 1 361 ? -22.277 -15.705 -44.482 1.00 30.30 361 ALA A O 1
ATOM 2853 N N . ILE A 1 362 ? -20.758 -16.713 -45.792 1.00 33.91 362 ILE A N 1
ATOM 2854 C CA . ILE A 1 362 ? -21.690 -17.192 -46.812 1.00 33.91 362 ILE A CA 1
ATOM 2855 C C . ILE A 1 362 ? -22.280 -18.511 -46.302 1.00 33.91 362 ILE A C 1
ATOM 2857 O O . ILE A 1 362 ? -21.719 -19.585 -46.506 1.00 33.91 362 ILE A O 1
ATOM 2861 N N . GLY A 1 363 ? -23.411 -18.423 -45.605 1.00 32.34 363 GLY A N 1
ATOM 2862 C CA . GLY A 1 363 ? -24.237 -19.575 -45.253 1.00 32.34 363 GLY A CA 1
ATOM 2863 C C . GLY A 1 363 ? -25.193 -19.919 -46.394 1.00 32.34 363 GLY A C 1
ATOM 2864 O O . GLY A 1 363 ? -26.142 -19.186 -46.658 1.00 32.34 363 GLY A O 1
ATOM 2865 N N . ARG A 1 364 ? -24.948 -21.043 -47.077 1.00 33.41 364 ARG A N 1
ATOM 2866 C CA . ARG A 1 364 ? -25.897 -21.675 -48.007 1.00 33.41 364 ARG A CA 1
ATOM 2867 C C . ARG A 1 364 ? -27.112 -22.185 -47.224 1.00 33.41 364 ARG A C 1
ATOM 2869 O O . ARG A 1 364 ? -26.981 -23.145 -46.471 1.00 33.41 364 ARG A O 1
ATOM 2876 N N . ALA A 1 365 ? -28.293 -21.627 -47.477 1.00 31.69 365 ALA A N 1
ATOM 2877 C CA . ALA A 1 365 ? -29.569 -22.229 -47.090 1.00 31.69 365 ALA A CA 1
ATOM 2878 C C . ALA A 1 365 ? -30.430 -22.469 -48.341 1.00 31.69 365 ALA A C 1
ATOM 2880 O O . ALA A 1 365 ? -30.590 -21.588 -49.184 1.00 31.69 365 ALA A O 1
ATOM 2881 N N . ARG A 1 366 ? -30.930 -23.703 -48.478 1.00 33.38 366 ARG A N 1
ATOM 2882 C CA . ARG A 1 366 ? -31.823 -24.161 -49.556 1.00 33.38 366 ARG A CA 1
ATOM 2883 C C . ARG A 1 366 ? -33.246 -23.603 -49.362 1.00 33.38 366 ARG A C 1
ATOM 2885 O O . ARG A 1 366 ? -33.649 -23.419 -48.215 1.00 33.38 366 ARG A O 1
ATOM 2892 N N . PRO A 1 367 ? -34.027 -23.382 -50.436 1.00 37.66 367 PRO A N 1
ATOM 2893 C CA . PRO A 1 367 ? -35.342 -22.762 -50.335 1.00 37.66 367 PRO A CA 1
ATOM 2894 C C . PRO A 1 367 ? -36.445 -23.805 -50.115 1.00 37.66 367 PRO A C 1
ATOM 2896 O O . PRO A 1 367 ? -36.495 -24.821 -50.805 1.00 37.66 367 PRO A O 1
ATOM 2899 N N . PHE A 1 368 ? -37.375 -23.510 -49.207 1.00 33.88 368 PHE A N 1
ATOM 2900 C CA . PHE A 1 368 ? -38.705 -24.117 -49.203 1.00 33.88 368 PHE A CA 1
ATOM 2901 C C . PHE A 1 368 ? -39.712 -23.100 -49.747 1.00 33.88 368 PHE A C 1
ATOM 2903 O O . PHE A 1 368 ? -39.892 -22.014 -49.202 1.00 33.88 368 PHE A O 1
ATOM 2910 N N . LEU A 1 369 ? -40.339 -23.471 -50.860 1.00 38.09 369 LEU A N 1
ATOM 2911 C CA . LEU A 1 369 ? -41.422 -22.754 -51.523 1.00 38.09 369 LEU A CA 1
ATOM 2912 C C . LEU A 1 369 ? -42.757 -23.058 -50.831 1.00 38.09 369 LEU A C 1
ATOM 2914 O O . LEU A 1 369 ? -43.127 -24.225 -50.707 1.00 38.09 369 LEU A O 1
ATOM 2918 N N . ARG A 1 370 ? -43.551 -22.025 -50.519 1.00 33.41 370 ARG A N 1
ATOM 2919 C CA . ARG A 1 370 ? -45.016 -22.102 -50.660 1.00 33.41 370 ARG A CA 1
ATOM 2920 C C . ARG A 1 370 ? -45.661 -20.712 -50.844 1.00 33.41 370 ARG A C 1
ATOM 2922 O O . ARG A 1 370 ? -45.144 -19.754 -50.277 1.00 33.41 370 ARG A O 1
ATOM 2929 N N . PRO A 1 371 ? -46.751 -20.578 -51.635 1.00 43.53 371 PRO A N 1
ATOM 2930 C CA . PRO A 1 371 ? -47.215 -19.293 -52.175 1.00 43.53 371 PRO A CA 1
ATOM 2931 C C . PRO A 1 371 ? -48.614 -18.841 -51.685 1.00 43.53 371 PRO A C 1
ATOM 2933 O O . PRO A 1 371 ? -49.355 -19.635 -51.107 1.00 43.53 371 PRO A O 1
ATOM 2936 N N . ARG A 1 372 ? -48.989 -17.609 -52.099 1.00 33.81 372 ARG A N 1
ATOM 2937 C CA . ARG A 1 372 ? -50.301 -16.881 -52.092 1.00 33.81 372 ARG A CA 1
ATOM 2938 C C . ARG A 1 372 ? -50.340 -15.722 -51.081 1.00 33.81 372 ARG A C 1
ATOM 2940 O O . ARG A 1 372 ? -49.933 -15.914 -49.950 1.00 33.81 372 ARG A O 1
ATOM 2947 N N . LYS A 1 373 ? -50.879 -14.528 -51.370 1.00 38.28 373 LYS A N 1
ATOM 2948 C CA . LYS A 1 373 ? -51.503 -13.884 -52.556 1.00 38.28 373 LYS A CA 1
ATOM 2949 C C . LYS A 1 373 ? -51.524 -12.343 -52.308 1.00 38.28 373 LYS A C 1
ATOM 2951 O O . LYS A 1 373 ? -51.275 -11.942 -51.175 1.00 38.28 373 LYS A O 1
ATOM 2956 N N . PRO A 1 374 ? -51.810 -11.497 -53.321 1.00 49.84 374 PRO A N 1
ATOM 2957 C CA . PRO A 1 374 ? -51.560 -10.049 -53.299 1.00 49.84 374 PRO A CA 1
ATOM 2958 C C . PRO A 1 374 ? -52.814 -9.193 -53.037 1.00 49.84 374 PRO A C 1
ATOM 2960 O O . PRO A 1 374 ? -53.923 -9.632 -53.333 1.00 49.84 374 PRO A O 1
ATOM 2963 N N . ALA A 1 375 ? -52.605 -7.964 -52.553 1.00 32.59 375 ALA A N 1
ATOM 2964 C CA . ALA A 1 375 ? -53.508 -6.797 -52.589 1.00 32.59 375 ALA A CA 1
ATOM 2965 C C . ALA A 1 375 ? -52.839 -5.668 -51.767 1.00 32.59 375 ALA A C 1
ATOM 2967 O O . ALA A 1 375 ? -52.276 -5.964 -50.722 1.00 32.59 375 ALA A O 1
ATOM 2968 N N . THR A 1 376 ? -52.807 -4.375 -52.084 1.00 33.94 376 THR A N 1
ATOM 2969 C CA . THR A 1 376 ? -53.223 -3.559 -53.228 1.00 33.94 376 THR A CA 1
ATOM 2970 C C . THR A 1 376 ? -52.470 -2.234 -53.073 1.00 33.94 376 THR A C 1
ATOM 2972 O O . THR A 1 376 ? -52.256 -1.746 -51.965 1.00 33.94 376 THR A O 1
ATOM 2975 N N . THR A 1 377 ? -52.061 -1.669 -54.198 1.00 32.81 377 THR A N 1
ATOM 2976 C CA . THR A 1 377 ? -51.372 -0.393 -54.371 1.00 32.81 377 THR A CA 1
ATOM 2977 C C . THR A 1 377 ? -52.085 0.776 -53.685 1.00 32.81 377 THR A C 1
ATOM 2979 O O . THR A 1 377 ? -53.279 0.988 -53.895 1.00 32.81 377 THR A O 1
ATOM 2982 N N . ARG A 1 378 ? -51.330 1.617 -52.969 1.00 30.73 378 ARG A N 1
ATOM 2983 C CA . ARG A 1 378 ? -51.681 3.032 -52.807 1.00 30.73 378 ARG A CA 1
ATOM 2984 C C . ARG A 1 378 ? -50.463 3.896 -53.110 1.00 30.73 378 ARG A C 1
ATOM 2986 O O . ARG A 1 378 ? -49.454 3.860 -52.415 1.00 30.73 378 ARG A O 1
ATOM 2993 N N . THR A 1 379 ? -50.579 4.608 -54.219 1.00 33.06 379 THR A N 1
ATOM 2994 C CA . THR A 1 379 ? -49.610 5.545 -54.773 1.00 33.06 379 THR A CA 1
ATOM 2995 C C . THR A 1 379 ? -49.616 6.830 -53.953 1.00 33.06 379 THR A C 1
ATOM 2997 O O . THR A 1 379 ? -50.663 7.460 -53.824 1.00 33.06 379 THR A O 1
ATOM 3000 N N . THR A 1 380 ? -48.447 7.270 -53.496 1.00 30.86 380 THR A N 1
ATOM 3001 C CA . THR A 1 380 ? -48.199 8.695 -53.256 1.00 30.86 380 THR A CA 1
ATOM 3002 C C . THR A 1 380 ? -46.738 9.009 -53.548 1.00 30.86 380 THR A C 1
ATOM 3004 O O . THR A 1 380 ? -45.819 8.606 -52.843 1.00 30.86 380 THR A O 1
ATOM 3007 N N . THR A 1 381 ? -46.547 9.719 -54.652 1.00 40.44 381 THR A N 1
ATOM 3008 C CA . THR A 1 381 ? -45.330 10.422 -55.053 1.00 40.44 381 THR A CA 1
ATOM 3009 C C . THR A 1 381 ? -44.898 11.418 -53.985 1.00 40.44 381 THR A C 1
ATOM 3011 O O . THR A 1 381 ? -45.683 12.309 -53.677 1.00 40.44 381 THR A O 1
ATOM 3014 N N . LEU A 1 382 ? -43.649 11.353 -53.513 1.00 31.45 382 LEU A N 1
ATOM 3015 C CA . LEU A 1 382 ? -42.967 12.484 -52.873 1.00 31.45 382 LEU A CA 1
ATOM 3016 C C . LEU A 1 382 ? -41.450 12.418 -53.125 1.00 31.45 382 LEU A C 1
ATOM 3018 O O . LEU A 1 382 ? -40.697 11.729 -52.451 1.00 31.45 382 LEU A O 1
ATOM 3022 N N . ARG A 1 383 ? -41.063 13.133 -54.186 1.00 29.12 383 ARG A N 1
ATOM 3023 C CA . ARG A 1 383 ? -40.037 14.186 -54.222 1.00 29.12 383 ARG A CA 1
ATOM 3024 C C . ARG A 1 383 ? -38.734 13.940 -53.444 1.00 29.12 383 ARG A C 1
ATOM 3026 O O . ARG A 1 383 ? -38.661 14.072 -52.230 1.00 29.12 383 ARG A O 1
ATOM 3033 N N . THR A 1 384 ? -37.681 13.729 -54.223 1.00 33.25 384 THR A N 1
ATOM 3034 C CA . THR A 1 384 ? -36.267 13.786 -53.854 1.00 33.25 384 THR A CA 1
ATOM 3035 C C . THR A 1 384 ? -35.902 15.151 -53.260 1.00 33.25 384 THR A C 1
ATOM 3037 O O . THR A 1 384 ? -36.012 16.173 -53.939 1.00 33.25 384 THR A O 1
ATOM 3040 N N . THR A 1 385 ? -35.404 15.169 -52.026 1.00 29.27 385 THR A N 1
ATOM 3041 C CA . THR A 1 385 ? -34.600 16.270 -51.479 1.00 29.27 385 THR A CA 1
ATOM 3042 C C . THR A 1 385 ? -33.255 15.720 -51.026 1.00 29.27 385 THR A C 1
ATOM 3044 O O . THR A 1 385 ? -33.154 14.859 -50.157 1.00 29.27 385 THR A O 1
ATOM 3047 N N . SER A 1 386 ? -32.210 16.221 -51.674 1.00 34.56 386 SER A N 1
ATOM 3048 C CA . SER A 1 386 ? -30.809 16.020 -51.336 1.00 34.56 386 SER A CA 1
ATOM 3049 C C . SER A 1 386 ? -30.460 16.746 -50.037 1.00 34.56 386 SER A C 1
ATOM 3051 O O . SER A 1 386 ? -30.589 17.969 -49.967 1.00 34.56 386 SER A O 1
ATOM 3053 N N . THR A 1 387 ? -29.929 16.030 -49.051 1.00 27.69 387 THR A N 1
ATOM 3054 C CA . THR A 1 387 ? -29.160 16.621 -47.952 1.00 27.69 387 THR A CA 1
ATOM 3055 C C . THR A 1 387 ? -27.719 16.128 -48.034 1.00 27.69 387 THR A C 1
ATOM 3057 O O . THR A 1 387 ? -27.411 14.963 -47.800 1.00 27.69 387 THR A O 1
ATOM 3060 N N . ASN A 1 388 ? -26.827 17.048 -48.410 1.00 33.09 388 ASN A N 1
ATOM 3061 C CA . ASN A 1 388 ? -25.381 16.883 -48.326 1.00 33.09 388 ASN A CA 1
ATOM 3062 C C . ASN A 1 388 ? -24.972 16.691 -46.859 1.00 33.09 388 ASN A C 1
ATOM 3064 O O . ASN A 1 388 ? -25.113 17.607 -46.050 1.00 33.09 388 ASN A O 1
ATOM 3068 N N . SER A 1 389 ? -24.424 15.526 -46.520 1.00 31.50 389 SER A N 1
ATOM 3069 C CA . SER A 1 389 ? -23.750 15.293 -45.243 1.00 31.50 389 SER A CA 1
ATOM 3070 C C . SER A 1 389 ? -22.265 15.661 -45.351 1.00 31.50 389 SER A C 1
ATOM 3072 O O . SER A 1 389 ? -21.504 14.986 -46.045 1.00 31.50 389 SER A O 1
ATOM 3074 N N . SER A 1 390 ? -21.842 16.711 -44.645 1.00 32.03 390 SER A N 1
ATOM 3075 C CA . SER A 1 390 ? -20.425 17.029 -44.411 1.00 32.03 390 SER A CA 1
ATOM 3076 C C . SER A 1 390 ? -19.788 16.027 -43.429 1.00 32.03 390 SER A C 1
ATOM 3078 O O . SER A 1 390 ? -20.457 15.611 -42.481 1.00 32.03 390 SER A O 1
ATOM 3080 N N . PRO A 1 391 ? -18.502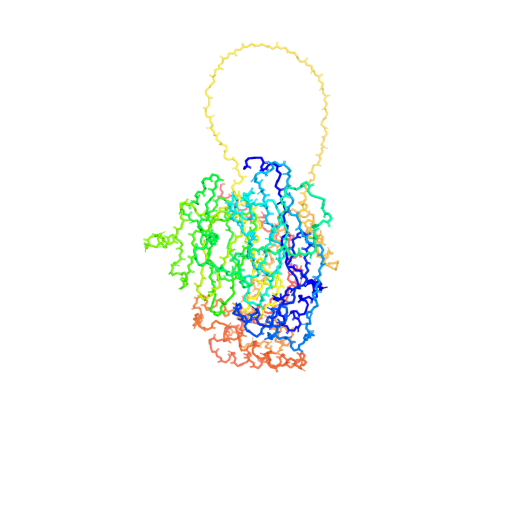 15.649 -43.583 1.00 40.59 391 PRO A N 1
ATOM 3081 C CA . PRO A 1 391 ? -17.854 14.689 -42.692 1.00 40.59 391 PRO A CA 1
ATOM 3082 C C . PRO A 1 391 ? -17.432 15.352 -41.370 1.00 40.59 391 PRO A C 1
ATOM 3084 O O . PRO A 1 391 ? -16.704 16.344 -41.356 1.00 40.59 391 PRO A O 1
ATOM 3087 N N . SER A 1 392 ? -17.872 14.792 -40.242 1.00 38.91 392 SER A N 1
ATOM 3088 C CA . SER A 1 392 ? -17.526 15.263 -38.897 1.00 38.91 392 SER A CA 1
ATOM 3089 C C . SER A 1 392 ? -16.106 14.845 -38.491 1.00 38.91 392 SER A C 1
ATOM 3091 O O . SER A 1 392 ? -15.810 13.654 -38.379 1.00 38.91 392 SER A O 1
ATOM 3093 N N . THR A 1 393 ? -15.235 15.812 -38.204 1.00 49.78 393 THR A N 1
ATOM 3094 C CA . THR A 1 393 ? -13.948 15.610 -37.514 1.00 49.78 393 THR A CA 1
ATOM 3095 C C . THR A 1 393 ? -14.167 15.176 -36.058 1.00 49.78 393 THR A C 1
ATOM 3097 O O . THR A 1 393 ? -15.057 15.698 -35.386 1.00 49.78 393 THR A O 1
ATOM 3100 N N . SER A 1 394 ? -13.362 14.237 -35.547 1.00 53.91 394 SER A N 1
ATOM 3101 C CA . SER A 1 394 ? -13.531 13.687 -34.192 1.00 53.91 394 SER A CA 1
ATOM 3102 C C . SER A 1 394 ? -13.307 14.738 -33.087 1.00 53.91 394 SER A C 1
ATOM 3104 O O . SER A 1 394 ? -12.357 15.522 -33.122 1.00 53.91 394 SER A O 1
ATOM 3106 N N . ARG A 1 395 ? -14.163 14.720 -32.054 1.00 55.62 395 ARG A N 1
ATOM 3107 C CA . ARG A 1 395 ? -14.094 15.608 -30.870 1.00 55.62 395 ARG A CA 1
ATOM 3108 C C . ARG A 1 395 ? -12.773 15.491 -30.086 1.00 55.62 395 ARG A C 1
ATOM 3110 O O . ARG A 1 395 ? -12.406 16.409 -29.360 1.00 55.62 395 ARG A O 1
ATOM 3117 N N . ALA A 1 396 ? -12.040 14.387 -30.245 1.00 49.03 396 ALA A N 1
ATOM 3118 C CA . ALA A 1 396 ? -10.741 14.163 -29.608 1.00 49.03 396 ALA A CA 1
ATOM 3119 C C . ALA A 1 396 ? -9.617 15.005 -30.240 1.00 49.03 396 ALA A C 1
ATOM 3121 O O . ALA A 1 396 ? -8.789 15.563 -29.523 1.00 49.03 396 ALA A O 1
ATOM 3122 N N . ALA A 1 397 ? -9.631 15.168 -31.567 1.00 48.22 397 ALA A N 1
ATOM 3123 C CA . ALA A 1 397 ? -8.659 16.001 -32.274 1.00 48.22 397 ALA A CA 1
ATOM 3124 C C . ALA A 1 397 ? -8.819 17.493 -31.929 1.00 48.22 397 ALA A C 1
ATOM 3126 O O . ALA A 1 397 ? -7.833 18.222 -31.851 1.00 48.22 397 ALA A O 1
ATOM 3127 N N . GLN A 1 398 ? -10.052 17.935 -31.656 1.00 51.81 398 GLN A N 1
ATOM 3128 C CA . GLN A 1 398 ? -10.337 19.306 -31.222 1.00 51.81 398 GLN A CA 1
ATOM 3129 C C . GLN A 1 398 ? -9.706 19.611 -29.854 1.00 51.81 398 GLN A C 1
ATOM 3131 O O . GLN A 1 398 ? -9.026 20.622 -29.718 1.00 51.81 398 GLN A O 1
ATOM 3136 N N . ARG A 1 399 ? -9.814 18.689 -28.887 1.00 58.25 399 ARG A N 1
ATOM 3137 C CA . ARG A 1 399 ? -9.251 18.858 -27.532 1.00 58.25 399 ARG A CA 1
ATOM 3138 C C . ARG A 1 399 ? -7.719 18.909 -27.496 1.00 58.25 399 ARG A C 1
ATOM 3140 O O . ARG A 1 399 ? -7.157 19.572 -26.631 1.00 58.25 399 ARG A O 1
ATOM 3147 N N . LEU A 1 400 ? -7.045 18.216 -28.416 1.00 52.91 400 LEU A N 1
ATOM 3148 C CA . LEU A 1 400 ? -5.581 18.253 -28.544 1.00 52.91 400 LEU A CA 1
ATOM 3149 C C . LEU A 1 400 ? -5.084 19.564 -29.173 1.00 52.91 400 LEU A C 1
ATOM 3151 O O . LEU A 1 400 ? -4.047 20.079 -28.765 1.00 52.91 400 LEU A O 1
ATOM 3155 N N . LEU A 1 401 ? -5.836 20.130 -30.121 1.00 53.91 401 LEU A N 1
ATOM 3156 C CA . LEU A 1 401 ? -5.503 21.404 -30.771 1.00 53.91 401 LEU A CA 1
ATOM 3157 C C . LEU A 1 401 ? -5.759 22.622 -29.868 1.00 53.91 401 LEU A C 1
ATOM 3159 O O . LEU A 1 401 ? -5.059 23.624 -29.995 1.00 53.91 401 LEU A O 1
ATOM 3163 N N . ASP A 1 402 ? -6.699 22.529 -28.924 1.00 59.78 402 ASP A N 1
ATOM 3164 C CA . ASP A 1 402 ? -7.002 23.614 -27.977 1.00 59.78 402 ASP A CA 1
ATOM 3165 C C . ASP A 1 402 ? -5.900 23.821 -26.913 1.00 59.78 402 ASP A C 1
ATOM 3167 O O . ASP A 1 402 ? -5.878 24.847 -26.239 1.00 59.78 402 ASP A O 1
ATOM 3171 N N . ARG A 1 403 ? -4.938 22.891 -26.797 1.00 60.19 403 ARG A N 1
ATOM 3172 C CA . ARG A 1 403 ? -3.749 23.023 -25.930 1.00 60.19 403 ARG A CA 1
ATOM 3173 C C . ARG A 1 403 ? -2.557 23.713 -26.605 1.00 60.19 403 ARG A C 1
ATOM 3175 O O . ARG A 1 403 ? -1.520 23.891 -25.970 1.00 60.19 403 ARG A O 1
ATOM 3182 N N . VAL A 1 404 ? -2.673 24.094 -27.879 1.00 55.38 404 VAL A N 1
ATOM 3183 C CA . VAL A 1 404 ? -1.591 24.760 -28.620 1.00 55.38 404 VAL A CA 1
ATOM 3184 C C . VAL A 1 404 ? -1.614 26.275 -28.341 1.00 55.38 404 VAL A C 1
ATOM 3186 O O . VAL A 1 404 ? -2.677 26.891 -28.480 1.00 55.38 404 VAL A O 1
ATOM 3189 N N . PRO A 1 405 ? -0.469 26.909 -28.001 1.00 64.12 405 PRO A N 1
ATOM 3190 C CA . PRO A 1 405 ? -0.397 28.339 -27.695 1.00 64.12 405 PRO A CA 1
ATOM 3191 C C . PRO A 1 405 ? -0.941 29.227 -28.824 1.00 64.12 405 PRO A C 1
ATOM 3193 O O . PRO A 1 405 ? -0.707 28.964 -30.006 1.00 64.12 405 PRO A O 1
ATOM 3196 N N . LEU A 1 406 ? -1.609 30.329 -28.459 1.00 57.03 406 LEU A N 1
ATOM 3197 C CA . LEU A 1 406 ? -2.355 31.225 -29.364 1.00 57.03 406 LEU A CA 1
ATOM 3198 C C . LEU A 1 406 ? -1.560 31.701 -30.596 1.00 57.03 406 LEU A C 1
ATOM 3200 O O . LEU A 1 406 ? -2.124 31.851 -31.679 1.00 57.03 406 LEU A O 1
ATOM 3204 N N . ARG A 1 407 ? -0.238 31.886 -30.476 1.00 59.00 407 ARG A N 1
ATOM 3205 C CA . ARG A 1 407 ? 0.623 32.314 -31.596 1.00 59.00 407 ARG A CA 1
ATOM 3206 C C . ARG A 1 407 ? 0.755 31.265 -32.708 1.00 59.00 407 ARG A C 1
ATOM 3208 O O . ARG A 1 407 ? 0.970 31.637 -33.859 1.00 59.00 407 ARG A O 1
ATOM 3215 N N . PHE A 1 408 ? 0.569 29.980 -32.399 1.00 53.84 408 PHE A N 1
ATOM 3216 C CA . PHE A 1 408 ? 0.719 28.869 -33.349 1.00 53.84 408 PHE A CA 1
ATOM 3217 C C . PHE A 1 408 ? -0.612 28.329 -33.888 1.00 53.84 408 PHE A C 1
ATOM 3219 O O . PHE A 1 408 ? -0.635 27.529 -34.828 1.00 53.84 408 PHE A O 1
ATOM 3226 N N . GLN A 1 409 ? -1.739 28.812 -33.361 1.00 63.16 409 GLN A N 1
ATOM 3227 C CA . GLN A 1 409 ? -3.071 28.452 -33.852 1.00 63.16 409 GLN A CA 1
ATOM 3228 C C . GLN A 1 409 ? -3.308 28.911 -35.298 1.00 63.16 409 GLN A C 1
ATOM 3230 O O . GLN A 1 409 ? -3.990 28.221 -36.052 1.00 63.16 409 GLN A O 1
ATOM 3235 N N . LYS A 1 410 ? -2.673 30.011 -35.732 1.00 56.94 410 LYS A N 1
ATOM 3236 C CA . LYS A 1 410 ? -2.748 30.501 -37.122 1.00 56.94 410 LYS A CA 1
ATOM 3237 C C . LYS A 1 410 ? -2.191 29.501 -38.141 1.00 56.94 410 LYS A C 1
ATOM 3239 O O . LYS A 1 410 ? -2.700 29.424 -39.253 1.00 56.94 410 LYS A O 1
ATOM 3244 N N . TYR A 1 411 ? -1.196 28.709 -37.744 1.00 55.12 411 TYR A N 1
ATOM 3245 C CA . TYR A 1 411 ? -0.557 27.716 -38.609 1.00 55.12 411 TYR A CA 1
ATOM 3246 C C . TYR A 1 411 ? -1.236 26.342 -38.506 1.00 55.12 411 TYR A C 1
ATOM 3248 O O . TYR A 1 411 ? -1.324 25.615 -39.487 1.00 55.12 411 TYR A O 1
ATOM 3256 N N . THR A 1 412 ? -1.799 25.997 -37.345 1.00 55.25 412 THR A N 1
ATOM 3257 C CA . THR A 1 412 ? -2.447 24.691 -37.106 1.00 55.25 412 THR A CA 1
ATOM 3258 C C . THR A 1 412 ? -3.948 24.667 -37.427 1.00 55.25 412 THR A C 1
ATOM 3260 O O . THR A 1 412 ? -4.539 23.592 -37.536 1.00 55.25 412 THR A O 1
ATOM 3263 N N . ALA A 1 413 ? -4.576 25.824 -37.670 1.00 56.62 413 ALA A N 1
ATOM 3264 C CA . ALA A 1 413 ? -5.997 25.931 -38.015 1.00 56.62 413 ALA A CA 1
ATOM 3265 C C . ALA A 1 413 ? -6.390 25.155 -39.289 1.00 56.62 413 ALA A C 1
ATOM 3267 O O . ALA A 1 413 ? -7.503 24.631 -39.362 1.00 56.62 413 ALA A O 1
ATOM 3268 N N . GLY A 1 414 ? -5.480 25.017 -40.261 1.00 52.72 414 GLY A N 1
ATOM 3269 C CA . GLY A 1 414 ? -5.713 24.235 -41.483 1.00 52.72 414 GLY A CA 1
ATOM 3270 C C . GLY A 1 414 ? -5.908 22.734 -41.224 1.00 52.72 414 GLY A C 1
ATOM 3271 O O . GLY A 1 414 ? -6.704 22.087 -41.901 1.00 52.72 414 GLY A O 1
ATOM 3272 N N . LEU A 1 415 ? -5.269 22.190 -40.182 1.00 52.12 415 LEU A N 1
ATOM 3273 C CA . LEU A 1 415 ? -5.403 20.788 -39.760 1.00 52.12 415 LEU A CA 1
ATOM 3274 C C . LEU A 1 415 ? -6.719 20.516 -39.009 1.00 52.12 415 LEU A C 1
ATOM 3276 O O . LEU A 1 415 ? -7.153 19.369 -38.930 1.00 52.12 415 LEU A O 1
ATOM 3280 N N . ARG A 1 416 ? -7.398 21.560 -38.509 1.00 55.62 416 ARG A N 1
ATOM 3281 C CA . ARG A 1 416 ? -8.640 21.458 -37.716 1.00 55.62 416 ARG A CA 1
ATOM 3282 C C . ARG A 1 416 ? -9.854 21.001 -38.538 1.00 55.62 416 ARG A C 1
ATOM 3284 O O . ARG A 1 416 ? -10.815 20.500 -37.963 1.00 55.62 416 ARG A O 1
ATOM 3291 N N . LYS A 1 417 ? -9.819 21.173 -39.865 1.00 49.53 417 LYS A N 1
ATOM 3292 C CA . LYS A 1 417 ? -10.895 20.794 -40.808 1.00 49.53 417 LYS A CA 1
ATOM 3293 C C . LYS A 1 417 ? -10.464 19.740 -41.837 1.00 49.53 417 LYS A C 1
ATOM 3295 O O . LYS A 1 417 ? -11.224 19.441 -42.755 1.00 49.53 417 LYS A O 1
ATOM 3300 N N . ALA A 1 418 ? -9.250 19.203 -41.723 1.00 50.88 418 ALA A N 1
ATOM 3301 C CA . ALA A 1 418 ? -8.671 18.369 -42.767 1.00 50.88 418 ALA A CA 1
ATOM 3302 C C . ALA A 1 418 ? -9.090 16.887 -42.637 1.00 50.88 418 ALA A C 1
ATOM 3304 O O . ALA A 1 418 ? -9.215 16.371 -41.523 1.00 50.88 418 ALA A O 1
ATOM 3305 N N . PRO A 1 419 ? -9.296 16.170 -43.759 1.00 61.94 419 PRO A N 1
ATOM 3306 C CA . PRO A 1 419 ? -9.585 14.737 -43.746 1.00 61.94 419 PRO A CA 1
ATOM 3307 C C . PRO A 1 419 ? -8.414 13.946 -43.144 1.00 61.94 419 PRO A C 1
ATOM 3309 O O . PRO A 1 419 ? -7.265 14.384 -43.213 1.00 61.94 419 PRO A O 1
ATOM 3312 N N . LEU A 1 420 ? -8.692 12.751 -42.600 1.00 64.50 420 LEU A N 1
ATOM 3313 C CA . LEU A 1 420 ? -7.725 11.879 -41.901 1.00 64.50 420 LEU A CA 1
ATOM 3314 C C . LEU A 1 420 ? -6.381 11.693 -42.646 1.00 64.50 420 LEU A C 1
ATOM 3316 O O . LEU A 1 420 ? -5.347 11.484 -42.018 1.00 64.50 420 LEU A O 1
ATOM 3320 N N . SER A 1 421 ? -6.382 11.812 -43.977 1.00 67.44 421 SER A N 1
ATOM 3321 C CA . SER A 1 421 ? -5.191 11.760 -44.831 1.00 67.44 421 SER A CA 1
ATOM 3322 C C . SER A 1 421 ? -4.147 12.841 -44.532 1.00 67.44 421 SER A C 1
ATOM 3324 O O . SER A 1 421 ? -2.959 12.568 -44.660 1.00 67.44 421 SER A O 1
ATOM 3326 N N . HIS A 1 422 ? -4.559 14.038 -44.110 1.00 73.38 422 HIS A N 1
ATOM 3327 C CA . HIS A 1 422 ? -3.642 15.143 -43.808 1.00 73.38 422 HIS A CA 1
ATOM 3328 C C . HIS A 1 422 ? -2.984 14.980 -42.439 1.00 73.38 422 HIS A C 1
ATOM 3330 O O . HIS A 1 422 ? -1.830 15.347 -42.266 1.00 73.38 422 HIS A O 1
ATOM 3336 N N . VAL A 1 423 ? -3.685 14.374 -41.479 1.00 75.12 423 VAL A N 1
ATOM 3337 C CA . VAL A 1 423 ? -3.106 14.060 -40.166 1.00 75.12 423 VAL A CA 1
ATOM 3338 C C . VAL A 1 423 ? -2.015 13.000 -40.317 1.00 75.12 423 VAL A C 1
ATOM 3340 O O . VAL A 1 423 ? -0.917 13.168 -39.798 1.00 75.12 423 VAL A O 1
ATOM 3343 N N . VAL A 1 424 ? -2.282 11.945 -41.096 1.00 78.19 424 VAL A N 1
ATOM 3344 C CA . VAL A 1 424 ? -1.273 10.918 -41.404 1.00 78.19 424 VAL A CA 1
ATOM 3345 C C . VAL A 1 424 ? -0.102 11.519 -42.190 1.00 78.19 424 VAL A C 1
ATOM 3347 O O . VAL A 1 424 ? 1.048 11.233 -41.875 1.00 78.19 424 VAL A O 1
ATOM 3350 N N . ALA A 1 425 ? -0.376 12.396 -43.162 1.00 80.56 425 ALA A N 1
ATOM 3351 C CA . ALA A 1 425 ? 0.653 13.104 -43.925 1.00 80.56 425 ALA A CA 1
ATOM 3352 C C . ALA A 1 425 ? 1.559 13.958 -43.038 1.00 80.56 425 ALA A C 1
ATOM 3354 O O . ALA A 1 425 ? 2.775 13.905 -43.188 1.00 80.56 425 ALA A O 1
ATOM 3355 N N . PHE A 1 426 ? 0.969 14.699 -42.102 1.00 85.31 426 PHE A N 1
ATOM 3356 C CA . PHE A 1 426 ? 1.707 15.521 -41.156 1.00 85.31 426 PHE A CA 1
ATOM 3357 C C . PHE A 1 426 ? 2.628 14.677 -40.273 1.00 85.31 426 PHE A C 1
ATOM 3359 O O . PHE A 1 426 ? 3.800 15.008 -40.156 1.00 85.31 426 PHE A O 1
ATOM 3366 N N . LEU A 1 427 ? 2.131 13.576 -39.696 1.00 84.56 427 LEU A N 1
ATOM 3367 C CA . LEU A 1 427 ? 2.945 12.710 -38.835 1.00 84.56 427 LEU A CA 1
ATOM 3368 C C . LEU A 1 427 ? 4.119 12.097 -39.603 1.00 84.56 427 LEU A C 1
ATOM 3370 O O . LEU A 1 427 ? 5.251 12.160 -39.142 1.00 84.56 427 LEU A O 1
ATOM 3374 N N . VAL A 1 428 ? 3.875 11.575 -40.807 1.00 85.25 428 VAL A N 1
ATOM 3375 C CA . VAL A 1 428 ? 4.944 11.006 -41.642 1.00 85.25 428 VAL A CA 1
ATOM 3376 C C . VAL A 1 428 ? 5.968 12.076 -42.026 1.00 85.25 428 VAL A C 1
ATOM 3378 O O . VAL A 1 428 ? 7.169 11.841 -41.932 1.00 85.25 428 VAL A O 1
ATOM 3381 N N . LEU A 1 429 ? 5.518 13.269 -42.417 1.00 86.31 429 LEU A N 1
ATOM 3382 C CA . LEU A 1 429 ? 6.413 14.364 -42.785 1.00 86.31 429 LEU A CA 1
ATOM 3383 C C . LEU A 1 429 ? 7.195 14.907 -41.573 1.00 86.31 429 LEU A C 1
ATOM 3385 O O . LEU A 1 429 ? 8.367 15.259 -41.707 1.00 86.31 429 LEU A O 1
ATOM 3389 N N . HIS A 1 430 ? 6.591 14.917 -40.384 1.00 84.69 430 HIS A N 1
ATOM 3390 C CA . HIS A 1 430 ? 7.235 15.310 -39.129 1.00 84.69 430 HIS A CA 1
ATOM 3391 C C . HIS A 1 430 ? 8.371 14.355 -38.731 1.00 84.69 430 HIS A C 1
ATOM 3393 O O . HIS A 1 430 ? 9.428 14.802 -38.277 1.00 84.69 430 HIS A O 1
ATOM 3399 N N . GLU A 1 431 ? 8.180 13.056 -38.967 1.00 88.88 431 GLU A N 1
ATOM 3400 C CA . GLU A 1 431 ? 9.213 12.039 -38.756 1.00 88.88 431 GLU A CA 1
ATOM 3401 C C . GLU A 1 431 ? 10.306 12.105 -39.834 1.00 88.88 431 GLU A C 1
ATOM 3403 O O . GLU A 1 431 ? 11.492 12.081 -39.513 1.00 88.88 431 GLU A O 1
ATOM 3408 N N . ILE A 1 432 ? 9.952 12.291 -41.113 1.00 89.44 432 ILE A N 1
ATOM 3409 C CA . ILE A 1 432 ? 10.942 12.451 -42.199 1.00 89.44 432 ILE A CA 1
ATOM 3410 C C . ILE A 1 432 ? 11.829 13.674 -41.949 1.00 89.44 432 ILE A C 1
ATOM 3412 O O . ILE A 1 432 ? 13.052 13.594 -42.060 1.00 89.44 432 ILE A O 1
ATOM 3416 N N . THR A 1 433 ? 11.229 14.799 -41.555 1.00 89.50 433 THR A N 1
ATOM 3417 C CA . THR A 1 433 ? 11.970 16.017 -41.200 1.00 89.50 433 THR A CA 1
ATOM 3418 C C . THR A 1 433 ? 12.740 15.888 -39.883 1.00 89.50 433 THR A C 1
ATOM 3420 O O . THR A 1 433 ? 13.484 16.801 -39.546 1.00 89.50 433 THR A O 1
ATOM 3423 N N . ALA A 1 434 ? 12.587 14.794 -39.127 1.00 86.50 434 ALA A N 1
ATOM 3424 C CA . ALA A 1 434 ? 13.460 14.432 -38.007 1.00 86.50 434 ALA A CA 1
ATOM 3425 C C . ALA A 1 434 ? 14.654 13.598 -38.478 1.00 86.50 434 ALA A C 1
ATOM 3427 O O . ALA A 1 434 ? 15.796 13.897 -38.149 1.00 86.50 434 ALA A O 1
ATOM 3428 N N . VAL A 1 435 ? 14.374 12.549 -39.253 1.00 89.88 435 VAL A N 1
ATOM 3429 C CA . VAL A 1 435 ? 15.349 11.516 -39.615 1.00 89.88 435 VAL A CA 1
ATOM 3430 C C . VAL A 1 435 ? 16.330 12.011 -40.672 1.00 89.88 435 VAL A C 1
ATOM 3432 O O . VAL A 1 435 ? 17.526 11.765 -40.547 1.00 89.88 435 VAL A O 1
ATOM 3435 N N . VAL A 1 436 ? 15.853 12.728 -41.696 1.00 92.44 436 VAL A N 1
ATOM 3436 C CA . VAL A 1 436 ? 16.711 13.189 -42.799 1.00 92.44 436 VAL A CA 1
ATOM 3437 C C . VAL A 1 436 ? 17.771 14.187 -42.313 1.00 92.44 436 VAL A C 1
ATOM 3439 O O . VAL A 1 436 ? 18.943 13.954 -42.603 1.00 92.44 436 VAL A O 1
ATOM 3442 N N . PRO A 1 437 ? 17.438 15.242 -41.538 1.00 91.00 437 PRO A N 1
ATOM 3443 C CA . PRO A 1 437 ? 18.459 16.133 -40.991 1.00 91.00 437 PRO A CA 1
ATOM 3444 C C . PRO A 1 437 ? 19.385 15.437 -39.997 1.00 91.00 437 PRO A C 1
ATOM 3446 O O . PRO A 1 437 ? 20.582 15.681 -40.041 1.00 91.00 437 PRO A O 1
ATOM 3449 N N . LEU A 1 438 ? 18.868 14.539 -39.151 1.00 91.25 438 LEU A N 1
ATOM 3450 C CA . LEU A 1 438 ? 19.691 13.804 -38.190 1.00 91.25 438 LEU A CA 1
ATOM 3451 C C . LEU A 1 438 ? 20.762 12.958 -38.892 1.00 91.25 438 LEU A C 1
ATOM 3453 O O . LEU A 1 438 ? 21.935 13.050 -38.545 1.00 91.25 438 LEU A O 1
ATOM 3457 N N . LEU A 1 439 ? 20.374 12.170 -39.901 1.00 91.38 439 LEU A N 1
ATOM 3458 C CA . LEU A 1 439 ? 21.309 11.344 -40.671 1.00 91.38 439 LEU A CA 1
ATOM 3459 C C . LEU A 1 439 ? 22.221 12.183 -41.571 1.00 91.38 439 LEU A C 1
ATOM 3461 O O . LEU A 1 439 ? 23.387 11.841 -41.734 1.00 91.38 439 LEU A O 1
ATOM 3465 N N . GLY A 1 440 ? 21.708 13.274 -42.144 1.00 92.44 440 GLY A N 1
ATOM 3466 C CA . GLY A 1 440 ? 22.486 14.185 -42.981 1.00 92.44 440 GLY A CA 1
ATOM 3467 C C . GLY A 1 440 ? 23.557 14.938 -42.194 1.00 92.44 440 GLY A C 1
ATOM 3468 O O . GLY A 1 440 ? 24.695 15.006 -42.642 1.00 92.44 440 GLY A O 1
ATOM 3469 N N . LEU A 1 441 ? 23.218 15.453 -41.009 1.00 91.62 441 LEU A N 1
ATOM 3470 C CA . LEU A 1 441 ? 24.161 16.115 -40.106 1.00 91.62 441 LEU A CA 1
ATOM 3471 C C . LEU A 1 441 ? 25.159 15.122 -39.521 1.00 91.62 441 LEU A C 1
ATOM 3473 O O . LEU A 1 441 ? 26.345 15.412 -39.513 1.00 91.62 441 LEU A O 1
ATOM 3477 N N . PHE A 1 442 ? 24.705 13.934 -39.108 1.00 90.94 442 PHE A N 1
ATOM 3478 C CA . PHE A 1 442 ? 25.618 12.877 -38.680 1.00 90.94 442 PHE A CA 1
ATOM 3479 C C . PHE A 1 442 ? 26.597 12.504 -39.798 1.00 90.94 442 PHE A C 1
ATOM 3481 O O . PHE A 1 442 ? 27.796 12.478 -39.568 1.00 90.94 442 PHE A O 1
ATOM 3488 N N . GLY A 1 443 ? 26.113 12.291 -41.026 1.00 89.19 443 GLY A N 1
ATOM 3489 C CA . GLY A 1 443 ? 26.974 12.030 -42.178 1.00 89.19 443 GLY A CA 1
ATOM 3490 C C . GLY A 1 443 ? 27.942 13.182 -42.452 1.00 89.19 443 GLY A C 1
ATOM 3491 O O . GLY A 1 443 ? 29.123 12.944 -42.669 1.00 89.19 443 GLY A O 1
ATOM 3492 N N . LEU A 1 444 ? 27.475 14.430 -42.384 1.00 90.56 444 LEU A N 1
ATOM 3493 C CA . LEU A 1 444 ? 28.339 15.599 -42.520 1.00 90.56 444 LEU A CA 1
ATOM 3494 C C . LEU A 1 444 ? 29.453 15.579 -41.466 1.00 90.56 444 LEU A C 1
ATOM 3496 O O . LEU A 1 444 ? 30.612 15.667 -41.836 1.00 90.56 444 LEU A O 1
ATOM 3500 N N . PHE A 1 445 ? 29.132 15.402 -40.188 1.00 91.31 445 PHE A N 1
ATOM 3501 C CA . PHE A 1 445 ? 30.120 15.396 -39.102 1.00 91.31 445 PHE A CA 1
ATOM 3502 C C . PHE A 1 445 ? 31.045 14.178 -39.117 1.00 91.31 445 PHE A C 1
ATOM 3504 O O . PHE A 1 445 ? 32.179 14.260 -38.671 1.00 91.31 445 PHE A O 1
ATOM 3511 N N . HIS A 1 446 ? 30.569 13.051 -39.637 1.00 86.38 446 HIS A N 1
ATOM 3512 C CA . HIS A 1 446 ? 31.351 11.824 -39.698 1.00 86.38 446 HIS A CA 1
ATOM 3513 C C . HIS A 1 446 ? 32.344 11.823 -40.869 1.00 86.38 446 HIS A C 1
ATOM 3515 O O . HIS A 1 446 ? 33.443 11.285 -40.763 1.00 86.38 446 HIS A O 1
ATOM 3521 N N . TYR A 1 447 ? 31.958 12.421 -42.003 1.00 85.69 447 TYR A N 1
ATOM 3522 C CA . TYR A 1 447 ? 32.785 12.488 -43.215 1.00 85.69 447 TYR A CA 1
ATOM 3523 C C . TYR A 1 447 ? 33.533 13.815 -43.381 1.00 85.69 447 TYR A C 1
ATOM 3525 O O . TYR A 1 447 ? 34.392 13.928 -44.255 1.00 85.69 447 TYR A O 1
ATOM 3533 N N . THR A 1 448 ? 33.217 14.820 -42.567 1.00 81.69 448 THR A N 1
ATOM 3534 C CA . THR A 1 448 ? 33.951 16.085 -42.494 1.00 81.69 448 THR A CA 1
ATOM 3535 C C . THR A 1 448 ? 34.399 16.286 -41.057 1.00 81.69 448 THR A C 1
ATOM 3537 O O . THR A 1 448 ? 33.592 16.145 -40.151 1.00 81.69 448 THR A O 1
ATOM 3540 N N . ASP A 1 449 ? 35.653 16.664 -40.816 1.00 74.38 449 ASP A N 1
ATOM 3541 C CA . ASP A 1 449 ? 36.151 16.925 -39.453 1.00 74.38 449 ASP A CA 1
ATOM 3542 C C . ASP A 1 449 ? 35.622 18.252 -38.859 1.00 74.38 449 ASP A C 1
ATOM 3544 O O . ASP A 1 449 ? 36.266 18.887 -38.024 1.00 74.38 449 ASP A O 1
ATOM 3548 N N . PHE A 1 450 ? 34.447 18.706 -39.303 1.00 82.19 450 PHE A N 1
ATOM 3549 C CA . PHE A 1 450 ? 33.812 19.935 -38.859 1.00 82.19 450 PHE A CA 1
ATOM 3550 C C . PHE A 1 450 ? 32.713 19.637 -37.836 1.00 82.19 450 PHE A C 1
ATOM 3552 O O . PHE A 1 450 ? 31.642 19.135 -38.177 1.00 82.19 450 PHE A O 1
ATOM 3559 N N . LEU A 1 451 ? 32.957 20.024 -36.583 1.00 83.38 451 LEU A N 1
ATOM 3560 C CA . LEU A 1 451 ? 31.971 20.011 -35.506 1.00 83.38 451 LEU A CA 1
ATOM 3561 C C . LEU A 1 451 ? 31.843 21.424 -34.922 1.00 83.38 451 LEU A C 1
ATOM 3563 O O . LEU A 1 451 ? 32.831 21.959 -34.418 1.00 83.38 451 LEU A O 1
ATOM 3567 N N . PRO A 1 452 ? 30.651 22.048 -34.946 1.00 82.75 452 PRO A N 1
ATOM 3568 C CA . PRO A 1 452 ? 30.452 23.381 -34.383 1.00 82.75 452 PRO A CA 1
ATOM 3569 C C . PRO A 1 452 ? 30.286 23.313 -32.855 1.00 82.75 452 PRO A C 1
ATOM 3571 O O . PRO A 1 452 ? 29.253 23.739 -32.336 1.00 82.75 452 PRO A O 1
ATOM 3574 N N . LEU A 1 453 ? 31.275 22.738 -32.154 1.00 79.31 453 LEU A N 1
ATOM 3575 C CA . LEU A 1 453 ? 31.218 22.443 -30.718 1.00 79.31 453 LEU A CA 1
ATOM 3576 C C . LEU A 1 453 ? 30.829 23.683 -29.913 1.00 79.31 453 LEU A C 1
ATOM 3578 O O . LEU A 1 453 ? 29.718 23.704 -29.399 1.00 79.31 453 LEU A O 1
ATOM 3582 N N . GLY A 1 454 ? 31.633 24.750 -29.930 1.00 72.94 454 GLY A N 1
ATOM 3583 C CA . GLY A 1 454 ? 31.367 25.931 -29.095 1.00 72.94 454 GLY A CA 1
ATOM 3584 C C . GLY A 1 454 ? 30.032 26.640 -29.358 1.00 72.94 454 GLY A C 1
ATOM 3585 O O . GLY A 1 454 ? 29.392 27.134 -28.434 1.00 72.94 454 GLY A O 1
ATOM 3586 N N . TYR A 1 455 ? 29.531 26.650 -30.600 1.00 81.12 455 TYR A N 1
ATOM 3587 C CA . TYR A 1 455 ? 28.230 27.272 -30.881 1.00 81.12 455 TYR A CA 1
ATOM 3588 C C . TYR A 1 455 ? 27.064 26.443 -30.321 1.00 81.12 455 TYR A C 1
ATOM 3590 O O . TYR A 1 455 ? 26.128 26.995 -29.736 1.00 81.12 455 TYR A O 1
ATOM 3598 N N . VAL A 1 456 ? 27.106 25.122 -30.514 1.00 84.62 456 VAL A N 1
ATOM 3599 C CA . VAL A 1 456 ? 26.011 24.211 -30.155 1.00 84.62 456 VAL A CA 1
ATOM 3600 C C . VAL A 1 456 ? 26.033 23.863 -28.671 1.00 84.62 456 VAL A C 1
ATOM 3602 O O . VAL A 1 456 ? 24.964 23.819 -28.069 1.00 84.62 456 VAL A O 1
ATOM 3605 N N . THR A 1 457 ? 27.201 23.664 -28.059 1.00 80.50 457 THR A N 1
ATOM 3606 C CA . THR A 1 457 ? 27.297 23.497 -26.603 1.00 80.50 457 THR A CA 1
ATOM 3607 C C . THR A 1 457 ? 26.908 24.794 -25.899 1.00 80.50 457 THR A C 1
ATOM 3609 O O . THR A 1 457 ? 26.090 24.742 -24.991 1.00 80.50 457 THR A O 1
ATOM 3612 N N . GLY A 1 458 ? 27.336 25.963 -26.390 1.00 75.38 458 GLY A N 1
ATOM 3613 C CA . GLY A 1 458 ? 26.973 27.256 -25.797 1.00 75.38 458 GLY A CA 1
ATOM 3614 C C . GLY A 1 458 ? 25.475 27.584 -25.821 1.00 75.38 458 GLY A C 1
ATOM 3615 O O . GLY A 1 458 ? 24.924 28.048 -24.828 1.00 75.38 458 GLY A O 1
ATOM 3616 N N . HIS A 1 459 ? 24.778 27.321 -26.931 1.00 81.50 459 HIS A N 1
ATOM 3617 C CA . HIS A 1 459 ? 23.356 27.686 -27.061 1.00 81.50 459 HIS A CA 1
ATOM 3618 C C . HIS A 1 459 ? 22.393 26.539 -26.740 1.00 81.50 459 HIS A C 1
ATOM 3620 O O . HIS A 1 459 ? 21.224 26.782 -26.428 1.00 81.50 459 HIS A O 1
ATOM 3626 N N . TRP A 1 460 ? 22.855 25.289 -26.850 1.00 82.56 460 TRP A N 1
ATOM 3627 C CA . TRP A 1 460 ? 22.027 24.084 -26.788 1.00 82.56 460 TRP A CA 1
ATOM 3628 C C . TRP A 1 460 ? 22.641 22.967 -25.920 1.00 82.56 460 TRP A C 1
ATOM 3630 O O . TRP A 1 460 ? 22.333 21.797 -26.154 1.00 82.56 460 TRP A O 1
ATOM 3640 N N . ALA A 1 461 ? 23.434 23.305 -24.890 1.00 75.75 461 ALA A N 1
ATOM 3641 C CA . ALA A 1 461 ? 24.064 22.366 -23.941 1.00 75.75 461 ALA A CA 1
ATOM 3642 C C . ALA A 1 461 ? 23.127 21.244 -23.465 1.00 75.75 461 ALA A C 1
ATOM 3644 O O . ALA A 1 461 ? 23.444 20.059 -23.582 1.00 75.75 461 ALA A O 1
ATOM 3645 N N . GLY A 1 462 ? 21.924 21.604 -23.000 1.00 74.25 462 GLY A N 1
ATOM 3646 C CA . GLY A 1 462 ? 20.945 20.629 -22.510 1.00 74.25 462 GLY A CA 1
ATOM 3647 C C . GLY A 1 462 ? 20.526 19.610 -23.574 1.00 74.25 462 GLY A C 1
ATOM 3648 O O . GLY A 1 462 ? 20.375 18.427 -23.274 1.00 74.25 462 GLY A O 1
ATOM 3649 N N . TYR A 1 463 ? 20.414 20.030 -24.840 1.00 84.06 463 TYR A N 1
ATOM 3650 C CA . TYR A 1 463 ? 20.123 19.099 -25.927 1.00 84.06 463 TYR A CA 1
ATOM 3651 C C . TYR A 1 463 ? 21.337 18.245 -26.303 1.00 84.06 463 TYR A C 1
ATOM 3653 O O . TYR A 1 463 ? 21.187 17.085 -26.675 1.00 84.06 463 TYR A O 1
ATOM 3661 N N . VAL A 1 464 ? 22.548 18.781 -26.200 1.00 83.56 464 VAL A N 1
ATOM 3662 C CA . VAL A 1 464 ? 23.764 17.996 -26.429 1.00 83.56 464 VAL A CA 1
ATOM 3663 C C . VAL A 1 464 ? 23.863 16.860 -25.409 1.00 83.56 464 VAL A C 1
ATOM 3665 O O . VAL A 1 464 ? 24.055 15.712 -25.809 1.00 83.56 464 VAL A O 1
ATOM 3668 N N . ARG A 1 465 ? 23.615 17.136 -24.122 1.00 82.25 465 ARG A N 1
ATOM 3669 C CA . ARG A 1 465 ? 23.624 16.119 -23.056 1.00 82.25 465 ARG A CA 1
ATOM 3670 C C . ARG A 1 465 ? 22.605 15.007 -23.296 1.00 82.25 465 ARG A C 1
ATOM 3672 O O . ARG A 1 465 ? 22.946 13.824 -23.235 1.00 82.25 465 ARG A O 1
ATOM 3679 N N . ASP A 1 466 ? 21.368 15.375 -23.618 1.00 82.38 466 ASP A N 1
ATOM 3680 C CA . ASP A 1 466 ? 20.325 14.403 -23.956 1.00 82.38 466 ASP A CA 1
ATOM 3681 C C . ASP A 1 466 ? 20.730 13.532 -25.162 1.00 82.38 466 ASP A C 1
ATOM 3683 O O . ASP A 1 466 ? 20.453 12.327 -25.202 1.00 82.38 466 ASP A O 1
ATOM 3687 N N . GLY A 1 467 ? 21.404 14.140 -26.144 1.00 84.38 467 GLY A N 1
ATOM 3688 C CA . GLY A 1 467 ? 21.967 13.469 -27.311 1.00 84.38 467 GLY A CA 1
ATOM 3689 C C . GLY A 1 467 ? 23.057 12.457 -26.948 1.00 84.38 467 GLY A C 1
ATOM 3690 O O . GLY A 1 467 ? 22.996 11.320 -27.422 1.00 84.38 467 GLY A O 1
ATOM 3691 N N . VAL A 1 468 ? 23.994 12.830 -26.068 1.00 86.81 468 VAL A N 1
ATOM 3692 C CA . VAL A 1 468 ? 25.053 11.945 -25.542 1.00 86.81 468 VAL A CA 1
ATOM 3693 C C . VAL A 1 468 ? 24.432 10.748 -24.824 1.00 86.81 468 VAL A C 1
ATOM 3695 O O . VAL A 1 468 ? 24.701 9.600 -25.181 1.00 86.81 468 VAL A O 1
ATOM 3698 N N . GLY A 1 469 ? 23.511 10.997 -23.888 1.00 83.25 469 GLY A N 1
ATOM 3699 C CA . GLY A 1 469 ? 22.859 9.931 -23.126 1.00 83.25 469 GLY A CA 1
ATOM 3700 C C . GLY A 1 469 ? 22.007 8.999 -23.985 1.00 83.25 469 GLY A C 1
ATOM 3701 O O . GLY A 1 469 ? 21.877 7.810 -23.685 1.00 83.25 469 GLY A O 1
ATOM 3702 N N . MET A 1 470 ? 21.435 9.500 -25.080 1.00 87.25 470 MET A N 1
ATOM 3703 C CA . MET A 1 470 ? 20.747 8.673 -26.068 1.00 87.25 470 MET A CA 1
ATOM 3704 C C . MET A 1 470 ? 21.729 7.806 -26.869 1.00 87.25 470 MET A C 1
ATOM 3706 O O . MET A 1 470 ? 21.478 6.606 -27.021 1.00 87.25 470 MET A O 1
ATOM 3710 N N . ALA A 1 471 ? 22.835 8.384 -27.345 1.00 85.69 471 ALA A N 1
ATOM 3711 C CA . ALA A 1 471 ? 23.826 7.709 -28.178 1.00 85.69 471 ALA A CA 1
ATOM 3712 C C . ALA A 1 471 ? 24.562 6.595 -27.417 1.00 85.69 471 ALA A C 1
ATOM 3714 O O . ALA A 1 471 ? 24.554 5.454 -27.880 1.00 85.69 471 ALA A O 1
ATOM 3715 N N . GLU A 1 472 ? 25.080 6.865 -26.213 1.00 83.31 472 GLU A N 1
ATOM 3716 C CA . GLU A 1 472 ? 25.731 5.847 -25.368 1.00 83.31 472 GLU A CA 1
ATOM 3717 C C . GLU A 1 472 ? 24.776 4.688 -25.066 1.00 83.31 472 GLU A C 1
ATOM 3719 O O . GLU A 1 472 ? 25.092 3.509 -25.237 1.00 83.31 472 GLU A O 1
ATOM 3724 N N . ARG A 1 473 ? 23.532 5.014 -24.702 1.00 82.12 473 ARG A N 1
ATOM 3725 C CA . ARG A 1 473 ? 22.495 4.020 -24.423 1.00 82.12 473 ARG A CA 1
ATOM 3726 C C . ARG A 1 473 ? 22.206 3.127 -25.625 1.00 82.12 473 ARG A C 1
ATOM 3728 O O . ARG A 1 473 ? 21.932 1.934 -25.449 1.00 82.12 473 ARG A O 1
ATOM 3735 N N . TYR A 1 474 ? 22.194 3.708 -26.821 1.00 80.25 474 TYR A N 1
ATOM 3736 C CA . TYR A 1 474 ? 21.906 2.999 -28.058 1.00 80.25 474 TYR A CA 1
ATOM 3737 C C . TYR A 1 474 ? 23.100 2.145 -28.510 1.00 80.25 474 TYR A C 1
ATOM 3739 O O . TYR A 1 474 ? 22.906 0.964 -28.808 1.00 80.25 474 TYR A O 1
ATOM 3747 N N . PHE A 1 475 ? 24.322 2.685 -28.483 1.00 88.25 475 PHE A N 1
ATOM 3748 C CA . PHE A 1 475 ? 25.539 1.985 -28.900 1.00 88.25 475 PHE A CA 1
ATOM 3749 C C . PHE A 1 475 ? 25.910 0.844 -27.953 1.00 88.25 475 PHE A C 1
ATOM 3751 O O . PHE A 1 475 ? 26.051 -0.284 -28.426 1.00 88.25 475 PHE A O 1
ATOM 3758 N N . SER A 1 476 ? 25.900 1.063 -26.633 1.00 81.56 476 SER A N 1
ATOM 3759 C CA . SER A 1 476 ? 26.136 0.004 -25.637 1.00 81.56 476 SER A CA 1
ATOM 3760 C C . SER A 1 476 ? 25.084 -1.103 -25.681 1.00 81.56 476 SER A C 1
ATOM 3762 O O . SER A 1 476 ? 25.374 -2.260 -25.397 1.00 81.56 476 SER A O 1
ATOM 3764 N N . ARG A 1 477 ? 23.832 -0.789 -26.054 1.00 80.94 477 ARG A N 1
ATOM 3765 C CA . ARG A 1 477 ? 22.779 -1.811 -26.211 1.00 80.94 477 ARG A CA 1
ATOM 3766 C C . ARG A 1 477 ? 22.973 -2.662 -27.467 1.00 80.94 477 ARG A C 1
ATOM 3768 O O . ARG A 1 477 ? 22.517 -3.803 -27.499 1.00 80.94 477 ARG A O 1
ATOM 3775 N N . LYS A 1 478 ? 23.541 -2.085 -28.526 1.00 80.94 478 LYS A N 1
ATOM 3776 C CA . LYS A 1 478 ? 23.690 -2.734 -29.835 1.00 80.94 478 LYS A CA 1
ATOM 3777 C C . LYS A 1 478 ? 25.083 -3.314 -30.076 1.00 80.94 478 LYS A C 1
ATOM 3779 O O . LYS A 1 478 ? 25.239 -4.023 -31.066 1.00 80.94 478 LYS A O 1
ATOM 3784 N N . GLY A 1 479 ? 26.051 -3.043 -29.202 1.00 80.38 479 GLY A N 1
ATOM 3785 C CA . GLY A 1 479 ? 27.445 -3.432 -29.414 1.00 80.38 479 GLY A CA 1
ATOM 3786 C C . GLY A 1 479 ? 28.090 -2.685 -30.583 1.00 80.38 479 GLY A C 1
ATOM 3787 O O . GLY A 1 479 ? 28.955 -3.228 -31.262 1.00 80.38 479 GLY A O 1
ATOM 3788 N N . TRP A 1 480 ? 27.597 -1.488 -30.916 1.00 80.19 480 TRP A N 1
ATOM 3789 C CA . TRP A 1 480 ? 28.081 -0.722 -32.070 1.00 80.19 480 TRP A CA 1
ATOM 3790 C C . TRP A 1 480 ? 29.283 0.131 -31.680 1.00 80.19 480 TRP A C 1
ATOM 3792 O O . TRP A 1 480 ? 29.369 0.580 -30.543 1.00 80.19 480 TRP A O 1
ATOM 3802 N N . PHE A 1 481 ? 30.200 0.355 -32.625 1.00 79.81 481 PHE A N 1
ATOM 3803 C CA . PHE A 1 481 ? 31.381 1.211 -32.438 1.00 79.81 481 PHE A CA 1
ATOM 3804 C C . PHE A 1 481 ? 32.282 0.811 -31.248 1.00 79.81 481 PHE A C 1
ATOM 3806 O O . PHE A 1 481 ? 32.968 1.651 -30.679 1.00 79.81 481 PHE A O 1
ATOM 3813 N N . GLY A 1 482 ? 32.282 -0.474 -30.863 1.00 78.75 482 GLY A N 1
ATOM 3814 C CA . GLY A 1 482 ? 33.102 -0.992 -29.760 1.00 78.75 482 GLY A CA 1
ATOM 3815 C C . GLY A 1 482 ? 32.562 -0.697 -28.355 1.00 78.75 482 GLY A C 1
ATOM 3816 O O . GLY A 1 482 ? 33.323 -0.782 -27.394 1.00 78.75 482 GLY A O 1
ATOM 3817 N N . PHE A 1 483 ? 31.282 -0.328 -28.222 1.00 84.69 483 PHE A N 1
ATOM 3818 C CA . PHE A 1 483 ? 30.634 -0.101 -26.926 1.00 84.69 483 PHE A CA 1
ATOM 3819 C C . PHE A 1 483 ? 30.104 -1.393 -26.300 1.00 84.69 483 PHE A C 1
ATOM 3821 O O . PHE A 1 483 ? 29.368 -2.148 -26.935 1.00 84.69 483 PHE A O 1
ATOM 3828 N N . GLU A 1 484 ? 30.389 -1.581 -25.016 1.00 82.62 484 GLU A N 1
ATOM 3829 C CA . GLU A 1 484 ? 29.869 -2.658 -24.180 1.00 82.62 484 GLU A CA 1
ATOM 3830 C C . GLU A 1 484 ? 28.871 -2.122 -23.142 1.00 82.62 484 GLU A C 1
ATOM 3832 O O . GLU A 1 484 ? 28.663 -0.913 -22.992 1.00 82.62 484 GLU A O 1
ATOM 3837 N N . ALA A 1 485 ? 28.223 -3.029 -22.404 1.00 73.06 485 ALA A N 1
ATOM 3838 C CA . ALA A 1 485 ? 27.274 -2.657 -21.355 1.00 73.06 485 ALA A CA 1
ATOM 3839 C C . ALA A 1 485 ? 27.919 -1.816 -20.234 1.00 73.06 485 ALA A C 1
ATOM 3841 O O . ALA A 1 485 ? 27.221 -1.000 -19.634 1.00 73.06 485 ALA A O 1
ATOM 3842 N N . GLY A 1 486 ? 29.225 -1.992 -19.991 1.00 73.12 486 GLY A N 1
ATOM 3843 C CA . GLY A 1 486 ? 29.997 -1.254 -18.986 1.00 73.12 486 GLY A CA 1
ATOM 3844 C C . GLY A 1 486 ? 30.371 0.178 -19.380 1.00 73.12 486 GLY A C 1
ATOM 3845 O O . GLY A 1 486 ? 30.636 0.983 -18.500 1.00 73.12 486 GLY A O 1
ATOM 3846 N N . ASP A 1 487 ? 30.330 0.526 -20.670 1.00 74.50 487 ASP A N 1
ATOM 3847 C CA . ASP A 1 487 ? 30.623 1.889 -21.157 1.00 74.50 487 ASP A CA 1
ATOM 3848 C C . ASP A 1 487 ? 29.406 2.825 -21.088 1.00 74.50 487 ASP A C 1
ATOM 3850 O O . ASP A 1 487 ? 29.427 3.961 -21.563 1.00 74.50 487 ASP A O 1
ATOM 3854 N N . ARG A 1 488 ? 28.278 2.318 -20.588 1.00 77.62 488 ARG A N 1
ATOM 3855 C CA . ARG A 1 488 ? 27.005 3.021 -20.637 1.00 77.62 488 ARG A CA 1
ATOM 3856 C C . ARG A 1 488 ? 26.978 4.105 -19.565 1.00 77.62 488 ARG A C 1
ATOM 3858 O O . ARG A 1 488 ? 26.961 3.801 -18.378 1.00 77.62 488 ARG A O 1
ATOM 3865 N N . GLY A 1 489 ? 26.853 5.353 -20.001 1.00 75.81 489 GLY A N 1
ATOM 3866 C CA . GLY A 1 489 ? 26.756 6.498 -19.105 1.00 75.81 489 GLY A CA 1
ATOM 3867 C C . GLY A 1 489 ? 28.105 7.007 -18.601 1.00 75.81 489 GLY A C 1
ATOM 3868 O O . GLY A 1 489 ? 28.135 7.761 -17.630 1.00 75.81 489 GLY A O 1
ATOM 3869 N N . THR A 1 490 ? 29.211 6.602 -19.233 1.00 80.38 490 THR A N 1
ATOM 3870 C CA . THR A 1 490 ? 30.557 7.086 -18.907 1.00 80.38 490 THR A CA 1
ATOM 3871 C C . THR A 1 490 ? 30.672 8.579 -19.206 1.00 80.38 490 THR A C 1
ATOM 3873 O O . THR A 1 490 ? 31.030 9.355 -18.322 1.00 80.38 490 THR A O 1
ATOM 3876 N N . MET A 1 491 ? 30.283 9.007 -20.410 1.00 77.94 491 MET A N 1
ATOM 3877 C CA . MET A 1 491 ? 30.329 10.410 -20.816 1.00 77.94 491 MET A CA 1
ATOM 3878 C C . MET A 1 491 ? 29.226 11.228 -20.138 1.00 77.94 491 MET A C 1
ATOM 3880 O O . MET A 1 491 ? 29.498 12.331 -19.667 1.00 77.94 491 MET A O 1
ATOM 3884 N N . THR A 1 492 ? 28.000 10.694 -20.009 1.00 80.75 492 THR A N 1
ATOM 3885 C CA . THR A 1 492 ? 26.952 11.397 -19.242 1.00 80.75 492 THR A CA 1
ATOM 3886 C C . THR A 1 492 ? 27.323 11.560 -17.774 1.00 80.75 492 THR A C 1
ATOM 3888 O O . THR A 1 492 ? 27.090 12.618 -17.211 1.00 80.75 492 THR A O 1
ATOM 3891 N N . GLY A 1 493 ? 27.945 10.553 -17.157 1.00 75.62 493 GLY A N 1
ATOM 3892 C CA . GLY A 1 493 ? 28.354 10.609 -15.756 1.00 75.62 493 GLY A CA 1
ATOM 3893 C C . GLY A 1 493 ? 29.528 11.554 -15.486 1.00 75.62 493 GLY A C 1
ATOM 3894 O O . GLY A 1 493 ? 29.699 11.985 -14.349 1.00 75.62 493 GLY A O 1
ATOM 3895 N N . GLU A 1 494 ? 30.355 11.877 -16.483 1.00 76.19 494 GLU A N 1
ATOM 3896 C CA . GLU A 1 494 ? 31.393 12.915 -16.366 1.00 76.19 494 GLU A CA 1
ATOM 3897 C C . GLU A 1 494 ? 30.801 14.316 -16.605 1.00 76.19 494 GLU A C 1
ATOM 3899 O O . GLU A 1 494 ? 31.126 15.238 -15.861 1.00 76.19 494 GLU A O 1
ATOM 3904 N N . LEU A 1 495 ? 29.842 14.450 -17.533 1.00 72.00 495 LEU A N 1
ATOM 3905 C CA . LEU A 1 495 ? 29.057 15.679 -17.732 1.00 72.00 495 LEU A CA 1
ATOM 3906 C C . LEU A 1 495 ? 28.240 16.054 -16.481 1.00 72.00 495 LEU A C 1
ATOM 3908 O O . LEU A 1 495 ? 28.276 17.200 -16.043 1.00 72.00 495 LEU A O 1
ATOM 3912 N N . ASP A 1 496 ? 27.571 15.084 -15.853 1.00 71.19 496 ASP A N 1
ATOM 3913 C CA . ASP A 1 496 ? 26.757 15.315 -14.651 1.00 71.19 496 ASP A CA 1
ATOM 3914 C C . ASP A 1 496 ? 27.621 15.611 -13.404 1.00 71.19 496 ASP A C 1
ATOM 3916 O O . ASP A 1 496 ? 27.201 16.341 -12.505 1.00 71.19 496 ASP A O 1
ATOM 3920 N N . ARG A 1 497 ? 28.857 15.086 -13.337 1.00 70.12 497 ARG A N 1
ATOM 3921 C CA . ARG A 1 497 ? 29.824 15.424 -12.270 1.00 70.12 497 ARG A CA 1
ATOM 3922 C C . ARG A 1 497 ? 30.400 16.829 -12.419 1.00 70.12 497 ARG A C 1
ATOM 3924 O O . ARG A 1 497 ? 30.724 17.441 -11.405 1.00 70.12 497 ARG A O 1
ATOM 3931 N N . SER A 1 498 ? 30.524 17.320 -13.651 1.00 61.22 498 SER A N 1
ATOM 3932 C CA . SER A 1 498 ? 30.965 18.689 -13.925 1.00 61.22 498 SER A CA 1
ATOM 3933 C C . SER A 1 498 ? 29.928 19.715 -13.449 1.00 61.22 498 SER A C 1
ATOM 3935 O O . SER A 1 498 ? 30.304 20.695 -12.819 1.00 61.22 498 SER A O 1
ATOM 3937 N N . GLU A 1 499 ? 28.624 19.448 -13.622 1.00 53.12 499 GLU A N 1
ATOM 3938 C CA . GLU A 1 499 ? 27.548 20.315 -13.097 1.00 53.12 499 GLU A CA 1
ATOM 3939 C C . GLU A 1 499 ? 27.480 20.323 -11.555 1.00 53.12 499 GLU A C 1
ATOM 3941 O O . GLU A 1 499 ? 27.162 21.345 -10.947 1.00 53.12 499 GLU A O 1
ATOM 3946 N N . GLY A 1 500 ? 27.800 19.200 -10.898 1.00 48.53 500 GLY A N 1
ATOM 3947 C CA . GLY A 1 500 ? 27.726 19.069 -9.436 1.00 48.53 500 GLY A CA 1
ATOM 3948 C C . GLY A 1 500 ? 28.729 19.925 -8.649 1.00 48.53 500 GLY A C 1
ATOM 3949 O O . GLY A 1 500 ? 28.508 20.171 -7.463 1.00 48.53 500 GLY A O 1
ATOM 3950 N N . SER A 1 501 ? 29.804 20.398 -9.289 1.00 43.00 501 SER A N 1
ATOM 3951 C CA . SER A 1 501 ? 30.835 21.245 -8.667 1.00 43.00 501 SER A CA 1
ATOM 3952 C C . SER A 1 501 ? 30.624 22.755 -8.872 1.00 43.00 501 SER A C 1
ATOM 3954 O O . SER A 1 501 ? 31.355 23.540 -8.274 1.00 43.00 501 SER A O 1
ATOM 3956 N N . GLU A 1 502 ? 29.636 23.190 -9.665 1.00 45.69 502 GLU A N 1
ATOM 3957 C CA . GLU A 1 502 ? 29.529 24.582 -10.154 1.00 45.69 502 GLU A CA 1
ATOM 3958 C C . GLU A 1 502 ? 28.185 25.272 -9.851 1.00 45.69 502 GLU A C 1
ATOM 3960 O O . GLU A 1 502 ? 27.829 26.263 -10.487 1.00 45.69 502 GLU A O 1
ATOM 3965 N N . ALA A 1 503 ? 27.440 24.838 -8.828 1.00 43.03 503 ALA A N 1
ATOM 3966 C CA . ALA A 1 503 ? 26.151 25.442 -8.439 1.00 43.03 503 ALA A CA 1
ATOM 3967 C C . ALA A 1 503 ? 26.227 26.901 -7.899 1.00 43.03 503 ALA A C 1
ATOM 3969 O O . ALA A 1 503 ? 25.285 27.388 -7.273 1.00 43.03 503 ALA A O 1
ATOM 3970 N N . THR A 1 504 ? 27.328 27.616 -8.149 1.00 43.56 504 THR A N 1
ATOM 3971 C CA . THR A 1 504 ? 27.515 29.054 -7.888 1.00 43.56 504 THR A CA 1
ATOM 3972 C C . THR A 1 504 ? 27.930 29.865 -9.132 1.00 43.56 504 THR A C 1
ATOM 3974 O O . THR A 1 504 ? 28.143 31.069 -9.000 1.00 43.56 504 THR A O 1
ATOM 3977 N N . GLY A 1 505 ? 28.063 29.246 -10.315 1.00 40.88 505 GLY A N 1
ATOM 3978 C CA . GLY A 1 505 ? 28.549 29.874 -11.558 1.00 40.88 505 GLY A CA 1
ATOM 3979 C C . GLY A 1 505 ? 27.451 30.307 -12.540 1.00 40.88 505 GLY A C 1
ATOM 3980 O O . GLY A 1 505 ? 26.304 29.867 -12.463 1.00 40.88 505 GLY A O 1
ATOM 3981 N N . SER A 1 506 ? 27.798 31.207 -13.460 1.00 46.12 506 SER A N 1
ATOM 3982 C CA . SER A 1 506 ? 26.899 31.771 -14.473 1.00 46.12 506 SER A CA 1
ATOM 3983 C C . SER A 1 506 ? 26.653 30.794 -15.639 1.00 46.12 506 SER A C 1
ATOM 3985 O O . SER A 1 506 ? 27.389 29.831 -15.823 1.00 46.12 506 SER A O 1
ATOM 3987 N N . THR A 1 507 ? 25.634 31.034 -16.477 1.00 50.81 507 THR A N 1
ATOM 3988 C CA . THR A 1 507 ? 25.345 30.205 -17.673 1.00 50.81 507 THR A CA 1
ATOM 3989 C C . THR A 1 507 ? 26.492 30.132 -18.688 1.00 50.81 507 THR A C 1
ATOM 3991 O O . THR A 1 507 ? 26.461 29.267 -19.559 1.00 50.81 507 THR A O 1
ATOM 3994 N N . GLU A 1 508 ? 27.472 31.034 -18.604 1.00 51.22 508 GLU A N 1
ATOM 3995 C CA . GLU A 1 508 ? 28.654 31.050 -19.473 1.00 51.22 508 GLU A CA 1
ATOM 3996 C C . GLU A 1 508 ? 29.697 30.009 -19.025 1.00 51.22 508 GLU A C 1
ATOM 3998 O O . GLU A 1 508 ? 30.291 29.348 -19.874 1.00 51.22 508 GLU A O 1
ATOM 4003 N N . ASP A 1 509 ? 29.822 29.764 -17.716 1.00 52.88 509 ASP A N 1
ATOM 4004 C CA . ASP A 1 509 ? 30.818 28.848 -17.136 1.00 52.88 509 ASP A CA 1
ATOM 4005 C C . ASP A 1 509 ? 30.468 27.365 -17.408 1.00 52.88 509 ASP A C 1
ATOM 4007 O O . ASP A 1 509 ? 31.326 26.559 -17.766 1.00 52.88 509 ASP A O 1
ATOM 4011 N N . ALA A 1 510 ? 29.176 27.012 -17.357 1.00 53.12 510 ALA A N 1
ATOM 4012 C CA . ALA A 1 510 ? 28.690 25.652 -17.643 1.00 53.12 510 ALA A CA 1
ATOM 4013 C C . ALA A 1 510 ? 28.805 25.255 -19.133 1.00 53.12 510 ALA A C 1
ATOM 4015 O O . ALA A 1 510 ? 28.886 24.071 -19.485 1.00 53.12 510 ALA A O 1
ATOM 4016 N N . ALA A 1 511 ? 28.777 26.244 -20.031 1.00 54.88 511 ALA A N 1
ATOM 4017 C CA . ALA A 1 511 ? 28.958 26.034 -21.464 1.00 54.88 511 ALA A CA 1
ATOM 4018 C C . ALA A 1 511 ? 30.427 25.758 -21.816 1.00 54.88 511 ALA A C 1
ATOM 4020 O O . ALA A 1 511 ? 30.687 24.885 -22.650 1.00 54.88 511 ALA A O 1
ATOM 4021 N N . ASP A 1 512 ? 31.349 26.466 -21.158 1.00 59.78 512 ASP A N 1
ATOM 4022 C CA . ASP A 1 512 ? 32.800 26.323 -21.318 1.00 59.78 512 ASP A CA 1
ATOM 4023 C C . ASP A 1 512 ? 33.269 24.945 -20.813 1.00 59.78 512 ASP A C 1
ATOM 4025 O O . ASP A 1 512 ? 33.918 24.192 -21.541 1.00 59.78 512 ASP A O 1
ATOM 4029 N N . SER A 1 513 ? 32.791 24.518 -19.636 1.00 66.88 513 SER A N 1
ATOM 4030 C CA . SER A 1 513 ? 33.109 23.194 -19.075 1.00 66.88 513 SER A CA 1
ATOM 4031 C C . SER A 1 513 ? 32.552 22.030 -19.911 1.00 66.88 513 SER A C 1
ATOM 4033 O O . SER A 1 513 ? 33.233 21.025 -20.140 1.00 66.88 513 SER A O 1
ATOM 4035 N N . THR A 1 514 ? 31.338 22.170 -20.458 1.00 68.38 514 THR A N 1
ATOM 4036 C CA . THR A 1 514 ? 30.755 21.178 -21.380 1.00 68.38 514 THR A CA 1
ATOM 4037 C C . THR A 1 514 ? 31.537 21.101 -22.694 1.00 68.38 514 THR A C 1
ATOM 4039 O O . THR A 1 514 ? 31.724 20.008 -23.237 1.00 68.38 514 THR A O 1
ATOM 4042 N N . GLN A 1 515 ? 31.994 22.242 -23.215 1.00 75.94 515 GLN A N 1
ATOM 4043 C CA . GLN A 1 515 ? 32.779 22.311 -24.445 1.00 75.94 515 GLN A CA 1
ATOM 4044 C C . GLN A 1 515 ? 34.131 21.600 -24.291 1.00 75.94 515 GLN A C 1
ATOM 4046 O O . GLN A 1 515 ? 34.446 20.732 -25.110 1.00 75.94 515 GLN A O 1
ATOM 4051 N N . ASP A 1 516 ? 34.876 21.888 -23.223 1.00 76.81 516 ASP A N 1
ATOM 4052 C CA . ASP A 1 516 ? 36.181 21.276 -22.942 1.00 76.81 516 ASP A CA 1
ATOM 4053 C C . ASP A 1 516 ? 36.094 19.748 -22.812 1.00 76.81 516 ASP A C 1
ATOM 4055 O O . ASP A 1 516 ? 36.925 18.997 -23.345 1.00 76.81 516 ASP A O 1
ATOM 4059 N N . LEU A 1 517 ? 35.040 19.257 -22.153 1.00 78.31 517 LEU A N 1
ATOM 4060 C CA . LEU A 1 517 ? 34.768 17.825 -22.051 1.00 78.31 517 LEU A CA 1
ATOM 4061 C C . LEU A 1 517 ? 34.470 17.214 -23.425 1.00 78.31 517 LEU A C 1
ATOM 4063 O O . LEU A 1 517 ? 35.016 16.160 -23.759 1.00 78.31 517 LEU A O 1
ATOM 4067 N N . MET A 1 518 ? 33.650 17.866 -24.254 1.00 79.19 518 MET A N 1
ATOM 4068 C CA . MET A 1 518 ? 33.354 17.373 -25.602 1.00 79.19 518 MET A CA 1
ATOM 4069 C C . MET A 1 518 ? 34.597 17.326 -26.497 1.00 79.19 518 MET A C 1
ATOM 4071 O O . MET A 1 518 ? 34.777 16.346 -27.221 1.00 79.19 518 MET A O 1
ATOM 4075 N N . GLU A 1 519 ? 35.479 18.324 -26.425 1.00 81.75 519 GLU A N 1
ATOM 4076 C CA . GLU A 1 519 ? 36.738 18.350 -27.182 1.00 81.75 519 GLU A CA 1
ATOM 4077 C C . GLU A 1 519 ? 37.695 17.228 -26.759 1.00 81.75 519 GLU A C 1
ATOM 4079 O O . GLU A 1 519 ? 38.390 16.635 -27.593 1.00 81.75 519 GLU A O 1
ATOM 4084 N N . ARG A 1 520 ? 37.717 16.885 -25.466 1.00 83.38 520 ARG A N 1
ATOM 4085 C CA . ARG A 1 520 ? 38.488 15.746 -24.953 1.00 83.38 520 ARG A CA 1
ATOM 4086 C C . ARG A 1 520 ? 37.943 14.418 -25.478 1.00 83.38 520 ARG A C 1
ATOM 4088 O O . ARG A 1 520 ? 38.724 13.587 -25.938 1.00 83.38 520 ARG A O 1
ATOM 4095 N N . TRP A 1 521 ? 36.626 14.234 -25.465 1.00 82.38 521 TRP A N 1
ATOM 4096 C CA . TRP A 1 521 ? 35.979 13.009 -25.945 1.00 82.38 521 TRP A CA 1
ATOM 4097 C C . TRP A 1 521 ? 35.982 12.868 -27.470 1.00 82.38 521 TRP A C 1
ATOM 4099 O O . TRP A 1 521 ? 35.991 11.751 -27.981 1.00 82.38 521 TRP A O 1
ATOM 4109 N N . GLN A 1 522 ? 36.066 13.976 -28.208 1.00 82.19 522 GLN A N 1
ATOM 4110 C CA . GLN A 1 522 ? 36.249 13.957 -29.660 1.00 82.19 522 GLN A CA 1
ATOM 4111 C C . GLN A 1 522 ? 37.601 13.342 -30.073 1.00 82.19 522 GLN A C 1
ATOM 4113 O O . GLN A 1 522 ? 37.711 12.775 -31.161 1.00 82.19 522 GLN A O 1
ATOM 4118 N N . LYS A 1 523 ? 38.632 13.434 -29.219 1.00 80.94 523 LYS A N 1
ATOM 4119 C CA . LYS A 1 523 ? 39.966 12.858 -29.480 1.00 80.94 523 LYS A CA 1
ATOM 4120 C C . LYS A 1 523 ? 40.004 11.339 -29.306 1.00 80.94 523 LYS A C 1
ATOM 4122 O O . LYS A 1 523 ? 40.915 10.697 -29.826 1.00 80.94 523 LYS A O 1
ATOM 4127 N N . ASP A 1 524 ? 39.032 10.764 -28.601 1.00 82.56 524 ASP A N 1
ATOM 4128 C CA . ASP A 1 524 ? 38.899 9.319 -28.458 1.00 82.56 524 ASP A CA 1
ATOM 4129 C C . ASP A 1 524 ? 38.098 8.749 -29.640 1.00 82.56 524 ASP A C 1
ATOM 4131 O O . ASP A 1 524 ? 36.937 9.098 -29.856 1.00 82.56 524 ASP A O 1
ATOM 4135 N N . ALA A 1 525 ? 38.707 7.839 -30.406 1.00 76.38 525 ALA A N 1
ATOM 4136 C CA . ALA A 1 525 ? 38.085 7.226 -31.580 1.00 76.38 525 ALA A CA 1
ATOM 4137 C C . ALA A 1 525 ? 36.765 6.497 -31.261 1.00 76.38 525 ALA A C 1
ATOM 4139 O O . ALA A 1 525 ? 35.887 6.418 -32.122 1.00 76.38 525 ALA A O 1
ATOM 4140 N N . LYS A 1 526 ? 36.608 5.992 -30.030 1.00 80.94 526 LYS A N 1
ATOM 4141 C CA . LYS A 1 526 ? 35.386 5.335 -29.559 1.00 80.94 526 LYS A CA 1
ATOM 4142 C C . LYS A 1 526 ? 34.276 6.355 -29.296 1.00 80.94 526 LYS A C 1
ATOM 4144 O O . LYS A 1 526 ? 33.142 6.154 -29.723 1.00 80.94 526 LYS A O 1
ATOM 4149 N N . TYR A 1 527 ? 34.595 7.475 -28.649 1.00 85.44 527 TYR A N 1
ATOM 4150 C CA . TYR A 1 527 ? 33.602 8.471 -28.227 1.00 85.44 527 TYR A CA 1
ATOM 4151 C C . TYR A 1 527 ? 33.362 9.590 -29.251 1.00 85.44 527 TYR A C 1
ATOM 4153 O O . TYR A 1 527 ? 32.323 10.249 -29.187 1.00 85.44 527 TYR A O 1
ATOM 4161 N N . LYS A 1 528 ? 34.215 9.735 -30.274 1.00 87.56 528 LYS A N 1
ATOM 4162 C CA . LYS A 1 528 ? 34.001 10.649 -31.412 1.00 87.56 528 LYS A CA 1
ATOM 4163 C C . LYS A 1 528 ? 32.608 10.479 -32.033 1.00 87.56 528 LYS A C 1
ATOM 4165 O O . LYS A 1 528 ? 31.885 11.454 -32.218 1.00 87.56 528 LYS A O 1
ATOM 4170 N N . VAL A 1 529 ? 32.180 9.236 -32.261 1.00 87.19 529 VAL A N 1
ATOM 4171 C CA . VAL A 1 529 ? 30.868 8.929 -32.864 1.00 87.19 529 VAL A CA 1
ATOM 4172 C C . VAL A 1 529 ? 29.703 9.326 -31.942 1.00 87.19 529 VAL A C 1
ATOM 4174 O O . VAL A 1 529 ? 28.629 9.705 -32.413 1.00 87.19 529 VAL A O 1
ATOM 4177 N N . VAL A 1 530 ? 29.903 9.287 -30.619 1.00 88.56 530 VAL A N 1
ATOM 4178 C CA . VAL A 1 530 ? 28.909 9.743 -29.630 1.00 88.56 530 VAL A CA 1
ATOM 4179 C C . VAL A 1 530 ? 28.743 11.257 -29.706 1.00 88.56 530 VAL A C 1
ATOM 4181 O O . VAL A 1 530 ? 27.610 11.736 -29.767 1.00 88.56 530 VAL A O 1
ATOM 4184 N N . VAL A 1 531 ? 29.853 11.998 -29.775 1.00 89.25 531 VAL A N 1
ATOM 4185 C CA . VAL A 1 531 ? 29.860 13.461 -29.938 1.00 89.25 531 VAL A CA 1
ATOM 4186 C C . VAL A 1 531 ? 29.139 13.857 -31.233 1.00 89.25 531 VAL A C 1
ATOM 4188 O O . VAL A 1 531 ? 28.241 14.696 -31.210 1.00 89.25 531 VAL A O 1
ATOM 4191 N N . GLU A 1 532 ? 29.450 13.207 -32.355 1.00 89.88 532 GLU A N 1
ATOM 4192 C CA . GLU A 1 532 ? 28.831 13.483 -33.661 1.00 89.88 532 GLU A CA 1
ATOM 4193 C C . GLU A 1 532 ? 27.306 13.277 -33.647 1.00 89.88 532 GLU A C 1
ATOM 4195 O O . GLU A 1 532 ? 26.545 14.130 -34.120 1.00 89.88 532 GLU A O 1
ATOM 4200 N N . VAL A 1 533 ? 26.832 12.166 -33.068 1.00 91.06 533 VAL A N 1
ATOM 4201 C CA . VAL A 1 533 ? 25.391 11.891 -32.948 1.00 91.06 533 VAL A CA 1
ATOM 4202 C C . VAL A 1 533 ? 24.715 12.860 -31.985 1.00 91.06 533 VAL A C 1
ATOM 4204 O O . VAL A 1 533 ? 23.613 13.330 -32.279 1.00 91.06 533 VAL A O 1
ATOM 4207 N N . ALA A 1 534 ? 25.356 13.188 -30.863 1.00 90.12 534 ALA A N 1
ATOM 4208 C CA . ALA A 1 534 ? 24.825 14.137 -29.893 1.00 90.12 534 ALA A CA 1
ATOM 4209 C C . ALA A 1 534 ? 24.625 15.526 -30.514 1.00 90.12 534 ALA A C 1
ATOM 4211 O O . ALA A 1 534 ? 23.565 16.133 -30.357 1.00 90.12 534 ALA A O 1
ATOM 4212 N N . MET A 1 535 ? 25.592 15.981 -31.307 1.00 89.88 535 MET A N 1
ATOM 4213 C CA . MET A 1 535 ? 25.544 17.260 -32.015 1.00 89.88 535 MET A CA 1
ATOM 4214 C C . MET A 1 535 ? 24.457 17.282 -33.094 1.00 89.88 535 MET A C 1
ATOM 4216 O O . MET A 1 535 ? 23.657 18.219 -33.168 1.00 89.88 535 MET A O 1
ATOM 4220 N N . ALA A 1 536 ? 24.359 16.219 -33.898 1.00 91.06 536 ALA A N 1
ATOM 4221 C CA . ALA A 1 536 ? 23.313 16.091 -34.912 1.00 91.06 536 ALA A CA 1
ATOM 4222 C C . ALA A 1 536 ? 21.911 16.056 -34.278 1.00 91.06 536 ALA A C 1
ATOM 4224 O O . ALA A 1 536 ? 20.960 16.659 -34.793 1.00 91.06 536 ALA A O 1
ATOM 4225 N N . TRP A 1 537 ? 21.782 15.389 -33.129 1.00 91.81 537 TRP A N 1
ATOM 4226 C CA . TRP A 1 537 ? 20.550 15.325 -32.351 1.00 91.81 537 TRP A CA 1
ATOM 4227 C C . TRP A 1 537 ? 20.177 16.687 -31.761 1.00 91.81 537 TRP A C 1
ATOM 4229 O O . TRP A 1 537 ? 19.028 17.113 -31.913 1.00 91.81 537 TRP A O 1
ATOM 4239 N N . ALA A 1 538 ? 21.141 17.400 -31.175 1.00 91.44 538 ALA A N 1
ATOM 4240 C CA . ALA A 1 538 ? 20.934 18.713 -30.577 1.00 91.44 538 ALA A CA 1
ATOM 4241 C C . ALA A 1 538 ? 20.445 19.737 -31.607 1.00 91.44 538 ALA A C 1
ATOM 4243 O O . ALA A 1 538 ? 19.423 20.389 -31.394 1.00 91.44 538 ALA A O 1
ATOM 4244 N N . ILE A 1 539 ? 21.086 19.796 -32.778 1.00 91.12 539 ILE A N 1
ATOM 4245 C CA . ILE A 1 539 ? 20.668 20.677 -33.878 1.00 91.12 539 ILE A CA 1
ATOM 4246 C C . ILE A 1 539 ? 19.271 20.281 -34.385 1.00 91.12 539 ILE A C 1
ATOM 4248 O O . ILE A 1 539 ? 18.396 21.130 -34.561 1.00 91.12 539 ILE A O 1
ATOM 4252 N N . THR A 1 540 ? 19.000 18.984 -34.562 1.00 91.06 540 THR A N 1
ATOM 4253 C CA . THR A 1 540 ? 17.685 18.496 -35.025 1.00 91.06 540 THR A CA 1
ATOM 4254 C C . THR A 1 540 ? 16.555 18.827 -34.039 1.00 91.06 540 THR A C 1
ATOM 4256 O O . THR A 1 540 ? 15.403 19.041 -34.447 1.00 91.06 540 THR A O 1
ATOM 4259 N N . LYS A 1 541 ? 16.865 18.878 -32.739 1.00 89.38 541 LYS A N 1
ATOM 4260 C CA . LYS A 1 541 ? 15.951 19.291 -31.666 1.00 89.38 541 LYS A CA 1
ATOM 4261 C C . LYS A 1 541 ? 15.782 20.802 -31.596 1.00 89.38 541 LYS A C 1
ATOM 4263 O O . LYS A 1 541 ? 14.643 21.258 -31.519 1.00 89.38 541 LYS A O 1
ATOM 4268 N N . ALA A 1 542 ? 16.860 21.570 -31.720 1.00 88.19 542 ALA A N 1
ATOM 4269 C CA . ALA A 1 542 ? 16.802 23.027 -31.800 1.00 88.19 542 ALA A CA 1
ATOM 4270 C C . ALA A 1 542 ? 15.933 23.497 -32.982 1.00 88.19 542 ALA A C 1
ATOM 4272 O O . ALA A 1 542 ? 15.159 24.445 -32.860 1.00 88.19 542 ALA A O 1
ATOM 4273 N N . LEU A 1 543 ? 15.961 22.765 -34.102 1.00 90.12 543 LEU A N 1
ATOM 4274 C CA . LEU A 1 543 ? 15.135 23.037 -35.281 1.00 90.12 543 LEU A CA 1
ATOM 4275 C C . LEU A 1 543 ? 13.666 22.597 -35.149 1.00 90.12 543 LEU A C 1
ATOM 4277 O O . LEU A 1 543 ? 12.903 22.766 -36.101 1.00 90.12 543 LEU A O 1
ATOM 4281 N N . LEU A 1 544 ? 13.220 22.053 -34.009 1.00 87.38 544 LEU A N 1
ATOM 4282 C CA . LEU A 1 544 ? 11.850 21.551 -33.828 1.00 87.38 544 LEU A CA 1
ATOM 4283 C C . LEU A 1 544 ? 10.754 22.573 -34.212 1.00 87.38 544 LEU A C 1
ATOM 4285 O O . LEU A 1 544 ? 9.837 22.180 -34.940 1.00 87.38 544 LEU A O 1
ATOM 4289 N N . PRO A 1 545 ? 10.822 23.867 -33.829 1.00 86.44 545 PRO A N 1
ATOM 4290 C CA . PRO A 1 545 ? 9.806 24.844 -34.225 1.00 86.44 545 PRO A CA 1
ATOM 4291 C C . PRO A 1 545 ? 9.744 25.050 -35.745 1.00 86.44 545 PRO A C 1
ATOM 4293 O O . PRO A 1 545 ? 8.661 25.045 -36.332 1.00 86.44 545 PRO A O 1
ATOM 4296 N N . ALA A 1 546 ? 10.902 25.156 -36.402 1.00 88.38 546 ALA A N 1
ATOM 4297 C CA . ALA A 1 546 ? 10.992 25.289 -37.855 1.00 88.38 546 ALA A CA 1
ATOM 4298 C C . ALA A 1 546 ? 10.495 24.021 -38.569 1.00 88.38 546 ALA A C 1
ATOM 4300 O O . ALA A 1 546 ? 9.732 24.102 -39.530 1.00 88.38 546 ALA A O 1
ATOM 4301 N N . ARG A 1 547 ? 10.846 22.837 -38.053 1.00 89.50 547 ARG A N 1
ATOM 4302 C CA . ARG A 1 547 ? 10.410 21.534 -38.579 1.00 89.50 547 ARG A CA 1
ATOM 4303 C C . ARG A 1 547 ? 8.899 21.361 -38.511 1.00 89.50 547 ARG A C 1
ATOM 4305 O O . ARG A 1 547 ? 8.303 20.848 -39.457 1.00 89.50 547 ARG A O 1
ATOM 4312 N N . ILE A 1 548 ? 8.264 21.813 -37.429 1.00 83.81 548 ILE A N 1
ATOM 4313 C CA . ILE A 1 548 ? 6.802 21.814 -37.309 1.00 83.81 548 ILE A CA 1
ATOM 4314 C C . ILE A 1 548 ? 6.191 22.734 -38.370 1.00 83.81 548 ILE A C 1
ATOM 4316 O O . ILE A 1 548 ? 5.277 22.306 -39.069 1.00 83.81 548 ILE A O 1
ATOM 4320 N N . LEU A 1 549 ? 6.716 23.950 -38.554 1.00 84.44 549 LEU A N 1
ATOM 4321 C CA . LEU A 1 549 ? 6.216 24.886 -39.571 1.00 84.44 549 LEU A CA 1
ATOM 4322 C C . LEU A 1 549 ? 6.341 24.322 -40.995 1.00 84.44 549 LEU A C 1
ATOM 4324 O O . LEU A 1 549 ? 5.367 24.347 -41.747 1.00 84.44 549 LEU A O 1
ATOM 4328 N N . VAL A 1 550 ? 7.496 23.747 -41.339 1.00 87.12 550 VAL A N 1
ATOM 4329 C CA . VAL A 1 550 ? 7.732 23.102 -42.642 1.00 87.12 550 VAL A CA 1
ATOM 4330 C C . VAL A 1 550 ? 6.808 21.901 -42.838 1.00 87.12 550 VAL A C 1
ATOM 4332 O O . VAL A 1 550 ? 6.218 21.744 -43.906 1.00 87.12 550 VAL A O 1
ATOM 4335 N N . SER A 1 551 ? 6.622 21.079 -41.803 1.00 87.62 551 SER A N 1
ATOM 4336 C CA . SER A 1 551 ? 5.736 19.912 -41.868 1.00 87.62 551 SER A CA 1
ATOM 4337 C C . SER A 1 551 ? 4.281 20.330 -42.067 1.00 87.62 551 SER A C 1
ATOM 4339 O O . SER A 1 551 ? 3.587 19.768 -42.911 1.00 87.62 551 SER A O 1
ATOM 4341 N N . VAL A 1 552 ? 3.812 21.354 -41.352 1.00 84.00 552 VAL A N 1
ATOM 4342 C CA . VAL A 1 552 ? 2.460 21.904 -41.524 1.00 84.00 552 VAL A CA 1
ATOM 4343 C C . VAL A 1 552 ? 2.273 22.468 -42.936 1.00 84.00 552 VAL A C 1
ATOM 4345 O O . VAL A 1 552 ? 1.271 22.162 -43.580 1.00 84.00 552 VAL A O 1
ATOM 4348 N N . TRP A 1 553 ? 3.243 23.233 -43.445 1.00 89.00 553 TRP A N 1
ATOM 4349 C CA . TRP A 1 553 ? 3.188 23.820 -44.786 1.00 89.00 553 TRP A CA 1
ATOM 4350 C C . TRP A 1 553 ? 3.226 22.766 -45.906 1.00 89.00 553 TRP A C 1
ATOM 4352 O O . TRP A 1 553 ? 2.474 22.871 -46.873 1.00 89.00 553 TRP A O 1
ATOM 4362 N N . GLY A 1 554 ? 4.040 21.715 -45.762 1.00 86.06 554 GLY A N 1
ATOM 4363 C CA . GLY A 1 554 ? 4.178 20.639 -46.752 1.00 86.06 554 GLY A CA 1
ATOM 4364 C C . GLY A 1 554 ? 3.074 19.574 -46.706 1.00 86.06 554 GLY A C 1
ATOM 4365 O O . GLY A 1 554 ? 2.919 18.801 -47.655 1.00 86.06 554 GLY A O 1
ATOM 4366 N N . THR A 1 555 ? 2.275 19.537 -45.636 1.00 86.88 555 THR A N 1
ATOM 4367 C CA . THR A 1 555 ? 1.223 18.528 -45.421 1.00 86.88 555 THR A CA 1
ATOM 4368 C C . THR A 1 555 ? 0.192 18.447 -46.561 1.00 86.88 555 THR A C 1
ATOM 4370 O O . THR A 1 555 ? -0.097 17.329 -46.995 1.00 86.88 555 THR A O 1
ATOM 4373 N N . PRO A 1 556 ? -0.363 19.556 -47.099 1.00 82.69 556 PRO A N 1
ATOM 4374 C CA . PRO A 1 556 ? -1.365 19.489 -48.168 1.00 82.69 556 PRO A CA 1
ATOM 4375 C C . PRO A 1 556 ? -0.819 18.872 -49.463 1.00 82.69 556 PRO A C 1
ATOM 4377 O O . PRO A 1 556 ? -1.481 18.045 -50.093 1.00 82.69 556 PRO A O 1
ATOM 4380 N N . TRP A 1 557 ? 0.415 19.223 -49.836 1.00 88.50 557 TRP A N 1
ATOM 4381 C CA . TRP A 1 557 ? 1.095 18.650 -50.999 1.00 88.50 557 TRP A CA 1
ATOM 4382 C C . TRP A 1 557 ? 1.404 17.161 -50.786 1.00 88.50 557 TRP A C 1
ATOM 4384 O O . TRP A 1 557 ? 1.068 16.324 -51.630 1.00 88.50 557 TRP A O 1
ATOM 4394 N N . PHE A 1 558 ? 1.964 16.810 -49.625 1.00 83.81 558 PHE A N 1
ATOM 4395 C CA . PHE A 1 558 ? 2.368 15.441 -49.301 1.00 83.81 558 PHE A CA 1
ATOM 4396 C C . PHE A 1 558 ? 1.171 14.484 -49.187 1.00 83.81 558 PHE A C 1
ATOM 4398 O O . PHE A 1 558 ? 1.230 13.341 -49.647 1.00 83.81 558 PHE A O 1
ATOM 4405 N N . ALA A 1 559 ? 0.034 14.962 -48.670 1.00 81.62 559 ALA A N 1
ATOM 4406 C CA . ALA A 1 559 ? -1.221 14.213 -48.667 1.00 81.62 559 ALA A CA 1
ATOM 4407 C C . ALA A 1 559 ? -1.691 13.859 -50.093 1.00 81.62 559 ALA A C 1
ATOM 4409 O O . ALA A 1 559 ? -2.174 12.747 -50.327 1.00 81.62 559 ALA A O 1
ATOM 4410 N N . GLY A 1 560 ? -1.501 14.766 -51.061 1.00 78.00 560 GLY A N 1
ATOM 4411 C CA . GLY A 1 560 ? -1.773 14.519 -52.480 1.00 78.00 560 GLY A CA 1
ATOM 4412 C C . GLY A 1 560 ? -0.844 13.468 -53.100 1.00 78.00 560 GLY A C 1
ATOM 4413 O O . GLY A 1 560 ? -1.308 12.592 -53.835 1.00 78.00 560 GLY A O 1
ATOM 4414 N N . VAL A 1 561 ? 0.448 13.500 -52.758 1.00 82.88 561 VAL A N 1
ATOM 4415 C CA . VAL A 1 561 ? 1.448 12.508 -53.201 1.00 82.88 561 VAL A CA 1
ATOM 4416 C C . VAL A 1 561 ? 1.112 11.111 -52.675 1.00 82.88 561 VAL A C 1
ATOM 4418 O O . VAL A 1 561 ? 1.044 10.157 -53.453 1.00 82.88 561 VAL A O 1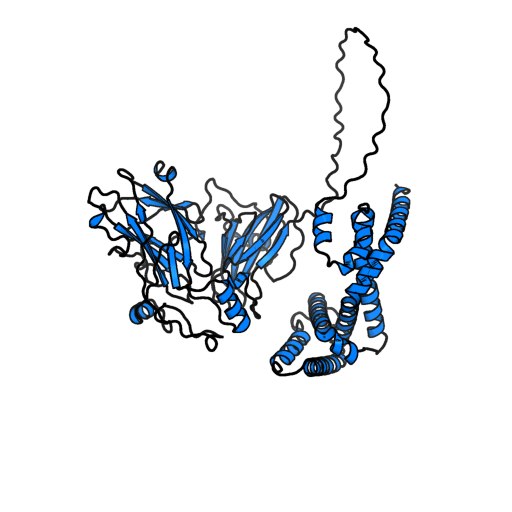
ATOM 4421 N N . MET A 1 562 ? 0.807 10.986 -51.381 1.00 79.38 562 MET A N 1
ATOM 4422 C CA . MET A 1 562 ? 0.395 9.710 -50.786 1.00 79.38 562 MET A CA 1
ATOM 4423 C C . MET A 1 562 ? -0.928 9.191 -51.364 1.00 79.38 562 MET A C 1
ATOM 4425 O O . MET A 1 562 ? -1.093 7.985 -51.554 1.00 79.38 562 MET A O 1
ATOM 4429 N N . GLY A 1 563 ? -1.864 10.090 -51.690 1.00 73.44 563 GLY A N 1
ATOM 4430 C CA . GLY A 1 563 ? -3.111 9.741 -52.372 1.00 73.44 563 GLY A CA 1
ATOM 4431 C C . GLY A 1 563 ? -2.876 9.126 -53.756 1.00 73.44 563 GLY A C 1
ATOM 4432 O O . GLY A 1 563 ? -3.462 8.090 -54.076 1.00 73.44 563 GLY A O 1
ATOM 4433 N N . ARG A 1 564 ? -1.969 9.710 -54.553 1.00 73.56 564 ARG A N 1
ATOM 4434 C CA . ARG A 1 564 ? -1.594 9.184 -55.878 1.00 73.56 564 ARG A CA 1
ATOM 4435 C C . ARG A 1 564 ? -0.845 7.856 -55.780 1.00 73.56 564 ARG A C 1
ATOM 4437 O O . ARG A 1 564 ? -1.213 6.918 -56.486 1.00 73.56 564 ARG A O 1
ATOM 4444 N N . ALA A 1 565 ? 0.117 7.737 -54.862 1.00 67.00 565 ALA A N 1
ATOM 4445 C CA . ALA A 1 565 ? 0.848 6.492 -54.617 1.00 67.00 565 ALA A CA 1
ATOM 4446 C C . ALA A 1 565 ? -0.102 5.339 -54.246 1.00 67.00 565 ALA A C 1
ATOM 4448 O O . ALA A 1 565 ? -0.009 4.243 -54.796 1.00 67.00 565 ALA A O 1
ATOM 4449 N N . ARG A 1 566 ? -1.105 5.602 -53.399 1.00 60.66 566 ARG A N 1
ATOM 4450 C CA . ARG A 1 566 ? -2.121 4.608 -53.019 1.00 60.66 566 ARG A CA 1
ATOM 4451 C C . ARG A 1 566 ? -2.997 4.153 -54.194 1.00 60.66 566 ARG A C 1
ATOM 4453 O O . ARG A 1 566 ? -3.455 3.012 -54.183 1.00 60.66 566 ARG A O 1
ATOM 4460 N N . SER A 1 567 ? -3.218 5.002 -55.202 1.00 55.12 567 SER A N 1
ATOM 4461 C CA . SER A 1 567 ? -3.949 4.620 -56.424 1.00 55.12 567 SER A CA 1
ATOM 4462 C C . SER A 1 567 ? -3.135 3.678 -57.321 1.00 55.12 567 SER A C 1
ATOM 4464 O O . SER A 1 567 ? -3.684 2.714 -57.848 1.00 55.12 567 SER A O 1
ATOM 4466 N N . VAL A 1 568 ? -1.813 3.873 -57.387 1.00 59.50 568 VAL A N 1
ATOM 4467 C CA . VAL A 1 568 ? -0.887 3.016 -58.146 1.00 59.50 568 VAL A CA 1
ATOM 4468 C C . VAL A 1 568 ? -0.773 1.627 -57.511 1.00 59.50 568 VAL A C 1
ATOM 4470 O O . VAL A 1 568 ? -0.821 0.619 -58.211 1.00 59.50 568 VAL A O 1
ATOM 4473 N N . PHE A 1 569 ? -0.722 1.543 -56.178 1.00 54.47 569 PHE A N 1
ATOM 4474 C CA . PHE A 1 569 ? -0.691 0.256 -55.468 1.00 54.47 569 PHE A CA 1
ATOM 4475 C C . PHE A 1 569 ? -2.030 -0.501 -55.486 1.00 54.47 569 PHE A C 1
ATOM 4477 O O . PHE A 1 569 ? -2.042 -1.716 -55.301 1.00 54.47 569 PHE A O 1
ATOM 4484 N N . ARG A 1 570 ? -3.159 0.180 -55.737 1.00 52.41 570 ARG A N 1
ATOM 4485 C CA . ARG A 1 570 ? -4.476 -0.460 -55.917 1.00 52.41 570 ARG A CA 1
ATOM 4486 C C . ARG A 1 570 ? -4.744 -0.940 -57.343 1.00 52.41 570 ARG A C 1
ATOM 4488 O O . ARG A 1 570 ? -5.580 -1.813 -57.510 1.00 52.41 570 ARG A O 1
ATOM 4495 N N . SER A 1 571 ? -4.043 -0.410 -58.344 1.00 48.97 571 SER A N 1
ATOM 4496 C CA . SER A 1 571 ? -4.194 -0.809 -59.753 1.00 48.97 571 SER A CA 1
ATOM 4497 C C . SER A 1 571 ? -3.432 -2.098 -60.117 1.00 48.97 571 SER A C 1
ATOM 4499 O O . SER A 1 571 ? -3.532 -2.560 -61.251 1.00 48.97 571 SER A O 1
ATOM 4501 N N . ARG A 1 572 ? -2.679 -2.685 -59.176 1.00 50.84 572 ARG A N 1
ATOM 4502 C CA . ARG A 1 572 ? -1.912 -3.935 -59.349 1.00 50.84 572 ARG A CA 1
ATOM 4503 C C . ARG A 1 572 ? -2.450 -5.122 -58.528 1.00 50.84 572 ARG A C 1
ATOM 4505 O O . ARG A 1 572 ? -1.694 -6.050 -58.251 1.00 50.84 572 ARG A O 1
ATOM 4512 N N . ARG A 1 573 ? -3.724 -5.110 -58.125 1.00 41.38 573 ARG A N 1
ATOM 4513 C CA . ARG A 1 573 ? -4.395 -6.270 -57.514 1.00 41.38 573 ARG A CA 1
ATOM 4514 C C . ARG A 1 573 ? -5.680 -6.618 -58.231 1.00 41.38 573 ARG A C 1
ATOM 4516 O O . ARG A 1 573 ? -6.423 -5.665 -58.550 1.00 41.38 573 ARG A O 1
#